Protein 4AKV (pdb70)

Foldseek 3Di:
DWAWDADPLGIATDAAPDAWAWDWDPVVWIWIDIPPEPDIDIHDVVLVVLVQVLCVFADQLAQQFDQDDPPVCPVVLNSLLVRVNRRLQRRDRPNVPDPLNVLSTHPPDDVVNVVSSVVSVPDPQGDLSVLVVYYYDPDDDDLVVLLVVLVVVVVVLVVVLVVLVVVLVVLVVQLVCLQPVQLVVLLVVLVVLLVVLVVQPPPPPPGDPLVSVLSNLSSVLSNVLSVLSNCLCVQASSNLNSLSSRVNSRSVSSPVSSVVLVVLSVLLCVQVVVVVVVNHPVVVSVVSVVSSRSSSSSNSNNSVVSVVVVVVSVVVSVVSNVVSVVVSVVVSVVSVVVSVCSPPD/DDDDAWEWEQDPLGIATDAAPDAKAWAWDAVFGFTWIDIPPEPDIDTHGVVLVVLLQVLVPLAELLFQQWDAPDPPVSCVLRNLLVNVNRRVQRRDRPSVPQQLVVLSTHDDDVVVNVVSSVVSVVPPVPYHHQDYDDDDDPQLPDVVSLLVVLVVVLVVLVVVLVVLVVVLVVLVVQLCCLLPVQLVVLLVVLVVLLVVLVVQPPPVVPHDPLVSVLSNLSSVLSNVLSVLSNVQCVQASSSLSSLSSRSNSRSVSSVSSSVVLVVLVVLLVVQVVCVVVVNHPDVVSVVSVVVSSSVSSVSVNNSVVVVVVVVVSVVVNVVSNVVSVVVSVVVSVVSVVVSVVSPVD

Structure (mmCIF, N/CA/C/O backbone):
data_4AKV
#
_entry.id   4AKV
#
_cell.length_a   68.650
_cell.length_b   216.210
_cell.length_c   58.200
_cell.angle_alpha   90.00
_cel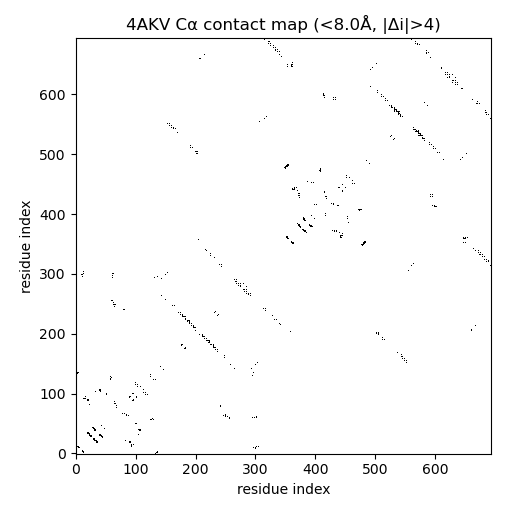l.angle_beta   90.00
_cell.angle_gamma   90.00
#
_symmetry.space_group_name_H-M   'P 21 21 2'
#
loop_
_entity.id
_entity.type
_entity.pdbx_description
1 polymer 'SORTING NEXIN-33'
2 non-polymer 'SULFATE ION'
3 water water
#
loop_
_atom_site.group_PDB
_atom_site.id
_atom_site.type_symbol
_atom_site.label_atom_id
_atom_site.label_alt_id
_atom_site.label_comp_id
_atom_site.label_asym_id
_atom_site.label_entity_id
_atom_site.label_seq_id
_atom_site.pdbx_PDB_ins_code
_atom_site.Cartn_x
_atom_site.Cartn_y
_atom_site.Cartn_z
_atom_site.occupancy
_atom_site.B_iso_or_equiv
_atom_site.auth_seq_id
_atom_site.auth_comp_id
_atom_site.auth_asym_id
_atom_site.auth_atom_id
_atom_site.pdbx_PDB_model_num
ATOM 1 N N . MET A 1 23 ? -20.083 -53.700 -29.736 1.00 120.47 211 MET A N 1
ATOM 2 C CA . MET A 1 23 ? -20.052 -52.506 -28.899 1.00 122.06 211 MET A CA 1
ATOM 3 C C . MET A 1 23 ? -19.399 -51.339 -29.636 1.00 117.94 211 MET A C 1
ATOM 4 O O . MET A 1 23 ? -19.732 -50.177 -29.401 1.00 117.00 211 MET A O 1
ATOM 9 N N . TYR A 1 24 ? -18.472 -51.659 -30.534 1.00 109.25 212 TYR A N 1
ATOM 10 C CA . TYR A 1 24 ? -17.797 -50.647 -31.339 1.00 98.34 212 TYR A CA 1
ATOM 11 C C . TYR A 1 24 ? -18.322 -50.670 -32.770 1.00 94.84 212 TYR A C 1
ATOM 12 O O . TYR A 1 24 ? -18.737 -51.715 -33.268 1.00 102.39 212 TYR A O 1
ATOM 21 N N . SER A 1 25 ? -18.324 -49.511 -33.420 1.00 87.00 213 SER A N 1
ATOM 22 C CA . SER A 1 25 ? -18.764 -49.428 -34.808 1.00 88.52 213 SER A CA 1
ATOM 23 C C . SER A 1 25 ? -18.093 -48.289 -35.571 1.00 84.25 213 SER A C 1
ATOM 24 O O . SER A 1 25 ? -17.750 -47.256 -34.995 1.00 79.08 213 SER A O 1
ATOM 27 N N . ILE A 1 26 ? -17.907 -48.492 -36.871 1.00 78.29 214 ILE A N 1
ATOM 28 C CA . ILE A 1 26 ? -17.364 -47.459 -37.742 1.00 69.67 214 ILE A CA 1
ATOM 29 C C . ILE A 1 26 ? -18.433 -47.002 -38.725 1.00 74.77 214 ILE A C 1
ATOM 30 O O . ILE A 1 26 ? -18.993 -47.808 -39.467 1.00 78.81 214 ILE A O 1
ATOM 35 N N . GLU A 1 27 ? -18.711 -45.703 -38.725 1.00 78.83 215 GLU A N 1
ATOM 36 C CA . GLU A 1 27 ? -19.740 -45.139 -39.586 1.00 72.92 215 GLU A CA 1
ATOM 37 C C . GLU A 1 27 ? -19.132 -44.143 -40.564 1.00 74.24 215 GLU A C 1
ATOM 38 O O . GLU A 1 27 ? -18.052 -43.605 -40.323 1.00 78.97 215 GLU A O 1
ATOM 44 N N . MET A 1 28 ? -19.822 -43.911 -41.676 1.00 70.23 216 MET A N 1
ATOM 45 C CA . MET A 1 28 ? -19.386 -42.914 -42.643 1.00 73.94 216 MET A CA 1
ATOM 46 C C . MET A 1 28 ? -19.749 -41.515 -42.155 1.00 86.49 216 MET A C 1
ATOM 47 O O . MET A 1 28 ? -20.717 -41.338 -41.415 1.00 91.18 216 MET A O 1
ATOM 52 N N . GLY A 1 29 ? -18.973 -40.523 -42.578 1.00 81.57 217 GLY A N 1
ATOM 53 C CA . GLY A 1 29 ? -19.187 -39.154 -42.147 1.00 72.53 217 GLY A CA 1
ATOM 54 C C . GLY A 1 29 ? -18.704 -38.160 -43.185 1.00 78.43 217 GLY A C 1
ATOM 55 O O . GLY A 1 29 ? -18.252 -38.558 -44.259 1.00 79.04 217 GLY A O 1
ATOM 56 N N . PRO A 1 30 ? -18.803 -36.859 -42.871 1.00 84.91 218 PRO A N 1
ATOM 57 C CA . PRO A 1 30 ? -18.403 -35.781 -43.783 1.00 85.20 218 PRO A CA 1
ATOM 58 C C . PRO A 1 30 ? -16.936 -35.885 -44.194 1.00 92.62 218 PRO A C 1
ATOM 59 O O . PRO A 1 30 ? -16.598 -35.613 -45.346 1.00 91.16 218 PRO A O 1
ATOM 63 N N . ARG A 1 31 ? -16.081 -36.277 -43.255 1.00 95.86 219 ARG A N 1
ATOM 64 C CA . ARG A 1 31 ? -14.665 -36.483 -43.540 1.00 94.32 219 ARG A CA 1
ATOM 65 C C . ARG A 1 31 ? -14.364 -37.939 -43.890 1.00 87.12 219 ARG A C 1
ATOM 66 O O . ARG A 1 31 ? -13.205 -38.323 -44.038 1.00 82.04 219 ARG A O 1
ATOM 74 N N . GLY A 1 32 ? -15.412 -38.747 -44.017 1.00 84.70 220 GLY A N 1
ATOM 75 C CA . GLY A 1 32 ? -15.248 -40.162 -44.295 1.00 79.88 220 GLY A CA 1
ATOM 76 C C . GLY A 1 32 ? -15.373 -41.022 -43.052 1.00 79.79 220 GLY A C 1
ATOM 77 O O . GLY A 1 32 ? -15.969 -40.594 -42.062 1.00 77.41 220 GLY A O 1
ATOM 78 N N . PRO A 1 33 ? -14.829 -42.250 -43.107 1.00 71.19 221 PRO A N 1
ATOM 79 C CA . PRO A 1 33 ? -14.901 -43.239 -42.025 1.00 56.85 221 PRO A CA 1
ATOM 80 C C . PRO A 1 33 ? -14.478 -42.672 -40.674 1.00 67.91 221 PRO A C 1
ATOM 81 O O . PRO A 1 33 ? -13.458 -41.991 -40.576 1.00 72.40 221 PRO A O 1
ATOM 85 N N . GLN A 1 34 ? -15.268 -42.957 -39.644 1.00 59.48 222 GLN A N 1
ATOM 86 C CA . GLN A 1 34 ? -15.006 -42.445 -38.307 1.00 56.80 222 GLN A CA 1
ATOM 87 C C . GLN A 1 34 ? -15.594 -43.369 -37.250 1.00 61.49 222 GLN A C 1
ATOM 88 O O . GLN A 1 34 ? -16.500 -44.152 -37.533 1.00 70.83 222 GLN A O 1
ATOM 94 N N . TRP A 1 35 ? -15.072 -43.279 -36.032 1.00 53.69 223 TRP A N 1
ATOM 95 C CA . TRP A 1 35 ? -15.607 -44.057 -34.925 1.00 58.23 223 TRP A CA 1
ATOM 96 C C . TRP A 1 35 ? -16.940 -43.484 -34.471 1.00 65.49 223 TRP A C 1
ATOM 97 O O . TRP A 1 35 ? -17.095 -42.268 -34.358 1.00 76.27 223 TRP A O 1
ATOM 108 N N . LYS A 1 36 ? -17.902 -44.363 -34.219 1.00 63.89 224 LYS A N 1
ATOM 109 C CA . LYS A 1 36 ? -19.169 -43.951 -33.640 1.00 63.33 224 LYS A CA 1
ATOM 110 C C . LYS A 1 36 ? -18.878 -43.418 -32.244 1.00 71.70 224 LYS A C 1
ATOM 111 O O .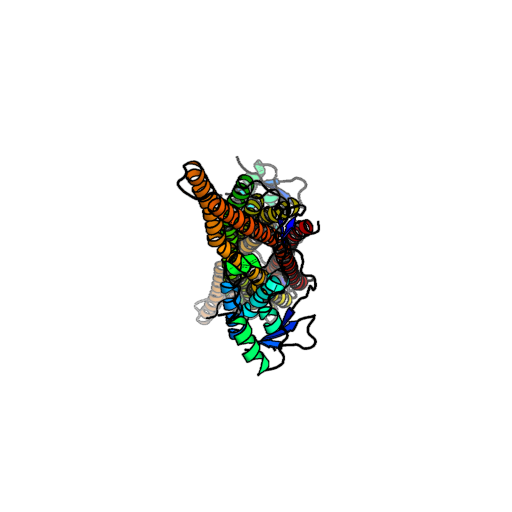 LYS A 1 36 ? -18.059 -43.980 -31.518 1.00 80.38 224 LYS A O 1
ATOM 117 N N . ALA A 1 37 ? -19.540 -42.327 -31.876 1.00 77.35 225 ALA A N 1
ATOM 118 C CA . ALA A 1 37 ? -19.276 -41.666 -30.604 1.00 78.01 225 ALA A CA 1
ATOM 119 C C . ALA A 1 37 ? -19.640 -42.543 -29.411 1.00 79.46 225 ALA A C 1
ATOM 120 O O . ALA A 1 37 ? -20.467 -43.447 -29.520 1.00 81.42 225 ALA A O 1
ATOM 122 N N . ASN A 1 38 ? -19.001 -42.274 -28.277 1.00 82.60 226 ASN A N 1
ATOM 123 C CA . ASN A 1 38 ? -19.332 -42.947 -27.030 1.00 80.26 226 ASN A CA 1
ATOM 124 C C . ASN A 1 38 ? -20.761 -42.600 -26.631 1.00 85.19 226 ASN A C 1
ATOM 125 O O . ASN A 1 38 ? -21.094 -41.426 -26.464 1.00 89.00 226 ASN A O 1
ATOM 130 N N . PRO A 1 39 ? -21.616 -43.624 -26.488 1.00 91.04 227 PRO A N 1
ATOM 131 C CA . PRO A 1 39 ? -23.006 -43.418 -26.070 1.00 99.43 227 PRO A CA 1
ATOM 132 C C . PRO A 1 39 ? -23.086 -42.824 -24.668 1.00 98.28 227 PRO A C 1
ATOM 133 O O . PRO A 1 39 ? -24.047 -42.127 -24.345 1.00 103.30 227 PRO A O 1
ATOM 137 N N . HIS A 1 40 ? -22.078 -43.102 -23.847 1.00 91.52 228 HIS A N 1
ATOM 138 C CA . HIS A 1 40 ? -22.028 -42.572 -22.492 1.00 91.65 228 HIS A CA 1
ATOM 139 C C . HIS A 1 40 ? -20.716 -41.836 -22.248 1.00 86.92 228 HIS A C 1
ATOM 140 O O . HIS A 1 40 ? -19.790 -42.387 -21.652 1.00 87.06 228 HIS A O 1
ATOM 147 N N . PRO A 1 41 ? -20.639 -40.578 -22.706 1.00 82.41 229 PRO A N 1
ATOM 148 C CA . PRO A 1 41 ? -19.431 -39.757 -22.597 1.00 73.27 229 PRO A CA 1
ATOM 149 C C . PRO A 1 41 ? -19.172 -39.357 -21.154 1.00 72.65 229 PRO A C 1
ATOM 150 O O . PRO A 1 41 ? -20.106 -39.312 -20.356 1.00 87.07 229 PRO A O 1
ATOM 154 N N . PHE A 1 42 ? -17.917 -39.072 -20.825 1.00 69.85 230 PHE A N 1
ATOM 155 C CA . PHE A 1 42 ? -17.562 -38.669 -19.472 1.00 79.28 230 PHE A CA 1
ATOM 156 C C . PHE A 1 42 ? -16.172 -38.051 -19.422 1.00 76.32 230 PHE A C 1
ATOM 157 O O . PHE A 1 42 ? -15.474 -37.972 -20.433 1.00 75.62 230 PHE A O 1
ATOM 165 N N . ALA A 1 43 ? -15.781 -37.623 -18.228 1.00 73.90 231 ALA A N 1
ATOM 166 C CA . ALA A 1 43 ? -14.457 -37.073 -17.987 1.00 78.84 231 ALA A CA 1
ATOM 167 C C . ALA A 1 43 ? -13.964 -37.572 -16.638 1.00 80.35 231 ALA A C 1
ATOM 168 O O . ALA A 1 43 ? -14.753 -38.030 -15.813 1.00 85.99 231 ALA A O 1
ATOM 170 N N . CYS A 1 44 ? -12.660 -37.488 -16.413 1.00 81.28 232 CYS A N 1
ATOM 171 C CA . CYS A 1 44 ? -12.083 -37.966 -15.164 1.00 85.31 232 CYS A CA 1
ATOM 172 C C . CYS A 1 44 ? -10.999 -37.022 -14.664 1.00 87.29 232 CYS A C 1
ATOM 173 O O . CYS A 1 44 ? -9.951 -36.877 -15.293 1.00 89.43 232 CYS A O 1
ATOM 176 N N . SER A 1 45 ? -11.260 -36.379 -13.532 1.00 83.51 233 SER A N 1
ATOM 177 C CA . SER A 1 45 ? -10.294 -35.465 -12.941 1.00 87.50 233 SER A CA 1
ATOM 178 C C . SER A 1 45 ? -9.207 -36.236 -12.204 1.00 92.39 233 SER A C 1
ATOM 179 O O . SER A 1 45 ? -9.475 -37.258 -11.572 1.00 96.58 233 SER A O 1
ATOM 182 N N . VAL A 1 46 ? -7.976 -35.745 -12.298 1.00 90.49 234 VAL A N 1
ATOM 183 C CA . VAL A 1 46 ? -6.853 -36.355 -11.599 1.00 92.27 234 VAL A CA 1
ATOM 184 C C . VAL A 1 46 ? -6.261 -35.370 -10.598 1.00 101.68 234 VAL A C 1
ATOM 185 O O . VAL A 1 46 ? -5.798 -34.293 -10.974 1.00 106.01 234 VAL A O 1
ATOM 189 N N . GLU A 1 47 ? -6.285 -35.741 -9.322 1.00 102.49 235 GLU A N 1
ATOM 190 C CA . GLU A 1 47 ? -5.771 -34.876 -8.267 1.00 107.31 235 GLU A CA 1
ATOM 191 C C . GLU A 1 47 ? -4.692 -35.572 -7.443 1.00 111.35 235 GLU A C 1
ATOM 192 O O . GLU A 1 47 ? -4.665 -36.798 -7.344 1.00 113.68 235 GLU A O 1
ATOM 198 N N . ASP A 1 48 ? -3.804 -34.778 -6.854 1.00 115.41 236 ASP A N 1
ATOM 199 C CA . ASP A 1 48 ? -2.740 -35.307 -6.010 1.00 119.18 236 ASP A CA 1
ATOM 200 C C . ASP A 1 48 ? -2.876 -34.753 -4.595 1.00 114.97 236 ASP A C 1
ATOM 201 O O . ASP A 1 48 ? -2.481 -33.617 -4.331 1.00 116.35 236 ASP A O 1
ATOM 206 N N . PRO A 1 49 ? -3.442 -35.558 -3.683 1.00 111.18 237 PRO A N 1
ATOM 207 C CA . PRO A 1 49 ? -3.659 -35.170 -2.284 1.00 114.06 237 PRO A CA 1
ATOM 208 C C . PRO A 1 49 ? -2.360 -34.780 -1.584 1.00 109.73 237 PRO A C 1
ATOM 209 O O . PRO A 1 49 ? -2.097 -33.586 -1.437 1.00 104.19 237 PRO A O 1
ATOM 213 N N . ILE A 1 62 ? 3.083 -42.641 -4.241 1.00 102.41 250 ILE A N 1
ATOM 214 C CA . ILE A 1 62 ? 2.080 -41.598 -4.424 1.00 101.73 250 ILE A CA 1
ATOM 215 C C . ILE A 1 62 ? 0.811 -42.156 -5.061 1.00 95.56 250 ILE A C 1
ATOM 216 O O . ILE A 1 62 ? 0.867 -42.837 -6.086 1.00 83.78 250 ILE A O 1
ATOM 221 N N . SER A 1 63 ? -0.330 -41.864 -4.444 1.00 106.42 251 SER A N 1
ATOM 222 C CA . SER A 1 63 ? -1.622 -42.297 -4.965 1.00 112.81 251 SER A CA 1
ATOM 223 C C . SER A 1 63 ? -2.395 -41.114 -5.538 1.00 114.24 251 SER A C 1
ATOM 224 O O . SER A 1 63 ? -2.585 -40.101 -4.864 1.00 119.55 251 SER A O 1
ATOM 227 N N . TYR A 1 64 ? -2.840 -41.246 -6.783 1.00 109.67 252 TYR A N 1
ATOM 228 C CA . TYR A 1 64 ? -3.567 -40.171 -7.450 1.00 104.74 252 TYR A CA 1
ATOM 229 C C . TYR A 1 64 ? -5.074 -40.298 -7.252 1.00 102.70 252 TYR A C 1
ATOM 230 O O . TYR A 1 64 ? -5.643 -41.378 -7.413 1.00 102.03 252 TYR A O 1
ATOM 239 N N . LYS A 1 65 ? -5.714 -39.187 -6.901 1.00 102.31 253 LYS A N 1
ATOM 240 C CA . LYS A 1 65 ? -7.160 -39.160 -6.707 1.00 102.11 253 LYS A CA 1
ATOM 241 C C . LYS A 1 65 ? -7.888 -38.986 -8.035 1.00 98.41 253 LYS A C 1
ATOM 242 O O . LYS A 1 65 ? -7.898 -37.899 -8.613 1.00 96.32 253 LYS A O 1
ATOM 248 N N . LEU A 1 66 ? -8.496 -40.067 -8.513 1.00 96.94 254 LEU A N 1
ATOM 249 C CA . LEU A 1 66 ? -9.223 -40.046 -9.777 1.00 86.43 254 LEU A CA 1
ATOM 250 C C . LEU A 1 66 ? -10.724 -39.959 -9.531 1.00 87.75 254 LEU A C 1
ATOM 251 O O . LEU A 1 66 ? -11.307 -40.835 -8.894 1.00 90.30 254 LEU A O 1
ATOM 256 N N . THR A 1 67 ? -11.345 -38.898 -10.036 1.00 86.60 255 THR A N 1
ATOM 257 C CA . THR A 1 67 ? -12.778 -38.702 -9.859 1.00 88.81 255 THR A CA 1
ATOM 258 C C . THR A 1 67 ? -13.512 -38.707 -11.195 1.00 89.79 255 THR A C 1
ATOM 259 O O . THR A 1 67 ? -13.658 -37.663 -11.833 1.00 92.84 255 THR A O 1
ATOM 263 N N . PRO A 1 68 ? -13.968 -39.891 -11.629 1.00 86.46 256 PRO A N 1
ATOM 264 C CA . PRO A 1 68 ? -14.798 -39.988 -12.833 1.00 79.98 256 PRO A CA 1
ATOM 265 C C . PRO A 1 68 ? -16.134 -39.305 -12.582 1.00 83.33 256 PRO A C 1
ATOM 266 O O . PRO A 1 68 ? -16.718 -39.479 -11.513 1.00 87.70 256 PRO A O 1
ATOM 270 N N . THR A 1 69 ? -16.607 -38.531 -13.551 1.00 78.41 257 THR A N 1
ATOM 271 C CA . THR A 1 69 ? -17.834 -37.768 -13.375 1.00 85.68 257 THR A CA 1
ATOM 272 C C . THR A 1 69 ? -19.074 -38.659 -13.350 1.00 88.02 257 THR A C 1
ATOM 273 O O . THR A 1 69 ? -20.092 -38.297 -12.760 1.00 96.18 257 THR A O 1
ATOM 277 N N . HIS A 1 70 ? -18.989 -39.820 -13.991 1.00 84.92 258 HIS A N 1
ATOM 278 C CA . HIS A 1 70 ? -20.119 -40.745 -14.034 1.00 89.05 258 HIS A CA 1
ATOM 279 C C . HIS A 1 70 ? -20.071 -41.789 -12.919 1.00 94.61 258 HIS A C 1
ATOM 280 O O . HIS A 1 70 ? -21.008 -42.567 -12.748 1.00 97.12 258 HIS A O 1
ATOM 287 N N . ALA A 1 71 ? -18.977 -41.801 -12.164 1.00 95.99 259 ALA A N 1
ATOM 288 C CA . ALA A 1 71 ? -18.834 -42.729 -11.047 1.00 96.43 259 ALA A CA 1
ATOM 289 C C . ALA A 1 71 ? -19.501 -42.186 -9.789 1.00 100.91 259 ALA A C 1
ATOM 290 O O . ALA A 1 71 ? -19.528 -40.976 -9.563 1.00 102.16 259 ALA A O 1
ATOM 292 N N . ALA A 1 72 ? -20.039 -43.086 -8.975 1.00 95.43 260 ALA A N 1
ATOM 293 C CA . ALA A 1 72 ? -20.692 -42.695 -7.733 1.00 103.44 260 ALA A CA 1
ATOM 294 C C . ALA A 1 72 ? -19.672 -42.266 -6.684 1.00 110.34 260 ALA A C 1
ATOM 295 O O . ALA A 1 72 ? -19.980 -41.471 -5.795 1.00 116.15 260 ALA A O 1
ATOM 297 N N . SER A 1 73 ? -18.458 -42.796 -6.791 1.00 110.33 261 SER A N 1
ATOM 298 C CA . SER A 1 73 ? -17.406 -42.495 -5.826 1.00 113.69 261 SER A CA 1
ATOM 299 C C . SER A 1 73 ? -16.038 -42.371 -6.492 1.00 106.58 261 SER A C 1
ATOM 300 O O . SER A 1 73 ? -15.745 -43.085 -7.451 1.00 99.55 261 SER A O 1
ATOM 303 N N . PRO A 1 74 ? -15.197 -41.457 -5.982 1.00 109.89 262 PRO A N 1
ATOM 304 C CA . PRO A 1 74 ? -13.819 -41.288 -6.457 1.00 102.76 262 PRO A CA 1
ATOM 305 C C . PRO A 1 74 ? -12.977 -42.544 -6.248 1.00 98.76 262 PRO A C 1
ATOM 306 O O . PRO A 1 74 ? -13.362 -43.429 -5.483 1.00 103.22 262 PRO A O 1
ATOM 310 N N . VAL A 1 75 ? -11.833 -42.609 -6.920 1.00 91.56 263 VAL A N 1
ATOM 311 C CA . VAL A 1 75 ? -10.974 -43.787 -6.874 1.00 93.67 263 VAL A CA 1
ATOM 312 C C . VAL A 1 75 ? -9.494 -43.398 -6.829 1.00 95.64 263 VAL A C 1
ATOM 313 O O . VAL A 1 75 ? -9.056 -42.508 -7.557 1.00 93.07 263 VAL A O 1
ATOM 317 N N . TYR A 1 76 ? -8.733 -44.062 -5.962 1.00 102.64 264 TYR A N 1
ATOM 318 C CA . TYR A 1 76 ? -7.313 -43.766 -5.802 1.00 103.89 264 TYR A CA 1
ATOM 319 C C . TYR A 1 76 ? -6.426 -44.791 -6.504 1.00 96.56 264 TYR A C 1
ATOM 320 O O . TYR A 1 76 ? -6.542 -45.993 -6.265 1.00 94.61 264 TYR A O 1
ATOM 329 N N . ARG A 1 77 ? -5.537 -44.306 -7.367 1.00 90.88 265 ARG A N 1
ATOM 330 C CA . ARG A 1 77 ? -4.658 -45.176 -8.142 1.00 89.95 265 ARG A CA 1
ATOM 331 C C . ARG A 1 77 ? -3.216 -44.674 -8.145 1.00 97.60 265 ARG A C 1
ATOM 332 O O . ARG A 1 77 ? -2.969 -43.468 -8.178 1.00 94.24 265 ARG A O 1
ATOM 340 N N . ARG A 1 78 ? -2.269 -45.607 -8.114 1.00 104.70 266 ARG A N 1
ATOM 341 C CA . ARG A 1 78 ? -0.854 -45.268 -8.213 1.00 107.19 266 ARG A CA 1
ATOM 342 C C . ARG A 1 78 ? -0.388 -45.399 -9.659 1.00 99.76 266 ARG A C 1
ATOM 343 O O . ARG A 1 78 ? -1.165 -45.784 -10.532 1.00 94.79 266 ARG A O 1
ATOM 351 N N . TYR A 1 79 ? 0.878 -45.081 -9.910 1.00 95.90 267 TYR A N 1
ATOM 352 C CA . TYR A 1 79 ? 1.417 -45.126 -11.265 1.00 89.06 267 TYR A CA 1
ATOM 353 C C . TYR A 1 79 ? 1.508 -46.549 -11.810 1.00 96.00 267 TYR A C 1
ATOM 354 O O . TYR A 1 79 ? 1.338 -46.772 -13.009 1.00 98.96 267 TYR A O 1
ATOM 363 N N . LYS A 1 80 ? 1.783 -47.506 -10.930 1.00 99.43 268 LYS A N 1
ATOM 364 C CA . LYS A 1 80 ? 1.893 -48.903 -11.333 1.00 100.03 268 LYS A CA 1
ATOM 365 C C . LYS A 1 80 ? 0.554 -49.417 -11.854 1.00 94.75 268 LYS A C 1
ATOM 366 O O . LYS A 1 80 ? 0.504 -50.309 -12.700 1.00 98.16 268 LYS A O 1
ATOM 372 N N . HIS A 1 81 ? -0.529 -48.839 -11.345 1.00 88.07 269 HIS A N 1
ATOM 373 C CA . HIS A 1 81 ? -1.869 -49.182 -11.803 1.00 86.88 269 HIS A CA 1
ATOM 374 C C . HIS A 1 81 ? -2.100 -48.654 -13.216 1.00 81.50 269 HIS A C 1
ATOM 375 O O . HIS A 1 81 ? -2.735 -49.315 -14.038 1.00 82.96 269 HIS A O 1
ATOM 382 N N . PHE A 1 82 ? -1.582 -47.460 -13.490 1.00 76.09 270 PHE A N 1
ATOM 383 C CA . PHE A 1 82 ? -1.645 -46.887 -14.830 1.00 75.80 270 PHE A CA 1
ATOM 384 C C . PHE A 1 82 ? -0.833 -47.731 -15.803 1.00 80.19 270 PHE A C 1
ATOM 385 O O . PHE A 1 82 ? -1.274 -48.006 -16.919 1.00 68.48 270 PHE A O 1
ATOM 393 N N . ASP A 1 83 ? 0.356 -48.135 -15.366 1.00 91.04 271 ASP A N 1
ATOM 394 C CA . ASP A 1 83 ? 1.261 -48.925 -16.193 1.00 89.94 271 ASP A CA 1
ATOM 395 C C . ASP A 1 83 ? 0.655 -50.280 -16.536 1.00 95.54 271 ASP A C 1
ATOM 396 O O . ASP A 1 83 ? 0.814 -50.774 -17.653 1.00 107.46 271 ASP A O 1
ATOM 401 N N . TRP A 1 84 ? -0.035 -50.877 -15.570 1.00 86.76 272 TRP A N 1
ATOM 402 C CA . TRP A 1 84 ? -0.737 -52.133 -15.800 1.00 83.27 272 TRP A CA 1
ATOM 403 C C . TRP A 1 84 ? -1.810 -51.942 -16.862 1.00 93.90 272 TRP A C 1
ATOM 404 O O . TRP A 1 84 ? -1.912 -52.727 -17.804 1.00 104.35 272 TRP A O 1
ATOM 415 N N . LEU A 1 85 ? -2.605 -50.888 -16.702 1.00 87.23 273 LEU A N 1
ATOM 416 C CA . LEU A 1 85 ? -3.665 -50.573 -17.650 1.00 82.12 273 LEU A CA 1
ATOM 417 C C . LEU A 1 85 ? -3.092 -50.247 -19.022 1.00 82.79 273 LEU A C 1
ATOM 418 O O . LEU A 1 85 ? -3.648 -50.642 -20.046 1.00 88.01 273 LEU A O 1
ATOM 423 N N . TYR A 1 86 ? -1.976 -49.526 -19.033 1.00 79.81 274 TYR A N 1
ATOM 424 C CA . TYR A 1 86 ? -1.334 -49.135 -20.280 1.00 75.46 274 TYR A CA 1
ATOM 425 C C . TYR A 1 86 ? -0.888 -50.355 -21.080 1.00 71.17 274 TYR A C 1
ATOM 426 O O . TYR A 1 86 ? -1.096 -50.421 -22.289 1.00 71.36 274 TYR A O 1
ATOM 435 N N . ASN A 1 87 ? -0.283 -51.323 -20.400 1.00 72.36 275 ASN A N 1
ATOM 436 C CA . ASN A 1 87 ? 0.168 -52.542 -21.063 1.00 83.95 275 ASN A CA 1
ATOM 437 C C . ASN A 1 87 ? -0.985 -53.423 -21.537 1.00 80.91 275 ASN A C 1
ATOM 438 O O . ASN A 1 87 ? -0.817 -54.245 -22.437 1.00 86.58 275 ASN A O 1
ATOM 443 N N . ARG A 1 88 ? -2.154 -53.249 -20.929 1.00 75.39 276 ARG A N 1
ATOM 444 C CA . ARG A 1 88 ? -3.343 -53.976 -21.357 1.00 79.80 276 ARG A CA 1
ATOM 445 C C . ARG A 1 88 ? -3.885 -53.397 -22.659 1.00 81.07 276 ARG A C 1
ATOM 446 O O . ARG A 1 88 ? -4.393 -54.127 -23.511 1.00 76.82 276 ARG A O 1
ATOM 454 N N . LEU A 1 89 ? -3.767 -52.081 -22.807 1.00 78.14 277 LEU A N 1
ATOM 455 C CA . LEU A 1 89 ? -4.241 -51.392 -24.002 1.00 72.34 277 LEU A CA 1
ATOM 456 C C . LEU A 1 89 ? -3.385 -51.726 -25.218 1.00 79.13 277 LEU A C 1
ATOM 457 O O . LEU A 1 89 ? -3.888 -51.803 -26.339 1.00 90.50 277 LEU A O 1
ATOM 462 N N . LEU A 1 90 ? -2.089 -51.918 -24.990 1.00 83.29 278 LEU A N 1
ATOM 463 C CA . LEU A 1 90 ? -1.155 -52.229 -26.066 1.00 85.03 278 LEU A CA 1
ATOM 464 C C . LEU A 1 90 ? -1.442 -53.600 -26.666 1.00 85.55 278 LEU A C 1
ATOM 465 O O . LEU A 1 90 ? -1.412 -53.776 -27.884 1.00 86.60 278 LEU A O 1
ATOM 470 N N . HIS A 1 91 ? -1.721 -54.567 -25.799 1.00 85.95 279 HIS A N 1
ATOM 471 C CA . HIS A 1 91 ? -2.020 -55.926 -26.229 1.00 91.44 279 HIS A CA 1
ATOM 472 C C . HIS A 1 91 ? -3.396 -55.992 -26.886 1.00 91.17 279 HIS A C 1
ATOM 473 O O . HIS A 1 91 ? -3.611 -56.753 -27.829 1.00 89.40 279 HIS A O 1
ATOM 480 N N . LYS A 1 92 ? -4.321 -55.179 -26.385 1.00 87.41 280 LYS A N 1
ATOM 481 C CA . LYS A 1 92 ? -5.701 -55.191 -26.859 1.00 76.28 280 LYS A CA 1
ATOM 482 C C . LYS A 1 92 ? -5.879 -54.466 -28.191 1.00 80.15 280 LYS A C 1
ATOM 483 O O . LYS A 1 92 ? -6.291 -55.066 -29.184 1.00 82.59 280 LYS A O 1
ATOM 489 N N . PHE A 1 93 ? -5.568 -53.173 -28.205 1.00 81.19 281 PHE A N 1
ATOM 490 C CA . PHE A 1 93 ? -5.808 -52.337 -29.378 1.00 74.41 281 PHE A CA 1
ATOM 491 C C . PHE A 1 93 ? -4.547 -52.123 -30.209 1.00 92.51 281 PHE A C 1
ATOM 492 O O . PHE A 1 93 ? -3.730 -51.257 -29.900 1.00 102.08 281 PHE A O 1
ATOM 500 N N . THR A 1 94 ? -4.397 -52.913 -31.267 1.00 96.42 282 THR A N 1
ATOM 501 C CA . THR A 1 94 ? -3.244 -52.792 -32.154 1.00 92.94 282 THR A CA 1
ATOM 502 C C . THR A 1 94 ? -3.392 -51.656 -33.168 1.00 84.55 282 THR A C 1
ATOM 503 O O . THR A 1 94 ? -2.436 -50.928 -33.436 1.00 87.46 282 THR A O 1
ATOM 507 N N . VAL A 1 95 ? -4.589 -51.509 -33.729 1.00 66.36 283 VAL A N 1
ATOM 508 C CA . VAL A 1 95 ? -4.832 -50.514 -34.771 1.00 69.64 283 VAL A CA 1
ATOM 509 C C . VAL A 1 95 ? -5.174 -49.135 -34.211 1.00 77.97 283 VAL A C 1
ATOM 510 O O . VAL A 1 95 ? -5.293 -48.165 -34.959 1.00 78.59 283 VAL A O 1
ATOM 514 N N . ILE A 1 96 ? -5.335 -49.055 -32.895 1.00 79.16 284 ILE A N 1
ATOM 515 C CA . ILE A 1 96 ? -5.644 -47.792 -32.238 1.00 73.09 284 ILE A CA 1
ATOM 516 C C . ILE A 1 96 ? -4.358 -47.131 -31.762 1.00 77.27 284 ILE A C 1
ATOM 517 O O . ILE A 1 96 ? -3.430 -47.811 -31.325 1.00 88.99 284 ILE A O 1
ATOM 522 N N . SER A 1 97 ? -4.301 -45.807 -31.844 1.00 78.10 285 SER A N 1
ATOM 523 C CA . SER A 1 97 ? -3.138 -45.083 -31.361 1.00 70.44 285 SER A CA 1
ATOM 524 C C . SER A 1 97 ? -3.366 -44.730 -29.902 1.00 75.08 285 SER A C 1
ATOM 525 O O . SER A 1 97 ? -4.193 -43.879 -29.574 1.00 76.87 285 SER A O 1
ATOM 528 N N . VAL A 1 98 ? -2.609 -45.386 -29.030 1.00 81.85 286 VAL A N 1
ATOM 529 C CA . VAL A 1 98 ? -2.775 -45.236 -27.593 1.00 79.92 286 VAL A CA 1
ATOM 530 C C . VAL A 1 98 ? -1.828 -44.169 -27.068 1.00 82.84 286 VAL A C 1
ATOM 531 O O . VAL A 1 98 ? -0.629 -44.211 -27.349 1.00 82.70 286 VAL A O 1
ATOM 535 N N . PRO A 1 99 ? -2.365 -43.200 -26.312 1.00 76.60 287 PRO A N 1
ATOM 536 C CA . PRO A 1 99 ? -1.526 -42.159 -25.713 1.00 74.58 287 PRO A CA 1
ATOM 537 C C . PRO A 1 99 ? -0.484 -42.778 -24.791 1.00 75.06 287 PRO A C 1
ATOM 538 O O . PRO A 1 99 ? -0.819 -43.624 -23.962 1.00 73.12 287 PRO A O 1
ATOM 542 N N . HIS A 1 100 ? 0.770 -42.371 -24.947 1.00 73.52 288 HIS A N 1
ATOM 543 C CA . HIS A 1 100 ? 1.846 -42.925 -24.141 1.00 65.91 288 HIS A CA 1
ATOM 544 C C . HIS A 1 100 ? 1.791 -42.410 -22.710 1.00 73.03 288 HIS A C 1
ATOM 545 O O . HIS A 1 100 ? 1.385 -41.274 -22.458 1.00 71.57 288 HIS A O 1
ATOM 552 N N . LEU A 1 101 ? 2.196 -43.263 -21.777 1.00 75.55 289 LEU A N 1
ATOM 553 C CA . LEU A 1 101 ? 2.277 -42.893 -20.375 1.00 70.69 289 LEU A CA 1
ATOM 554 C C . LEU A 1 101 ? 3.594 -42.163 -20.157 1.00 79.04 289 LEU A C 1
ATOM 555 O O . LEU A 1 101 ? 4.592 -42.482 -20.804 1.00 91.97 289 LEU A O 1
ATOM 560 N N . PRO A 1 102 ? 3.603 -41.168 -19.256 1.00 74.49 290 PRO A N 1
ATOM 561 C CA . PRO A 1 102 ? 4.845 -40.461 -18.923 1.00 80.80 290 PRO A CA 1
ATOM 562 C C . PRO A 1 102 ? 5.892 -41.405 -18.331 1.00 88.20 290 PRO A C 1
ATOM 563 O O . PRO A 1 102 ? 5.540 -42.483 -17.851 1.00 89.57 290 PRO A O 1
ATOM 567 N N . GLU A 1 103 ? 7.158 -40.998 -18.373 1.00 95.38 291 GLU A N 1
ATOM 568 C CA . GLU A 1 103 ? 8.272 -41.861 -17.980 1.00 104.64 291 GLU A CA 1
ATOM 569 C C . GLU A 1 103 ? 8.165 -42.382 -16.549 1.00 106.65 291 GLU A C 1
ATOM 570 O O . GLU A 1 103 ? 7.675 -41.688 -15.657 1.00 104.54 291 GLU A O 1
ATOM 576 N N . LYS A 1 104 ? 8.628 -43.612 -16.344 1.00 109.44 292 LYS A N 1
ATOM 577 C CA . LYS A 1 104 ? 8.581 -44.254 -15.035 1.00 109.80 292 LYS A CA 1
ATOM 578 C C . LYS A 1 104 ? 9.700 -43.771 -14.115 1.00 111.25 292 LYS A C 1
ATOM 579 O O . LYS A 1 104 ? 9.526 -43.697 -12.899 1.00 112.60 292 LYS A O 1
ATOM 581 N N . GLN A 1 105 ? 10.849 -43.448 -14.701 1.00 111.79 293 GLN A N 1
ATOM 582 C CA . GLN A 1 105 ? 11.996 -42.986 -13.927 1.00 118.08 293 GLN A CA 1
ATOM 583 C C . GLN A 1 105 ? 12.336 -41.533 -14.243 1.00 115.82 293 GLN A C 1
ATOM 584 O O . GLN A 1 105 ? 12.975 -40.847 -13.444 1.00 113.68 293 GLN A O 1
ATOM 586 N N . GLU A 1 112 ? 14.078 -29.651 -10.870 1.00 113.54 300 GLU A N 1
ATOM 587 C CA . GLU A 1 112 ? 13.726 -31.032 -11.173 1.00 115.57 300 GLU A CA 1
ATOM 588 C C . GLU A 1 112 ? 12.379 -31.110 -11.882 1.00 120.63 300 GLU A C 1
ATOM 589 O O . GLU A 1 112 ? 12.301 -31.530 -13.037 1.00 127.04 300 GLU A O 1
ATOM 595 N N . ASP A 1 113 ? 11.323 -30.724 -11.167 1.00 119.67 301 ASP A N 1
ATOM 596 C CA . ASP A 1 113 ? 9.959 -30.675 -11.705 1.00 123.60 301 ASP A CA 1
ATOM 597 C C . ASP A 1 113 ? 9.365 -32.044 -12.052 1.00 119.01 301 ASP A C 1
ATOM 598 O O . ASP A 1 113 ? 8.188 -32.142 -12.400 1.00 117.51 301 ASP A O 1
ATOM 600 N N . PHE A 1 114 ? 10.177 -33.092 -11.958 1.00 116.38 302 PHE A N 1
ATOM 601 C CA . PHE A 1 114 ? 9.695 -34.454 -12.148 1.00 110.66 302 PHE A CA 1
ATOM 602 C C . PHE A 1 114 ? 8.734 -34.777 -11.012 1.00 115.25 302 PHE A C 1
ATOM 603 O O . PHE A 1 114 ? 8.828 -34.182 -9.938 1.00 130.74 302 PHE A O 1
ATOM 611 N N . ILE A 1 115 ? 7.803 -35.695 -11.271 1.00 105.11 303 ILE A N 1
ATOM 612 C CA . ILE A 1 115 ? 6.744 -36.082 -10.327 1.00 108.72 303 ILE A CA 1
ATOM 613 C C . ILE A 1 115 ? 5.639 -35.014 -10.256 1.00 105.19 303 ILE A C 1
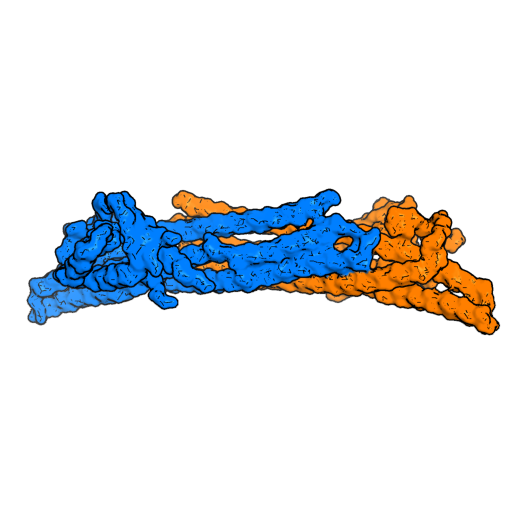ATOM 614 O O . ILE A 1 115 ? 4.505 -35.292 -9.855 1.00 107.57 303 ILE A O 1
ATOM 619 N N . GLU A 1 116 ? 5.956 -33.812 -10.729 1.00 100.55 304 GLU A N 1
ATOM 620 C CA . GLU A 1 116 ? 4.956 -32.768 -10.904 1.00 99.00 304 GLU A CA 1
ATOM 621 C C . GLU A 1 116 ? 4.536 -32.719 -12.367 1.00 94.28 304 GLU A C 1
ATOM 622 O O . GLU A 1 116 ? 3.364 -32.509 -12.681 1.00 90.03 304 GLU A O 1
ATOM 628 N N . LYS A 1 117 ? 5.501 -32.918 -13.259 1.00 91.71 305 LYS A N 1
ATOM 629 C CA . LYS A 1 117 ? 5.214 -32.967 -14.686 1.00 93.42 305 LYS A CA 1
ATOM 630 C C . LYS A 1 117 ? 4.496 -34.265 -15.036 1.00 97.29 305 LYS A C 1
ATOM 631 O O . LYS A 1 117 ? 3.735 -34.322 -16.003 1.00 101.15 305 LYS A O 1
ATOM 637 N N . ARG A 1 118 ? 4.745 -35.306 -14.246 1.00 92.48 306 ARG A N 1
ATOM 638 C CA . ARG A 1 118 ? 4.058 -36.577 -14.428 1.00 85.58 306 ARG A CA 1
ATOM 639 C C . ARG A 1 118 ? 2.565 -36.389 -14.201 1.00 79.79 306 ARG A C 1
ATOM 640 O O . ARG A 1 118 ? 1.741 -36.954 -14.918 1.00 79.73 306 ARG A O 1
ATOM 648 N N . LYS A 1 119 ? 2.225 -35.575 -13.208 1.00 78.35 307 LYS A N 1
ATOM 649 C CA . LYS A 1 119 ? 0.830 -35.317 -12.878 1.00 82.38 307 LYS A CA 1
ATOM 650 C C . LYS A 1 119 ? 0.134 -34.564 -14.008 1.00 85.93 307 LYS A C 1
ATOM 651 O O . LYS A 1 119 ? -1.039 -34.803 -14.291 1.00 91.17 307 LYS A O 1
ATOM 657 N N . ARG A 1 120 ? 0.864 -33.664 -14.660 1.00 79.59 308 ARG A N 1
ATOM 658 C CA . ARG A 1 120 ? 0.308 -32.890 -15.764 1.00 68.62 308 ARG A CA 1
ATOM 659 C C . ARG A 1 120 ? 0.111 -33.751 -17.007 1.00 69.61 308 ARG A C 1
ATOM 660 O O . ARG A 1 120 ? -0.893 -33.625 -17.707 1.00 74.27 308 ARG A O 1
ATOM 668 N N . ARG A 1 121 ? 1.073 -34.628 -17.273 1.00 75.07 309 ARG A N 1
ATOM 669 C CA . ARG A 1 121 ? 1.034 -35.463 -18.469 1.00 68.95 309 ARG A CA 1
ATOM 670 C C . ARG A 1 121 ? 0.129 -36.682 -18.303 1.00 72.79 309 ARG A C 1
ATOM 671 O O . ARG A 1 121 ? -0.280 -37.297 -19.288 1.00 65.49 309 ARG A O 1
ATOM 679 N N . LEU A 1 122 ? -0.181 -37.029 -17.058 1.00 80.45 310 LEU A N 1
ATOM 680 C CA . LEU A 1 122 ? -1.164 -38.071 -16.787 1.00 79.56 310 LEU A CA 1
ATOM 681 C C . LEU A 1 122 ? -2.564 -37.516 -17.012 1.00 81.29 310 LEU A C 1
ATOM 682 O O . LEU A 1 122 ? -3.474 -38.241 -17.415 1.00 78.24 310 LEU A O 1
ATOM 687 N N . ILE A 1 123 ? -2.726 -36.222 -16.751 1.00 83.48 311 ILE A N 1
ATOM 688 C CA . ILE A 1 123 ? -3.985 -35.534 -17.010 1.00 72.52 311 ILE A CA 1
ATOM 689 C C . ILE A 1 123 ? -4.267 -35.489 -18.508 1.00 68.59 311 ILE A C 1
ATOM 690 O O . ILE A 1 123 ? -5.375 -35.798 -18.949 1.00 64.57 311 ILE A O 1
ATOM 695 N N . LEU A 1 124 ? -3.256 -35.110 -19.285 1.00 62.17 312 LEU A N 1
ATOM 696 C CA . LEU A 1 124 ? -3.380 -35.078 -20.737 1.00 60.07 312 LEU A CA 1
ATOM 697 C C . LEU A 1 124 ? -3.607 -36.479 -21.287 1.00 62.83 312 LEU A C 1
ATOM 698 O O . LEU A 1 124 ? -4.343 -36.665 -22.256 1.00 70.68 312 LEU A O 1
ATOM 703 N N . TRP A 1 125 ? -2.966 -37.460 -20.661 1.00 62.18 313 TRP A N 1
ATOM 704 C CA . TRP A 1 125 ? -3.144 -38.856 -21.033 1.00 55.82 313 TRP A CA 1
ATOM 705 C C . TRP A 1 125 ? -4.577 -39.287 -20.749 1.00 60.05 313 TRP A C 1
ATOM 706 O O . TRP A 1 125 ? -5.230 -39.900 -21.592 1.00 64.80 313 TRP A O 1
ATOM 717 N N . MET A 1 126 ? -5.059 -38.952 -19.556 1.00 59.85 314 MET A N 1
ATOM 718 C CA . MET A 1 126 ? -6.418 -39.286 -19.147 1.00 62.22 314 MET A CA 1
ATOM 719 C C . MET A 1 126 ? -7.457 -38.640 -20.060 1.00 64.74 314 MET A C 1
ATOM 720 O O . MET A 1 126 ? -8.406 -39.295 -20.491 1.00 68.99 314 MET A O 1
ATOM 725 N N . ASP A 1 127 ? -7.267 -37.357 -20.353 1.00 68.41 315 ASP A N 1
ATOM 726 C CA . ASP A 1 127 ? -8.195 -36.607 -21.197 1.00 64.34 315 ASP A CA 1
ATOM 727 C C . ASP A 1 127 ? -8.314 -37.208 -22.592 1.00 66.57 315 ASP A C 1
ATOM 728 O O . ASP A 1 127 ? -9.396 -37.231 -23.175 1.00 67.34 315 ASP A O 1
ATOM 733 N N . HIS A 1 128 ? -7.195 -37.692 -23.121 1.00 63.89 316 HIS A N 1
ATOM 734 C CA . HIS A 1 128 ? -7.175 -38.297 -24.446 1.00 61.49 316 HIS A CA 1
ATOM 735 C C . HIS A 1 128 ? -7.864 -39.657 -24.415 1.00 74.13 316 HIS A C 1
ATOM 736 O O . HIS A 1 128 ? -8.461 -40.087 -25.402 1.00 85.48 316 HIS A O 1
ATOM 743 N N . MET A 1 129 ? -7.777 -40.326 -23.270 1.00 67.52 317 MET A N 1
ATOM 744 C CA . MET A 1 129 ? -8.417 -41.622 -23.085 1.00 65.23 317 MET A CA 1
ATOM 745 C C . MET A 1 129 ? -9.936 -41.492 -23.039 1.00 63.68 317 MET A C 1
ATOM 746 O O . MET A 1 129 ? -10.649 -42.207 -23.743 1.00 60.91 317 MET A O 1
ATOM 751 N N . THR A 1 130 ? -10.425 -40.574 -22.212 1.00 56.41 318 THR A N 1
ATOM 752 C CA . THR A 1 130 ? -11.862 -40.397 -22.027 1.00 67.06 318 THR A CA 1
ATOM 753 C C . THR A 1 130 ? -12.535 -39.763 -23.242 1.00 73.88 318 THR A C 1
ATOM 754 O O . THR A 1 130 ? -13.755 -39.835 -23.390 1.00 80.54 318 THR A O 1
ATOM 758 N N . SER A 1 131 ? -11.740 -39.144 -24.110 1.00 68.98 319 SER A N 1
ATOM 759 C CA . SER A 1 131 ? -12.280 -38.492 -25.299 1.00 64.54 319 SER A CA 1
ATOM 760 C C . SER A 1 131 ? -12.126 -39.358 -26.546 1.00 53.77 319 SER A C 1
ATOM 761 O O . SER A 1 131 ? -12.481 -38.942 -27.647 1.00 53.48 319 SER A O 1
ATOM 764 N N . HIS A 1 132 ? -11.594 -40.563 -26.368 1.00 63.16 320 HIS A N 1
ATOM 765 C CA . HIS A 1 132 ? -11.478 -41.507 -27.473 1.00 63.18 320 HIS A CA 1
ATOM 766 C C . HIS A 1 132 ? -12.673 -42.454 -27.473 1.00 67.39 320 HIS A C 1
ATOM 767 O O . HIS A 1 132 ? -12.967 -43.082 -26.459 1.00 76.32 320 HIS A O 1
ATOM 774 N N . PRO A 1 133 ? -13.365 -42.557 -28.617 1.00 62.90 321 PRO A N 1
ATOM 775 C CA . PRO A 1 133 ? -14.604 -43.333 -28.754 1.00 64.46 321 PRO A CA 1
ATOM 776 C C . PRO A 1 133 ? -14.412 -44.807 -28.421 1.00 72.46 321 PRO A C 1
ATOM 777 O O . PRO A 1 133 ? -15.329 -45.446 -27.905 1.00 76.57 321 PRO A O 1
ATOM 781 N N . VAL A 1 134 ? -13.229 -45.336 -28.716 1.00 67.05 322 VAL A N 1
ATOM 782 C CA . VAL A 1 134 ? -12.941 -46.744 -28.481 1.00 66.43 322 VAL A CA 1
ATOM 783 C C . VAL A 1 134 ? -12.315 -46.983 -27.110 1.00 73.14 322 VAL A C 1
ATOM 784 O O . VAL A 1 134 ? -12.796 -47.811 -26.336 1.00 78.92 322 VAL A O 1
ATOM 788 N N . LEU A 1 135 ? -11.244 -46.252 -26.816 1.00 68.26 323 LEU A N 1
ATOM 789 C CA . LEU A 1 135 ? -10.475 -46.466 -25.592 1.00 60.63 323 LEU A CA 1
ATOM 790 C C . LEU A 1 135 ? -11.269 -46.183 -24.318 1.00 60.79 323 LEU A C 1
ATOM 791 O O . LEU A 1 135 ? -11.038 -46.813 -23.288 1.00 68.31 323 LEU A O 1
ATOM 796 N N . SER A 1 136 ? -12.203 -45.241 -24.390 1.00 57.60 324 SER A N 1
ATOM 797 C CA . SER A 1 136 ? -12.986 -44.862 -23.216 1.00 54.97 324 SER A CA 1
ATOM 798 C C . SER A 1 136 ? -14.033 -45.911 -22.846 1.00 64.77 324 SER A C 1
ATOM 799 O O . SER A 1 136 ? -14.462 -45.988 -21.696 1.00 76.26 324 SER A O 1
ATOM 802 N N . GLN A 1 137 ? -14.438 -46.717 -23.821 1.00 67.96 325 GLN A N 1
ATOM 803 C CA . GLN A 1 137 ? -15.449 -47.743 -23.586 1.00 77.39 325 GLN A CA 1
ATOM 804 C C . GLN A 1 137 ? -14.827 -49.076 -23.182 1.00 81.83 325 GLN A C 1
ATOM 805 O O . GLN A 1 137 ? -15.540 -50.049 -22.936 1.00 83.58 325 GLN A O 1
ATOM 811 N N . TYR A 1 138 ? -13.499 -49.116 -23.118 1.00 83.02 326 TYR A N 1
ATOM 812 C CA . TYR A 1 138 ? -12.788 -50.343 -22.772 1.00 82.90 326 TYR A CA 1
ATOM 813 C C . TYR A 1 138 ? -13.139 -50.809 -21.363 1.00 78.59 326 TYR A C 1
ATOM 814 O O . TYR A 1 138 ? -13.138 -50.020 -20.419 1.00 68.15 326 TYR A O 1
ATOM 823 N N . GLU A 1 139 ? -13.442 -52.098 -21.238 1.00 83.72 327 GLU A N 1
ATOM 824 C CA . GLU A 1 139 ? -13.916 -52.671 -19.982 1.00 92.15 327 GLU A CA 1
ATOM 825 C C . GLU A 1 139 ? -12.885 -52.551 -18.863 1.00 86.31 327 GLU A C 1
ATOM 826 O O . GLU A 1 139 ? -13.229 -52.235 -17.724 1.00 84.50 327 GLU A O 1
ATOM 832 N N . GLY A 1 140 ? -11.622 -52.805 -19.192 1.00 78.33 328 GLY A N 1
ATOM 833 C CA . GLY A 1 140 ? -10.547 -52.714 -18.221 1.00 74.01 328 GLY A CA 1
ATOM 834 C C . GLY A 1 140 ? -10.328 -51.290 -17.750 1.00 77.13 328 GLY A C 1
ATOM 835 O O . GLY A 1 140 ? -9.899 -51.055 -16.620 1.00 82.34 328 GLY A O 1
ATOM 836 N N . PHE A 1 141 ? -10.626 -50.337 -18.626 1.00 74.21 329 PHE A N 1
ATOM 837 C CA . PHE A 1 141 ? -10.536 -48.922 -18.292 1.00 71.63 329 PHE A CA 1
ATOM 838 C C . PHE A 1 141 ? -11.660 -48.548 -17.331 1.00 79.52 329 PHE A C 1
ATOM 839 O O . PHE A 1 141 ? -11.447 -47.807 -16.372 1.00 92.73 329 PHE A O 1
ATOM 847 N N . GLN A 1 142 ? -12.854 -49.074 -17.592 1.00 68.74 330 GLN A N 1
ATOM 848 C CA . GLN A 1 142 ? -14.004 -48.842 -16.724 1.00 70.37 330 GLN A CA 1
ATOM 849 C C . GLN A 1 142 ? -13.796 -49.486 -15.359 1.00 80.02 330 GLN A C 1
ATOM 850 O O . GLN A 1 142 ? -14.247 -48.966 -14.339 1.00 90.87 330 GLN A O 1
ATOM 856 N N . HIS A 1 143 ? -13.114 -50.626 -15.351 1.00 87.04 331 HIS A N 1
ATOM 857 C CA . HIS A 1 143 ? -12.767 -51.305 -14.110 1.00 95.63 331 HIS A CA 1
ATOM 858 C C . HIS A 1 143 ? -11.702 -50.509 -13.364 1.00 94.48 331 HIS A C 1
ATOM 859 O O . HIS A 1 143 ? -11.646 -50.518 -12.136 1.00 94.72 331 HIS A O 1
ATOM 866 N N . PHE A 1 144 ? -10.863 -49.814 -14.124 1.00 98.84 332 PHE A N 1
ATOM 867 C CA . PHE A 1 144 ? -9.788 -49.009 -13.560 1.00 100.74 332 PHE A CA 1
ATOM 868 C C . PHE A 1 144 ? -10.333 -47.757 -12.880 1.00 100.91 332 PHE A C 1
ATOM 869 O O . PHE A 1 144 ? -9.683 -47.180 -12.009 1.00 105.78 332 PHE A O 1
ATOM 877 N N . LEU A 1 145 ? -11.535 -47.347 -13.274 1.00 94.33 333 LEU A N 1
ATOM 878 C CA . LEU A 1 145 ? -12.118 -46.105 -12.780 1.00 91.87 333 LEU A CA 1
ATOM 879 C C . LEU A 1 145 ? -13.219 -46.324 -11.744 1.00 98.56 333 LEU A C 1
ATOM 880 O O . LEU A 1 145 ? -13.373 -45.528 -10.819 1.00 102.14 333 LEU A O 1
ATOM 885 N N . SER A 1 146 ? -13.981 -47.401 -11.899 1.00 104.54 334 SER A N 1
ATOM 886 C CA . SER A 1 146 ? -15.172 -47.605 -11.078 1.00 112.65 334 SER A CA 1
ATOM 887 C C . SER A 1 146 ? -15.054 -48.752 -10.077 1.00 112.84 334 SER A C 1
ATOM 888 O O . SER A 1 146 ? -16.063 -49.329 -9.673 1.00 117.86 334 SER A O 1
ATOM 891 N N . CYS A 1 147 ? -13.831 -49.079 -9.670 1.00 107.39 335 CYS A N 1
ATOM 892 C CA . CYS A 1 147 ? -13.634 -50.138 -8.685 1.00 115.17 335 CYS A CA 1
ATOM 893 C C . CYS A 1 147 ? -13.189 -49.584 -7.335 1.00 123.55 335 CYS A C 1
ATOM 894 O O . CYS A 1 147 ? -12.010 -49.299 -7.126 1.00 124.58 335 CYS A O 1
ATOM 897 N N . LEU A 1 148 ? -14.144 -49.438 -6.423 1.00 126.98 336 LEU A N 1
ATOM 898 C CA . LEU A 1 148 ? -13.860 -48.930 -5.087 1.00 131.56 336 LEU A CA 1
ATOM 899 C C . LEU A 1 148 ? -13.535 -50.053 -4.103 1.00 144.00 336 LEU A C 1
ATOM 900 O O . LEU A 1 148 ? -13.143 -49.799 -2.964 1.00 148.46 336 LEU A O 1
ATOM 905 N N . ASP A 1 149 ? -13.699 -51.295 -4.550 1.00 147.52 337 ASP A N 1
ATOM 906 C CA . ASP A 1 149 ? -13.367 -52.453 -3.726 1.00 153.84 337 ASP A CA 1
ATOM 907 C C . ASP A 1 149 ? -11.897 -52.831 -3.884 1.00 149.71 337 ASP A C 1
ATOM 908 O O . ASP A 1 149 ? -11.125 -52.108 -4.514 1.00 145.14 337 ASP A O 1
ATOM 913 N N . ASP A 1 150 ? -11.517 -53.966 -3.308 1.00 148.90 338 ASP A N 1
ATOM 914 C CA . ASP A 1 150 ? -10.137 -54.430 -3.375 1.00 146.40 338 ASP A CA 1
ATOM 915 C C . ASP A 1 150 ? -10.080 -55.878 -3.851 1.00 138.76 338 ASP A C 1
ATOM 916 O O . ASP A 1 150 ? -9.255 -56.233 -4.692 1.00 129.70 338 ASP A O 1
ATOM 921 N N . LYS A 1 151 ? -10.960 -56.710 -3.304 1.00 139.92 339 LYS A N 1
ATOM 922 C CA . LYS A 1 151 ? -11.049 -58.107 -3.711 1.00 135.36 339 LYS A CA 1
ATOM 923 C C . LYS A 1 151 ? -11.552 -58.195 -5.146 1.00 129.75 339 LYS A C 1
ATOM 924 O O . LYS A 1 151 ? -11.130 -59.058 -5.915 1.00 126.50 339 LYS A O 1
ATOM 930 N N . GLN A 1 152 ? -12.459 -57.288 -5.497 1.00 128.68 340 GLN A N 1
ATOM 931 C CA . GLN A 1 152 ? -13.011 -57.230 -6.844 1.00 127.09 340 GLN A CA 1
ATOM 932 C C . GLN A 1 152 ? -11.991 -56.629 -7.806 1.00 129.52 340 GLN A C 1
ATOM 933 O O . GLN A 1 152 ? -12.038 -56.872 -9.012 1.00 128.59 340 GLN A O 1
ATOM 939 N N . TRP A 1 153 ? -11.067 -55.844 -7.260 1.00 131.29 341 TRP A N 1
ATOM 940 C CA . TRP A 1 153 ? -10.005 -55.231 -8.051 1.00 124.06 341 TRP A CA 1
ATOM 941 C C . TRP A 1 153 ? -9.061 -56.281 -8.623 1.00 117.35 341 TRP A C 1
ATOM 942 O O . TRP A 1 153 ? -8.700 -56.230 -9.798 1.00 108.66 341 TRP A O 1
ATOM 953 N N . LYS A 1 154 ? -8.666 -57.233 -7.784 1.00 123.84 342 LYS A N 1
ATOM 954 C CA . LYS A 1 154 ? -7.784 -58.311 -8.213 1.00 129.40 342 LYS A CA 1
ATOM 955 C C . LYS A 1 154 ? -8.513 -59.243 -9.174 1.00 124.41 342 LYS A C 1
ATOM 956 O O . LYS A 1 154 ? -7.903 -59.836 -10.064 1.00 120.60 342 LYS A O 1
ATOM 962 N N . MET A 1 155 ? -9.824 -59.363 -8.989 1.00 126.04 343 MET A N 1
ATOM 963 C CA . MET A 1 155 ? -10.649 -60.206 -9.845 1.00 129.04 343 MET A CA 1
ATOM 964 C C . MET A 1 155 ? -10.788 -59.601 -11.236 1.00 119.56 343 MET A C 1
ATOM 965 O O . MET A 1 155 ? -10.590 -60.283 -12.243 1.00 120.51 343 MET A O 1
ATOM 970 N N . GLY A 1 156 ? -11.133 -58.318 -11.285 1.00 115.45 344 GLY A N 1
ATOM 971 C CA . GLY A 1 156 ? -11.276 -57.612 -12.545 1.00 109.81 344 GLY A CA 1
ATOM 972 C C . GLY A 1 156 ? -9.954 -57.511 -13.279 1.00 106.06 344 GLY A C 1
ATOM 973 O O . GLY A 1 156 ? -9.918 -57.439 -14.508 1.00 96.41 344 GLY A O 1
ATOM 974 N N . LYS A 1 157 ? -8.867 -57.501 -12.514 1.00 113.10 345 LYS A N 1
ATOM 975 C CA . LYS A 1 157 ? -7.525 -57.522 -13.079 1.00 110.59 345 LYS A CA 1
ATOM 976 C C . LYS A 1 157 ? -7.359 -58.770 -13.937 1.00 106.88 345 LYS A C 1
ATOM 977 O O . LYS A 1 157 ? -6.983 -58.682 -15.105 1.00 98.69 345 LYS A O 1
ATOM 983 N N . ARG A 1 158 ? -7.664 -59.926 -13.353 1.00 112.31 346 ARG A N 1
ATOM 984 C CA . ARG A 1 158 ? -7.587 -61.205 -14.054 1.00 115.59 346 ARG A CA 1
ATOM 985 C C . ARG A 1 158 ? -8.552 -61.275 -15.236 1.00 114.58 346 ARG A C 1
ATOM 986 O O . ARG A 1 158 ? -8.257 -61.910 -16.249 1.00 110.32 346 ARG A O 1
ATOM 994 N N . ARG A 1 159 ? -9.704 -60.627 -15.095 1.00 117.20 347 ARG A N 1
ATOM 995 C CA . ARG A 1 159 ? -10.718 -60.609 -16.146 1.00 113.79 347 ARG A CA 1
ATOM 996 C C . ARG A 1 159 ? -10.172 -59.984 -17.427 1.00 102.17 347 ARG A C 1
ATOM 997 O O . ARG A 1 159 ? -10.506 -60.413 -18.532 1.00 96.06 347 ARG A O 1
ATOM 1005 N N . ALA A 1 160 ? -9.322 -58.974 -17.268 1.00 99.01 348 ALA A N 1
ATOM 1006 C CA . ALA A 1 160 ? -8.727 -58.286 -18.408 1.00 97.54 348 ALA A CA 1
ATOM 1007 C C . ALA A 1 160 ? -7.518 -59.039 -18.958 1.00 98.53 348 ALA A C 1
ATOM 1008 O O . ALA A 1 160 ? -7.196 -58.924 -20.141 1.00 95.47 348 ALA A O 1
ATOM 1010 N N . GLU A 1 161 ? -6.852 -59.806 -18.097 1.00 101.99 349 GLU A N 1
ATOM 1011 C CA . GLU A 1 161 ? -5.695 -60.593 -18.512 1.00 103.38 349 GLU A CA 1
ATOM 1012 C C . GLU A 1 161 ? -6.098 -61.643 -19.539 1.00 102.21 349 GLU A C 1
ATOM 1013 O O . GLU A 1 161 ? -5.580 -61.665 -20.655 1.00 101.61 349 GLU A O 1
ATOM 1019 N N . LYS A 1 162 ? -7.029 -62.511 -19.154 1.00 107.23 350 LYS A N 1
ATOM 1020 C CA . LYS A 1 162 ? -7.473 -63.593 -20.026 1.00 112.35 350 LYS A CA 1
ATOM 1021 C C . LYS A 1 162 ? -8.599 -63.161 -20.964 1.00 106.77 350 LYS A C 1
ATOM 1022 O O . LYS A 1 162 ? -9.658 -63.787 -21.015 1.00 111.39 350 LYS A O 1
ATOM 1028 N N . ASP A 1 163 ? -8.357 -62.089 -21.710 1.00 103.14 351 ASP A N 1
ATOM 1029 C CA . ASP A 1 163 ? -9.315 -61.611 -22.699 1.00 105.88 351 ASP A CA 1
ATOM 1030 C C . ASP A 1 163 ? -9.080 -62.322 -24.027 1.00 106.64 351 ASP A C 1
ATOM 1031 O O . ASP A 1 163 ? -7.982 -62.271 -24.580 1.00 102.42 351 ASP A O 1
ATOM 1036 N N . GLU A 1 164 ? -10.115 -62.986 -24.532 1.00 116.94 352 GLU A N 1
ATOM 1037 C CA . GLU A 1 164 ? -9.998 -63.756 -25.766 1.00 125.79 352 GLU A CA 1
ATOM 1038 C C . GLU A 1 164 ? -9.817 -62.862 -26.989 1.00 120.44 352 GLU A C 1
ATOM 1039 O O . GLU A 1 164 ? -9.063 -63.197 -27.904 1.00 127.39 352 GLU A O 1
ATOM 1045 N N . MET A 1 165 ? -10.495 -61.718 -27.001 1.00 105.58 353 MET A N 1
ATOM 1046 C CA . MET A 1 165 ? -10.417 -60.824 -28.147 1.00 103.50 353 MET A CA 1
ATOM 1047 C C . MET A 1 165 ? -9.323 -59.787 -27.934 1.00 106.18 353 MET A C 1
ATOM 1048 O O . MET A 1 165 ? -9.476 -58.868 -27.132 1.00 108.43 353 MET A O 1
ATOM 1053 N N . VAL A 1 166 ? -8.233 -59.931 -28.682 1.00 101.25 354 VAL A N 1
ATOM 1054 C CA . VAL A 1 166 ? -7.097 -59.018 -28.617 1.00 93.61 354 VAL A CA 1
ATOM 1055 C C . VAL A 1 166 ? -6.389 -59.017 -29.963 1.00 104.22 354 VAL A C 1
ATOM 1056 O O . VAL A 1 166 ? -6.436 -60.009 -30.691 1.00 114.34 354 VAL A O 1
ATOM 1060 N N . GLY A 1 167 ? -5.725 -57.913 -30.290 1.00 104.83 355 GLY A N 1
ATOM 1061 C CA . GLY A 1 167 ? -4.987 -57.818 -31.536 1.00 104.91 355 GLY A CA 1
ATOM 1062 C C . GLY A 1 167 ? -5.865 -58.021 -32.756 1.00 106.66 355 GLY A C 1
ATOM 1063 O O . GLY A 1 167 ? -6.847 -57.306 -32.956 1.00 102.17 355 GLY A O 1
ATOM 1064 N N . ALA A 1 168 ? -5.503 -59.003 -33.577 1.00 112.19 356 ALA A N 1
ATOM 1065 C CA . ALA A 1 168 ? -6.267 -59.331 -34.776 1.00 110.18 356 ALA A CA 1
ATOM 1066 C C . ALA A 1 168 ? -7.667 -59.843 -34.441 1.00 104.25 356 ALA A C 1
ATOM 1067 O O . ALA A 1 168 ? -8.572 -59.787 -35.273 1.00 101.87 356 ALA A O 1
ATOM 1069 N N . SER A 1 169 ? -7.838 -60.343 -33.221 1.00 101.14 357 SER A N 1
ATOM 1070 C CA . SER A 1 169 ? -9.134 -60.842 -32.773 1.00 98.69 357 SER A CA 1
ATOM 1071 C C . SER A 1 169 ? -10.071 -59.692 -32.410 1.00 97.32 357 SER A C 1
ATOM 1072 O O . SER A 1 169 ? -11.292 -59.830 -32.476 1.00 101.26 357 SER A O 1
ATOM 1075 N N . PHE A 1 170 ? -9.490 -58.559 -32.027 1.00 90.48 358 PHE A N 1
ATOM 1076 C CA . PHE A 1 170 ? -10.264 -57.365 -31.703 1.00 86.26 358 PHE A CA 1
ATOM 1077 C C . PHE A 1 170 ? -10.953 -56.804 -32.942 1.00 83.54 358 PHE A C 1
ATOM 1078 O O . PHE A 1 170 ? -11.974 -56.125 -32.847 1.00 80.35 358 PHE A O 1
ATOM 1086 N N . LEU A 1 171 ? -10.394 -57.106 -34.109 1.00 91.83 359 LEU A N 1
ATOM 1087 C CA . LEU A 1 171 ? -10.928 -56.612 -35.373 1.00 94.52 359 LEU A CA 1
ATOM 1088 C C . LEU A 1 171 ? -12.309 -57.188 -35.681 1.00 103.33 359 LEU A C 1
ATOM 1089 O O . LEU A 1 171 ? -13.028 -56.673 -36.537 1.00 105.92 359 LEU A O 1
ATOM 1094 N N . LEU A 1 172 ? -12.675 -58.256 -34.978 1.00 104.50 360 LEU A N 1
ATOM 1095 C CA . LEU A 1 172 ? -13.978 -58.883 -35.163 1.00 104.87 360 LEU A CA 1
ATOM 1096 C C . LEU A 1 172 ? -15.017 -58.305 -34.206 1.00 105.76 360 LEU A C 1
ATOM 1097 O O . LEU A 1 172 ? -16.154 -58.774 -34.156 1.00 109.60 360 LEU A O 1
ATOM 1102 N N . THR A 1 173 ? -14.623 -57.286 -33.448 1.00 106.28 361 THR A N 1
ATOM 1103 C CA . THR A 1 173 ? -15.525 -56.655 -32.491 1.00 110.98 361 THR A CA 1
ATOM 1104 C C . THR A 1 173 ? -16.369 -55.569 -33.149 1.00 110.89 361 THR A C 1
ATOM 1105 O O . THR A 1 173 ? -17.598 -55.593 -33.073 1.00 115.80 361 THR A O 1
ATOM 1109 N N . PHE A 1 174 ? -15.704 -54.618 -33.796 1.00 101.52 362 PHE A N 1
ATOM 1110 C CA . PHE A 1 174 ? -16.395 -53.497 -34.422 1.00 94.33 362 PHE A CA 1
ATOM 1111 C C . PHE A 1 174 ? -16.972 -53.850 -35.789 1.00 94.50 362 PHE A C 1
ATOM 1112 O O . PHE A 1 174 ? -16.395 -54.643 -36.533 1.00 94.46 362 PHE A O 1
ATOM 1120 N N . GLN A 1 175 ? -18.118 -53.257 -36.107 1.00 95.21 363 GLN A N 1
ATOM 1121 C CA . GLN A 1 175 ? -18.749 -53.449 -37.406 1.00 99.04 363 GLN A CA 1
ATOM 1122 C C . GLN A 1 175 ? -18.371 -52.309 -38.343 1.00 89.35 363 GLN A C 1
ATOM 1123 O O . GLN A 1 175 ? -18.229 -51.162 -37.918 1.00 89.75 363 GLN A O 1
ATOM 1129 N N . ILE A 1 176 ? -18.195 -52.631 -39.620 1.00 84.93 364 ILE A N 1
ATOM 1130 C CA . ILE A 1 176 ? -17.773 -51.642 -40.601 1.00 83.45 364 ILE A CA 1
ATOM 1131 C C . ILE A 1 176 ? -18.987 -51.079 -41.344 1.00 88.43 364 ILE A C 1
ATOM 1132 O O . ILE A 1 176 ? -20.106 -51.550 -41.143 1.00 93.46 364 ILE A O 1
ATOM 1137 N N . PRO A 1 177 ? -18.775 -50.068 -42.206 1.00 86.38 365 PRO A N 1
ATOM 1138 C CA . PRO A 1 177 ? -19.900 -49.604 -43.026 1.00 80.98 365 PRO A CA 1
ATOM 1139 C C . PRO A 1 177 ? -20.257 -50.595 -44.129 1.00 83.06 365 PRO A C 1
ATOM 1140 O O . PRO A 1 177 ? -19.451 -51.462 -44.462 1.00 86.10 365 PRO A O 1
ATOM 1144 N N . THR A 1 178 ? -21.459 -50.465 -44.682 1.00 88.64 366 THR A N 1
ATOM 1145 C CA . THR A 1 178 ? -21.897 -51.324 -45.775 1.00 92.33 366 THR A CA 1
ATOM 1146 C C . THR A 1 178 ? -21.412 -50.763 -47.110 1.00 91.84 366 THR A C 1
ATOM 1147 O O . THR A 1 178 ? -21.411 -51.456 -48.129 1.00 86.27 366 THR A O 1
ATOM 1151 N N . GLU A 1 179 ? -20.986 -49.504 -47.093 1.00 98.15 367 GLU A N 1
ATOM 1152 C CA . GLU A 1 179 ? -20.486 -48.843 -48.293 1.00 105.28 367 GLU A CA 1
ATOM 1153 C C . GLU A 1 179 ? -19.156 -49.439 -48.740 1.00 104.02 367 GLU A C 1
ATOM 1154 O O . GLU A 1 179 ? -18.335 -49.836 -47.914 1.00 104.18 367 GLU A O 1
ATOM 1160 N N . HIS A 1 180 ? -18.949 -49.499 -50.051 1.00 108.64 368 HIS A N 1
ATOM 1161 C CA . HIS A 1 180 ? -17.694 -49.998 -50.601 1.00 116.42 368 HIS A CA 1
ATOM 1162 C C . HIS A 1 180 ? -16.841 -48.867 -51.161 1.00 112.50 368 HIS A C 1
ATOM 1163 O O . HIS A 1 180 ? -17.266 -48.140 -52.058 1.00 112.72 368 HIS A O 1
ATOM 1170 N N . GLN A 1 181 ? -15.636 -48.726 -50.621 1.00 107.18 369 GLN A N 1
ATOM 1171 C CA . GLN A 1 181 ? -14.699 -47.717 -51.093 1.00 108.82 369 GLN A CA 1
ATOM 1172 C C . GLN A 1 181 ? -13.554 -48.372 -51.855 1.00 107.46 369 GLN A C 1
ATOM 1173 O O . GLN A 1 181 ? -13.141 -49.487 -51.533 1.00 107.20 369 GLN A O 1
ATOM 1179 N N . ASP A 1 182 ? -13.051 -47.677 -52.870 1.00 105.60 370 ASP A N 1
ATOM 1180 C CA . ASP A 1 182 ? -11.969 -48.198 -53.697 1.00 109.30 370 ASP A CA 1
ATOM 1181 C C . ASP A 1 182 ? -10.703 -48.396 -52.870 1.00 107.37 370 ASP A C 1
ATOM 1182 O O . ASP A 1 182 ? -10.243 -47.476 -52.194 1.00 103.15 370 ASP A O 1
ATOM 1187 N N . LEU A 1 183 ? -10.151 -49.604 -52.926 1.00 110.72 371 LEU A N 1
ATOM 1188 C CA . LEU A 1 183 ? -8.974 -49.962 -52.139 1.00 114.47 371 LEU A CA 1
ATOM 1189 C C . LEU A 1 183 ? -7.766 -49.091 -52.469 1.00 110.68 371 LEU A C 1
ATOM 1190 O O . LEU A 1 183 ? -6.944 -48.802 -51.599 1.00 103.58 371 LEU A O 1
ATOM 1195 N N . GLN A 1 184 ? -7.663 -48.675 -53.727 1.00 85.74 372 GLN A N 1
ATOM 1196 C CA . GLN A 1 184 ? -6.564 -47.820 -54.154 1.00 97.15 372 GLN A CA 1
ATOM 1197 C C . GLN A 1 184 ? -6.716 -46.417 -53.573 1.00 98.42 372 GLN A C 1
ATOM 1198 O O . GLN A 1 184 ? -5.729 -45.770 -53.222 1.00 95.96 372 GLN A O 1
ATOM 1204 N N . ASP A 1 185 ? -7.959 -45.956 -53.472 1.00 95.57 373 ASP A N 1
ATOM 1205 C CA . ASP A 1 185 ? -8.249 -44.649 -52.894 1.00 95.83 373 ASP A CA 1
ATOM 1206 C C . ASP A 1 185 ? -7.866 -44.619 -51.419 1.00 86.65 373 ASP A C 1
ATOM 1207 O O . ASP A 1 185 ? -7.395 -43.602 -50.909 1.00 83.51 373 ASP A O 1
ATOM 1212 N N . VAL A 1 186 ? -8.070 -45.743 -50.742 1.00 74.12 374 VAL A N 1
ATOM 1213 C CA . VAL A 1 186 ? -7.724 -45.862 -49.333 1.00 66.62 374 VAL A CA 1
ATOM 1214 C C . VAL A 1 186 ? -6.212 -45.826 -49.146 1.00 74.81 374 VAL A C 1
ATOM 1215 O O . VAL A 1 186 ? -5.706 -45.157 -48.246 1.00 81.90 374 VAL A O 1
ATOM 1219 N N . GLU A 1 187 ? -5.494 -46.545 -50.004 1.00 80.08 375 GLU A N 1
ATOM 1220 C CA . GLU A 1 187 ? -4.038 -46.586 -49.938 1.00 80.30 375 GLU A CA 1
ATOM 1221 C C . GLU A 1 187 ? -3.437 -45.205 -50.180 1.00 81.23 375 GLU A C 1
ATOM 1222 O O . GLU A 1 187 ? -2.448 -44.830 -49.550 1.00 76.15 375 GLU A O 1
ATOM 1228 N N . ASP A 1 188 ? -4.044 -44.450 -51.092 1.00 82.51 376 ASP A N 1
ATOM 1229 C CA . ASP A 1 188 ? -3.604 -43.089 -51.374 1.00 86.45 376 ASP A CA 1
ATOM 1230 C C . ASP A 1 188 ? -3.835 -42.192 -50.164 1.00 85.39 376 ASP A C 1
ATOM 1231 O O . ASP A 1 188 ? -3.036 -41.301 -49.877 1.00 90.87 376 ASP A O 1
ATOM 1236 N N . ARG A 1 189 ? -4.935 -42.436 -49.459 1.00 77.83 377 ARG A N 1
ATOM 1237 C CA . ARG A 1 189 ? -5.248 -41.705 -48.237 1.00 69.95 377 ARG A CA 1
ATOM 1238 C C . ARG A 1 189 ? -4.222 -42.007 -47.149 1.00 68.15 377 ARG A C 1
ATOM 1239 O O . ARG A 1 189 ? -3.734 -41.101 -46.473 1.00 72.78 377 ARG A O 1
ATOM 1247 N N . VAL A 1 190 ? -3.900 -43.286 -46.989 1.00 60.51 378 VAL A N 1
ATOM 1248 C CA . VAL A 1 190 ? -2.922 -43.717 -45.998 1.00 60.24 378 VAL A CA 1
ATOM 1249 C C . VAL A 1 190 ? -1.538 -43.157 -46.316 1.00 70.41 378 VAL A C 1
ATOM 1250 O O . VAL A 1 190 ? -0.839 -42.662 -45.429 1.00 67.27 378 VAL A O 1
ATOM 1254 N N . ASP A 1 191 ? -1.153 -43.229 -47.587 1.00 69.31 379 ASP A N 1
ATOM 1255 C CA . ASP A 1 191 ? 0.136 -42.711 -48.032 1.00 76.82 379 ASP A CA 1
ATOM 1256 C C . ASP A 1 191 ? 0.241 -41.204 -47.817 1.00 81.59 379 ASP A C 1
ATOM 1257 O O . ASP A 1 191 ? 1.321 -40.682 -47.544 1.00 88.22 379 ASP A O 1
ATOM 1262 N N . THR A 1 192 ? -0.887 -40.511 -47.943 1.00 79.97 380 THR A N 1
ATOM 1263 C CA . THR A 1 192 ? -0.935 -39.076 -47.690 1.00 75.25 380 THR A CA 1
ATOM 1264 C C . THR A 1 192 ? -0.728 -38.808 -46.204 1.00 75.34 380 THR A C 1
ATOM 1265 O O . THR A 1 192 ? -0.021 -37.875 -45.820 1.00 80.76 380 THR A O 1
ATOM 1269 N N . PHE A 1 193 ? -1.343 -39.641 -45.373 1.00 62.96 381 PHE A N 1
ATOM 1270 C CA . PHE A 1 193 ? -1.228 -39.505 -43.928 1.00 59.96 381 PHE A CA 1
ATOM 1271 C C . PHE A 1 193 ? 0.175 -39.875 -43.466 1.00 68.45 381 PHE A C 1
ATOM 1272 O O . PHE A 1 193 ? 0.675 -39.338 -42.478 1.00 73.87 381 PHE A O 1
ATOM 1280 N N . LYS A 1 194 ? 0.802 -40.803 -44.181 1.00 78.11 382 LYS A N 1
ATOM 1281 C CA . LYS A 1 194 ? 2.162 -41.221 -43.870 1.00 82.22 382 LYS A CA 1
ATOM 1282 C C . LYS A 1 194 ? 3.123 -40.050 -44.037 1.00 77.33 382 LYS A C 1
ATOM 1283 O O . LYS A 1 194 ? 3.952 -39.786 -43.167 1.00 81.10 382 LYS A O 1
ATOM 1289 N N . ALA A 1 195 ? 2.996 -39.347 -45.158 1.00 68.19 383 ALA A N 1
ATOM 1290 C CA . ALA A 1 195 ? 3.834 -38.188 -45.442 1.00 71.67 383 ALA A CA 1
ATOM 1291 C C . ALA A 1 195 ? 3.567 -37.064 -44.447 1.00 70.65 383 ALA A C 1
ATOM 1292 O O . ALA A 1 195 ? 4.488 -36.375 -44.011 1.00 83.92 383 ALA A O 1
ATOM 1294 N N . PHE A 1 196 ? 2.298 -36.887 -44.095 1.00 65.01 384 PHE A N 1
ATOM 1295 C CA . PHE A 1 196 ? 1.897 -35.865 -43.136 1.00 63.45 384 PHE A CA 1
ATOM 1296 C C . PHE A 1 196 ? 2.470 -36.135 -41.750 1.00 67.69 384 PHE A C 1
ATOM 1297 O O . PHE A 1 196 ? 3.040 -35.243 -41.119 1.00 75.10 384 PHE A O 1
ATOM 1305 N N . SER A 1 197 ? 2.309 -37.369 -41.285 1.00 62.55 385 SER A N 1
ATOM 1306 C CA . SER A 1 197 ? 2.746 -37.762 -39.949 1.00 65.16 385 SER A CA 1
ATOM 1307 C C . SER A 1 197 ? 4.253 -37.609 -39.765 1.00 64.40 385 SER A C 1
ATOM 1308 O O . SER A 1 197 ? 4.721 -37.291 -38.673 1.00 61.03 385 SER A O 1
ATOM 1311 N N . LYS A 1 198 ? 5.008 -37.836 -40.835 1.00 66.63 386 LYS A N 1
ATOM 1312 C CA . LYS A 1 198 ? 6.458 -37.698 -40.779 1.00 65.69 386 LYS A CA 1
ATOM 1313 C C . LYS A 1 198 ? 6.871 -36.236 -40.636 1.00 71.92 386 LYS A C 1
ATOM 1314 O O . LYS A 1 198 ? 7.727 -35.903 -39.816 1.00 74.05 386 LYS A O 1
ATOM 1320 N N . LYS A 1 199 ? 6.257 -35.367 -41.432 1.00 71.12 387 LYS A N 1
ATOM 1321 C CA . LYS A 1 199 ? 6.566 -33.941 -41.384 1.00 69.95 387 LYS A CA 1
ATOM 1322 C C . LYS A 1 199 ? 6.108 -33.298 -40.080 1.00 66.83 387 LYS A C 1
ATOM 1323 O O . LYS A 1 199 ? 6.779 -32.413 -39.551 1.00 70.14 387 LYS A O 1
ATOM 1329 N N . MET A 1 200 ? 4.965 -33.740 -39.564 1.00 63.62 388 MET A N 1
ATOM 1330 C CA . MET A 1 200 ? 4.465 -33.228 -38.294 1.00 60.38 388 MET A CA 1
ATOM 1331 C C . MET A 1 200 ? 5.377 -33.653 -37.148 1.00 63.96 388 MET A C 1
ATOM 1332 O O . MET A 1 200 ? 5.628 -32.881 -36.224 1.00 66.65 388 MET A O 1
ATOM 1337 N N . ASP A 1 201 ? 5.877 -34.883 -37.223 1.00 66.61 389 ASP A N 1
ATOM 1338 C CA . ASP A 1 201 ? 6.786 -35.411 -36.214 1.00 68.55 389 ASP A CA 1
ATOM 1339 C C . ASP A 1 201 ? 8.042 -34.548 -36.134 1.00 66.89 389 ASP A C 1
ATOM 1340 O O . ASP A 1 201 ? 8.604 -34.347 -35.057 1.00 66.18 389 ASP A O 1
ATOM 1345 N N . ASP A 1 202 ? 8.470 -34.032 -37.282 1.00 64.69 390 ASP A N 1
ATOM 1346 C CA . ASP A 1 202 ? 9.627 -33.149 -37.347 1.00 70.21 390 ASP A CA 1
ATOM 1347 C C . ASP A 1 202 ? 9.307 -31.766 -36.788 1.00 72.88 390 ASP A C 1
ATOM 1348 O O . ASP A 1 202 ? 10.051 -31.234 -35.963 1.00 76.16 390 ASP A O 1
ATOM 1353 N N . SER A 1 203 ? 8.198 -31.190 -37.243 1.00 65.50 391 SER A N 1
ATOM 1354 C CA . SER A 1 203 ? 7.802 -29.847 -36.829 1.00 56.94 391 SER A CA 1
ATOM 1355 C C . SER A 1 203 ? 7.503 -29.784 -35.335 1.00 59.38 391 SER A C 1
ATOM 1356 O O . SER A 1 203 ? 7.738 -28.762 -34.688 1.00 57.02 391 SER A O 1
ATOM 1359 N N . VAL A 1 204 ? 6.982 -30.879 -34.791 1.00 59.68 392 VAL A N 1
ATOM 1360 C CA . VAL A 1 204 ? 6.736 -30.973 -33.358 1.00 63.54 392 VAL A CA 1
ATOM 1361 C C . VAL A 1 204 ? 8.064 -31.035 -32.616 1.00 64.18 392 VAL A C 1
ATOM 1362 O O . VAL A 1 204 ? 8.264 -30.337 -31.622 1.00 71.40 392 VAL A O 1
ATOM 1366 N N . LEU A 1 205 ? 8.973 -31.867 -33.117 1.00 63.70 393 LEU A N 1
ATOM 1367 C CA . LEU A 1 205 ? 10.307 -31.986 -32.543 1.00 64.78 393 LEU A CA 1
ATOM 1368 C C . LEU A 1 205 ? 11.039 -30.649 -32.592 1.00 64.36 393 LEU A C 1
ATOM 1369 O O . LEU A 1 205 ? 11.766 -30.295 -31.664 1.00 69.16 393 LEU A O 1
ATOM 1374 N N . GLN A 1 206 ? 10.836 -29.906 -33.676 1.00 57.80 394 GLN A N 1
ATOM 1375 C CA . GLN A 1 206 ? 11.443 -28.589 -33.820 1.00 64.20 394 GLN A CA 1
ATOM 1376 C C . GLN A 1 206 ? 10.942 -27.626 -32.747 1.00 66.46 394 GLN A C 1
ATOM 1377 O O . GLN A 1 206 ? 11.735 -26.975 -32.071 1.00 77.19 394 GLN A O 1
ATOM 1383 N N . LEU A 1 207 ? 9.623 -27.546 -32.594 1.00 58.96 395 LEU A N 1
ATOM 1384 C CA . LEU A 1 207 ? 9.020 -26.670 -31.595 1.00 64.45 395 LEU A CA 1
ATOM 1385 C C . LEU A 1 207 ? 9.348 -27.137 -30.181 1.00 63.84 395 LEU A C 1
ATOM 1386 O O . LEU A 1 207 ? 9.558 -26.323 -29.282 1.00 64.82 395 LEU A O 1
ATOM 1391 N N . SER A 1 208 ? 9.392 -28.452 -29.991 1.00 64.60 396 SER A N 1
ATOM 1392 C CA . SER A 1 208 ? 9.730 -29.024 -28.694 1.00 70.59 396 SER A CA 1
ATOM 1393 C C . SER A 1 208 ? 11.166 -28.680 -28.314 1.00 76.65 396 SER A C 1
ATOM 1394 O O . SER A 1 208 ? 11.465 -28.419 -27.149 1.00 85.55 396 SER A O 1
ATOM 1397 N N . THR A 1 209 ? 12.050 -28.677 -29.307 1.00 71.21 397 THR A N 1
ATOM 1398 C CA . THR A 1 209 ? 13.448 -28.326 -29.087 1.00 78.75 397 THR A CA 1
ATOM 1399 C C . THR A 1 209 ? 13.590 -26.842 -28.758 1.00 76.09 397 THR A C 1
ATOM 1400 O O . THR A 1 209 ? 14.290 -26.471 -27.815 1.00 68.92 397 THR A O 1
ATOM 1404 N N . VAL A 1 210 ? 12.918 -26.002 -29.541 1.00 69.43 398 VAL A N 1
ATOM 1405 C CA . VAL A 1 210 ? 12.936 -24.557 -29.328 1.00 65.95 398 VAL A CA 1
ATOM 1406 C C . VAL A 1 210 ? 12.421 -24.193 -27.939 1.00 65.93 398 VAL A C 1
ATOM 1407 O O . VAL A 1 210 ? 13.019 -23.376 -27.237 1.00 68.72 398 VAL A O 1
ATOM 1411 N N . ALA A 1 211 ? 11.315 -24.814 -27.544 1.00 62.43 399 ALA A N 1
ATOM 1412 C CA . ALA A 1 211 ? 10.704 -24.544 -26.248 1.00 62.34 399 ALA A CA 1
ATOM 1413 C C . ALA A 1 211 ? 11.629 -24.924 -25.096 1.00 58.69 399 ALA A C 1
ATOM 1414 O O . ALA A 1 211 ? 11.746 -24.189 -24.117 1.00 56.64 399 ALA A O 1
ATOM 1416 N N . SER A 1 212 ? 12.285 -26.074 -25.219 1.00 64.19 400 SER A N 1
ATOM 1417 C CA . SER A 1 212 ? 13.200 -26.548 -24.186 1.00 70.34 400 SER A CA 1
ATOM 1418 C C . SER A 1 212 ? 14.380 -25.595 -24.019 1.00 68.69 400 SER A C 1
ATOM 1419 O O . SER A 1 212 ? 14.834 -25.345 -22.903 1.00 69.46 400 SER A O 1
ATOM 1422 N N . GLU A 1 213 ? 14.866 -25.065 -25.137 1.00 66.09 401 GLU A N 1
ATOM 1423 C CA . GLU A 1 213 ? 15.941 -24.081 -25.114 1.00 63.97 401 GLU A CA 1
ATOM 1424 C C . GLU A 1 213 ? 15.465 -22.775 -24.486 1.00 65.13 401 GLU A C 1
ATOM 1425 O O . GLU A 1 213 ? 16.209 -22.121 -23.755 1.00 68.88 401 GLU A O 1
ATOM 1431 N N . LEU A 1 214 ? 14.219 -22.406 -24.773 1.00 66.48 402 LEU A N 1
ATOM 1432 C CA . LEU A 1 214 ? 13.621 -21.199 -24.210 1.00 65.05 402 LEU A CA 1
ATOM 1433 C C . LEU A 1 214 ? 13.516 -21.277 -22.692 1.00 70.60 402 LEU A C 1
ATOM 1434 O O . LEU A 1 214 ? 13.638 -20.265 -22.001 1.00 83.67 402 LEU A O 1
ATOM 1439 N N . VAL A 1 215 ? 13.282 -22.480 -22.178 1.00 57.37 403 VAL A N 1
ATOM 1440 C CA . VAL A 1 215 ? 13.216 -22.692 -20.738 1.00 58.30 403 VAL A CA 1
ATOM 1441 C C . VAL A 1 215 ? 14.561 -22.365 -20.098 1.00 67.66 403 VAL A C 1
ATOM 1442 O O . VAL A 1 215 ? 14.622 -21.713 -19.055 1.00 64.72 403 VAL A O 1
ATOM 1446 N N . ARG A 1 216 ? 15.639 -22.808 -20.737 1.00 72.91 404 ARG A N 1
ATOM 1447 C CA . ARG A 1 216 ? 16.984 -22.543 -20.239 1.00 82.25 404 ARG A CA 1
ATOM 1448 C C . ARG A 1 216 ? 17.364 -21.069 -20.368 1.00 77.40 404 ARG A C 1
ATOM 1449 O O . ARG A 1 216 ? 18.025 -20.516 -19.490 1.00 83.39 404 ARG A O 1
ATOM 1457 N N . LYS A 1 217 ? 16.944 -20.441 -21.462 1.00 70.97 405 LYS A N 1
ATOM 1458 C CA . LYS A 1 217 ? 17.187 -19.016 -21.672 1.00 72.21 405 LYS A CA 1
ATOM 1459 C C . LYS A 1 217 ? 16.510 -18.176 -20.595 1.00 68.94 405 LYS A C 1
ATOM 1460 O O . LYS A 1 217 ? 17.063 -17.178 -20.134 1.00 66.38 405 LYS A O 1
ATOM 1466 N N . HIS A 1 218 ? 15.307 -18.584 -20.203 1.00 66.87 406 HIS A N 1
ATOM 1467 C CA . HIS A 1 218 ? 14.565 -17.893 -19.156 1.00 67.48 406 HIS A CA 1
ATOM 1468 C C . HIS A 1 218 ? 15.266 -18.024 -17.808 1.00 68.19 406 HIS A C 1
ATOM 1469 O O . HIS A 1 218 ? 15.370 -17.056 -17.052 1.00 67.75 406 HIS A O 1
ATOM 1476 N N . VAL A 1 219 ? 15.743 -19.228 -17.515 1.00 64.26 407 VAL A N 1
ATOM 1477 C CA . VAL A 1 219 ? 16.445 -19.499 -16.266 1.00 63.49 407 VAL A CA 1
ATOM 1478 C C . VAL A 1 219 ? 17.838 -18.872 -16.290 1.00 65.58 407 VAL A C 1
ATOM 1479 O O . VAL A 1 219 ? 18.357 -18.440 -15.260 1.00 62.98 407 VAL A O 1
ATOM 1483 N N . GLY A 1 220 ? 18.430 -18.804 -17.478 1.00 68.88 408 GLY A N 1
ATOM 1484 C CA . GLY A 1 220 ? 19.770 -18.268 -17.629 1.00 68.29 408 GLY A CA 1
ATOM 1485 C C . GLY A 1 220 ? 19.827 -16.899 -18.279 1.00 67.36 408 GLY A C 1
ATOM 1486 O O . GLY A 1 220 ? 19.770 -15.877 -17.594 1.00 75.62 408 GLY A O 1
ATOM 1487 N N . GLY A 1 221 ? 19.937 -16.887 -19.605 1.00 60.19 409 GLY A N 1
ATOM 1488 C CA . GLY A 1 221 ? 20.152 -15.672 -20.374 1.00 50.64 409 GLY A CA 1
ATOM 1489 C C . GLY A 1 221 ? 19.227 -14.504 -20.083 1.00 63.70 409 GLY A C 1
ATOM 1490 O O . GLY A 1 221 ? 19.690 -13.414 -19.744 1.00 59.99 409 GLY A O 1
ATOM 1491 N N . PHE A 1 222 ? 17.922 -14.724 -20.220 1.00 52.19 410 PHE A N 1
ATOM 1492 C CA . PHE A 1 222 ? 16.947 -13.658 -20.011 1.00 49.18 410 PHE A CA 1
ATOM 1493 C C . PHE A 1 222 ? 17.003 -13.091 -18.598 1.00 60.44 410 PHE A C 1
ATOM 1494 O O . PHE A 1 222 ? 16.901 -11.880 -18.407 1.00 60.69 410 PHE A O 1
ATOM 1502 N N . ARG A 1 223 ? 17.171 -13.965 -17.611 1.00 62.46 411 ARG A N 1
ATOM 1503 C CA . ARG A 1 223 ? 17.294 -13.523 -16.228 1.00 58.13 411 ARG A CA 1
ATOM 1504 C C . ARG A 1 223 ? 18.569 -12.711 -16.041 1.00 63.95 411 ARG A C 1
ATOM 1505 O O . ARG A 1 223 ? 18.535 -11.604 -15.506 1.00 65.85 411 ARG A O 1
ATOM 1513 N N . LYS A 1 224 ? 19.685 -13.270 -16.502 1.00 66.23 412 LYS A N 1
ATOM 1514 C CA . LYS A 1 224 ? 21.005 -12.666 -16.332 1.00 63.85 412 LYS A CA 1
ATOM 1515 C C . LYS A 1 224 ? 21.079 -11.217 -16.806 1.00 67.25 412 LYS A C 1
ATOM 1516 O O . LYS A 1 224 ? 21.641 -10.362 -16.120 1.00 63.00 412 LYS A O 1
ATOM 1522 N N . GLU A 1 225 ? 20.512 -10.945 -17.978 1.00 60.15 413 GLU A N 1
ATOM 1523 C CA . GLU A 1 225 ? 20.570 -9.605 -18.552 1.00 63.24 413 GLU A CA 1
ATOM 1524 C C . GLU A 1 225 ? 19.838 -8.590 -17.680 1.00 68.33 413 GLU A C 1
ATOM 1525 O O . GLU A 1 225 ? 20.345 -7.496 -17.433 1.00 60.12 413 GLU A O 1
ATOM 1531 N N . PHE A 1 226 ? 18.650 -8.960 -17.212 1.00 64.08 414 PHE A N 1
ATOM 1532 C CA . PHE A 1 226 ? 17.895 -8.106 -16.303 1.00 60.60 414 PHE A CA 1
ATOM 1533 C C . PHE A 1 226 ? 18.621 -7.951 -14.970 1.00 59.15 414 PHE A C 1
ATOM 1534 O O . PHE A 1 226 ? 18.649 -6.863 -14.396 1.00 56.44 414 PHE A O 1
ATOM 1542 N N . GLN A 1 227 ? 19.210 -9.042 -14.487 1.00 64.61 415 GLN A N 1
ATOM 1543 C CA . GLN A 1 227 ? 19.974 -9.012 -13.243 1.00 69.62 415 GLN A CA 1
ATOM 1544 C C . GLN A 1 227 ? 21.187 -8.095 -13.362 1.00 57.27 415 GLN A C 1
ATOM 1545 O O . GLN A 1 227 ? 21.563 -7.427 -12.401 1.00 55.68 415 GLN A O 1
ATOM 1551 N N . LYS A 1 228 ? 21.794 -8.067 -14.546 1.00 54.53 416 LYS A N 1
ATOM 1552 C CA . LYS A 1 228 ? 22.951 -7.212 -14.799 1.00 58.39 416 LYS A CA 1
ATOM 1553 C C . LYS A 1 228 ? 22.559 -5.741 -14.817 1.00 63.11 416 LYS A C 1
ATOM 1554 O O . LYS A 1 228 ? 23.257 -4.893 -14.262 1.00 73.48 416 LYS A O 1
ATOM 1560 N N . LEU A 1 229 ? 21.437 -5.447 -15.463 1.00 64.26 417 LEU A N 1
ATOM 1561 C CA . LEU A 1 229 ? 20.965 -4.077 -15.602 1.00 60.25 417 LEU A CA 1
ATOM 1562 C C . LEU A 1 229 ? 20.610 -3.480 -14.246 1.00 62.64 417 LEU A C 1
ATOM 1563 O O . LEU A 1 229 ? 21.030 -2.371 -13.917 1.00 66.32 417 LEU A O 1
ATOM 1568 N N . GLY A 1 230 ? 19.841 -4.226 -13.459 1.00 59.11 418 GLY A N 1
ATOM 1569 C CA . GLY A 1 230 ? 19.449 -3.783 -12.135 1.00 56.13 418 GLY A CA 1
ATOM 1570 C C . GLY A 1 230 ? 20.636 -3.644 -11.203 1.00 60.60 418 GLY A C 1
ATOM 1571 O O . GLY A 1 230 ? 20.670 -2.750 -10.357 1.00 66.19 418 GLY A O 1
ATOM 1572 N N . SER A 1 231 ? 21.611 -4.533 -11.359 1.00 60.66 419 SER A N 1
ATOM 1573 C CA . SER A 1 231 ? 22.824 -4.491 -10.551 1.00 53.62 419 SER A CA 1
ATOM 1574 C C . SER A 1 231 ? 23.608 -3.215 -10.834 1.00 53.51 419 SER A C 1
ATOM 1575 O O . SER A 1 231 ? 24.186 -2.615 -9.928 1.00 51.03 419 SER A O 1
ATOM 1578 N N . ALA A 1 232 ? 23.619 -2.805 -12.099 1.00 53.35 420 ALA A N 1
ATOM 1579 C CA . ALA A 1 232 ? 24.282 -1.571 -12.499 1.00 54.11 420 ALA A CA 1
ATOM 1580 C C . ALA A 1 232 ? 23.555 -0.363 -11.920 1.00 62.63 420 ALA A C 1
ATOM 1581 O O . ALA A 1 232 ? 24.187 0.576 -11.437 1.00 70.89 420 ALA A O 1
ATOM 1583 N N . PHE A 1 233 ? 22.226 -0.394 -11.977 1.00 51.43 421 PHE A N 1
ATOM 1584 C CA . PHE A 1 233 ? 21.403 0.638 -11.357 1.00 54.68 421 PHE A CA 1
ATOM 1585 C C . PHE A 1 233 ? 21.698 0.718 -9.865 1.00 59.44 421 PHE A C 1
ATOM 1586 O O . PHE A 1 233 ? 21.782 1.804 -9.294 1.00 69.38 421 PHE A O 1
ATOM 1594 N N . GLN A 1 234 ? 21.860 -0.445 -9.242 1.00 54.99 422 GLN A N 1
ATOM 1595 C CA . GLN A 1 234 ? 22.170 -0.526 -7.821 1.00 69.94 422 GLN A CA 1
ATOM 1596 C C . GLN A 1 234 ? 23.495 0.166 -7.513 1.00 73.32 422 GLN A C 1
ATOM 1597 O O . GLN A 1 234 ? 23.603 0.912 -6.539 1.00 79.63 422 GLN A O 1
ATOM 1603 N N . ALA A 1 235 ? 24.497 -0.084 -8.351 1.00 53.85 423 ALA A N 1
ATOM 1604 C CA . ALA A 1 235 ? 25.825 0.492 -8.164 1.00 56.85 423 ALA A CA 1
ATOM 1605 C C . ALA A 1 235 ? 25.807 2.013 -8.285 1.00 52.06 423 ALA A C 1
ATOM 1606 O O . ALA A 1 235 ? 26.453 2.711 -7.503 1.00 56.94 423 ALA A O 1
ATOM 1608 N N . ILE A 1 236 ? 25.069 2.515 -9.271 1.00 56.82 424 ILE A N 1
ATOM 1609 C CA . ILE A 1 236 ? 24.918 3.952 -9.478 1.00 59.41 424 ILE A CA 1
ATOM 1610 C C . ILE A 1 236 ? 24.371 4.627 -8.227 1.00 63.75 424 ILE A C 1
ATOM 1611 O O . ILE A 1 236 ? 24.917 5.626 -7.758 1.00 62.12 424 ILE A O 1
ATOM 1616 N N . SER A 1 237 ? 23.291 4.066 -7.691 1.00 65.96 425 SER A N 1
ATOM 1617 C CA . SER A 1 237 ? 22.671 4.581 -6.477 1.00 62.14 425 SER A CA 1
ATOM 1618 C C . SER A 1 237 ? 23.646 4.552 -5.308 1.00 61.25 425 SER A C 1
ATOM 1619 O O . SER A 1 237 ? 23.763 5.524 -4.562 1.00 62.34 425 SER A O 1
ATOM 1622 N N . HIS A 1 238 ? 24.341 3.428 -5.160 1.00 60.17 426 HIS A N 1
ATOM 1623 C CA . HIS A 1 238 ? 25.314 3.252 -4.089 1.00 61.60 426 HIS A CA 1
ATOM 1624 C C . HIS A 1 238 ? 26.396 4.325 -4.155 1.00 59.34 426 HIS A C 1
ATOM 1625 O O . HIS A 1 238 ? 26.732 4.942 -3.145 1.00 63.48 426 HIS A O 1
ATOM 1632 N N . SER A 1 239 ? 26.928 4.550 -5.353 1.00 52.78 427 SER A N 1
ATOM 1633 C CA . SER A 1 239 ? 27.969 5.551 -5.552 1.00 52.15 427 SER A CA 1
ATOM 1634 C C . SER A 1 239 ? 27.440 6.963 -5.316 1.00 62.44 427 SER A C 1
ATOM 1635 O O . SER A 1 239 ? 28.207 7.881 -5.036 1.00 64.95 427 SER A O 1
ATOM 1638 N N . PHE A 1 240 ? 26.126 7.130 -5.425 1.00 67.53 428 PHE A N 1
ATOM 1639 C CA . PHE A 1 240 ? 25.497 8.422 -5.178 1.00 58.89 428 PHE A CA 1
ATOM 1640 C C . PHE A 1 240 ? 25.344 8.698 -3.687 1.00 60.40 428 PHE A C 1
ATOM 1641 O O . PHE A 1 240 ? 24.963 9.796 -3.290 1.00 64.16 428 PHE A O 1
ATOM 1649 N N . GLN A 1 241 ? 25.634 7.699 -2.862 1.00 59.38 429 GLN A N 1
ATOM 1650 C CA . GLN A 1 241 ? 25.477 7.842 -1.419 1.00 62.20 429 GLN A CA 1
ATOM 1651 C C . GLN A 1 241 ? 26.813 8.119 -0.738 1.00 75.23 429 GLN A C 1
ATOM 1652 O O . GLN A 1 241 ? 26.900 8.147 0.490 1.00 83.34 429 GLN A O 1
ATOM 1658 N N . MET A 1 242 ? 27.851 8.330 -1.542 1.00 72.07 430 MET A N 1
ATOM 1659 C CA . MET A 1 242 ? 29.200 8.520 -1.018 1.00 73.09 430 MET A CA 1
ATOM 1660 C C . MET A 1 242 ? 29.465 9.956 -0.573 1.00 77.51 430 MET A C 1
ATOM 1661 O O . MET A 1 242 ? 30.457 10.232 0.098 1.00 92.95 430 MET A O 1
ATOM 1666 N N . ASP A 1 243 ? 28.574 10.865 -0.951 1.00 75.69 431 ASP A N 1
ATOM 1667 C CA . ASP A 1 243 ? 28.681 12.258 -0.538 1.00 81.24 431 ASP A CA 1
ATOM 1668 C C . ASP A 1 243 ? 27.363 12.677 0.106 1.00 92.01 431 ASP A C 1
ATOM 1669 O O . ASP A 1 243 ? 26.567 13.386 -0.509 1.00 99.56 431 ASP A O 1
ATOM 1674 N N . PRO A 1 244 ? 27.135 12.233 1.353 1.00 94.70 432 PRO A N 1
ATOM 1675 C CA . PRO A 1 244 ? 25.834 12.309 2.039 1.00 103.18 432 PRO A CA 1
ATOM 1676 C C . PRO A 1 244 ? 25.090 13.661 2.052 1.00 104.52 432 PRO A C 1
ATOM 1677 O O . PRO A 1 244 ? 23.906 13.666 1.714 1.00 108.69 432 PRO A O 1
ATOM 1681 N N . PRO A 1 245 ? 25.748 14.776 2.425 1.00 87.00 433 PRO A N 1
ATOM 1682 C CA . PRO A 1 245 ? 24.927 15.980 2.592 1.00 84.87 433 PRO A CA 1
ATOM 1683 C C . PRO A 1 245 ? 24.519 16.627 1.270 1.00 85.71 433 PRO A C 1
ATOM 1684 O O . PRO A 1 245 ? 23.623 17.471 1.257 1.00 89.69 433 PRO A O 1
ATOM 1688 N N . PHE A 1 246 ? 25.163 16.234 0.177 1.00 79.55 434 PHE A N 1
ATOM 1689 C CA . PHE A 1 246 ? 24.961 16.904 -1.103 1.00 76.07 434 PHE A CA 1
ATOM 1690 C C . PHE A 1 246 ? 24.128 16.083 -2.077 1.00 76.58 434 PHE A C 1
ATOM 1691 O O . PHE A 1 246 ? 23.800 16.547 -3.169 1.00 84.54 434 PHE A O 1
ATOM 1699 N N . CYS A 1 247 ? 23.783 14.864 -1.680 1.00 73.67 435 CYS A N 1
ATOM 1700 C CA . CYS A 1 247 ? 23.038 13.970 -2.557 1.00 73.19 435 CYS A CA 1
ATOM 1701 C C . CYS A 1 247 ? 21.628 13.702 -2.041 1.00 79.90 435 CYS A C 1
ATOM 1702 O O . CYS A 1 247 ? 21.398 13.636 -0.834 1.00 85.58 435 CYS A O 1
ATOM 1705 N N . SER A 1 248 ? 20.688 13.550 -2.969 1.00 76.44 436 SER A N 1
ATOM 1706 C CA . SER A 1 248 ? 19.287 13.342 -2.624 1.00 70.91 436 SER A CA 1
ATOM 1707 C C . SER A 1 248 ? 18.974 11.873 -2.355 1.00 69.25 436 SER A C 1
ATOM 1708 O O . SER A 1 248 ? 19.124 11.025 -3.235 1.00 61.71 436 SER A O 1
ATOM 1711 N N . GLU A 1 249 ? 18.534 11.583 -1.136 1.00 72.70 437 GLU A N 1
ATOM 1712 C CA . GLU A 1 249 ? 18.166 10.224 -0.757 1.00 83.48 437 GLU A CA 1
ATOM 1713 C C . GLU A 1 249 ? 16.915 9.774 -1.506 1.00 84.76 437 GLU A C 1
ATOM 1714 O O . GLU A 1 249 ? 16.734 8.587 -1.779 1.00 87.47 437 GLU A O 1
ATOM 1720 N N . ALA A 1 250 ? 16.059 10.734 -1.841 1.00 78.69 438 ALA A N 1
ATOM 1721 C CA . ALA A 1 250 ? 14.848 10.449 -2.599 1.00 72.68 438 ALA A CA 1
ATOM 1722 C C . ALA A 1 250 ? 15.195 9.854 -3.960 1.00 71.23 438 ALA A C 1
ATOM 1723 O O . ALA A 1 250 ? 14.603 8.861 -4.384 1.00 68.08 438 ALA A O 1
ATOM 1725 N N . LEU A 1 251 ? 16.166 10.462 -4.634 1.00 65.34 439 LEU A N 1
ATOM 1726 C CA . LEU A 1 251 ? 16.590 9.997 -5.948 1.00 60.19 439 LEU A CA 1
ATOM 1727 C C . LEU A 1 251 ? 17.318 8.660 -5.861 1.00 65.80 439 LEU A C 1
ATOM 1728 O O . LEU A 1 251 ? 17.086 7.766 -6.675 1.00 64.96 439 LEU A O 1
ATOM 1733 N N . ASN A 1 252 ? 18.199 8.530 -4.874 1.00 62.38 440 ASN A N 1
ATOM 1734 C CA . ASN A 1 252 ? 18.952 7.297 -4.679 1.00 60.56 440 ASN A CA 1
ATOM 1735 C C . ASN A 1 252 ? 18.036 6.121 -4.370 1.00 66.35 440 ASN A C 1
ATOM 1736 O O . ASN A 1 252 ? 18.290 4.994 -4.793 1.00 72.94 440 ASN A O 1
ATOM 1741 N N . SER A 1 253 ? 16.965 6.396 -3.633 1.00 71.41 441 SER A N 1
ATOM 1742 C CA . SER A 1 253 ? 15.997 5.367 -3.278 1.00 62.83 441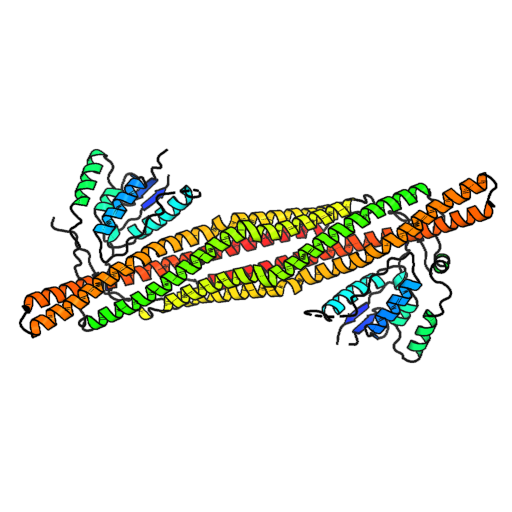 SER A CA 1
ATOM 1743 C C . SER A 1 253 ? 15.214 4.907 -4.501 1.00 67.09 441 SER A C 1
ATOM 1744 O O . SER A 1 253 ? 14.863 3.736 -4.618 1.00 82.67 441 SER A O 1
ATOM 1747 N N . ALA A 1 254 ? 14.947 5.836 -5.412 1.00 55.62 442 ALA A N 1
ATOM 1748 C CA . ALA A 1 254 ? 14.235 5.518 -6.642 1.00 55.74 442 ALA A CA 1
ATOM 1749 C C . ALA A 1 254 ? 15.116 4.710 -7.590 1.00 67.43 442 ALA A C 1
ATOM 1750 O O . ALA A 1 254 ? 14.648 3.774 -8.239 1.00 78.26 442 ALA A O 1
ATOM 1752 N N . ILE A 1 255 ? 16.392 5.078 -7.664 1.00 65.02 443 ILE A N 1
ATOM 1753 C CA . ILE A 1 255 ? 17.348 4.378 -8.516 1.00 53.09 443 ILE A CA 1
ATOM 1754 C C . ILE A 1 255 ? 17.577 2.951 -8.028 1.00 57.50 443 ILE A C 1
ATOM 1755 O O . ILE A 1 255 ? 17.590 2.008 -8.819 1.00 63.74 443 ILE A O 1
ATOM 1760 N N . SER A 1 256 ? 17.748 2.796 -6.719 1.00 51.56 444 SER A N 1
ATOM 1761 C CA . SER A 1 256 ? 17.943 1.475 -6.133 1.00 62.60 444 SER A CA 1
ATOM 1762 C C . SER A 1 256 ? 16.648 0.666 -6.137 1.00 68.70 444 SER A C 1
ATOM 1763 O O . SER A 1 256 ? 16.674 -0.562 -6.036 1.00 67.68 444 SER A O 1
ATOM 1766 N N . HIS A 1 257 ? 15.517 1.356 -6.253 1.00 63.82 445 HIS A N 1
ATOM 1767 C CA . HIS A 1 257 ? 14.231 0.681 -6.378 1.00 60.53 445 HIS A CA 1
ATOM 1768 C C . HIS A 1 257 ? 14.115 0.077 -7.768 1.00 52.69 445 HIS A C 1
ATOM 1769 O O . HIS A 1 257 ? 13.612 -1.034 -7.934 1.00 51.91 445 HIS A O 1
ATOM 1776 N N . THR A 1 258 ? 14.586 0.818 -8.765 1.00 44.48 446 THR A N 1
ATOM 1777 C CA . THR A 1 258 ? 14.593 0.339 -10.139 1.00 45.60 446 THR A CA 1
ATOM 1778 C C . THR A 1 258 ? 15.545 -0.844 -10.269 1.00 63.56 446 THR A C 1
ATOM 1779 O O . THR A 1 258 ? 15.298 -1.773 -11.039 1.00 67.87 446 THR A O 1
ATOM 1783 N N . GLY A 1 259 ? 16.629 -0.805 -9.501 1.00 66.09 447 GLY A N 1
ATOM 1784 C CA . GLY A 1 259 ? 17.585 -1.895 -9.468 1.00 60.12 447 GLY A CA 1
ATOM 1785 C C . GLY A 1 259 ? 16.964 -3.168 -8.929 1.00 65.44 447 GLY A C 1
ATOM 1786 O O . GLY A 1 259 ? 17.092 -4.233 -9.532 1.00 68.61 447 GLY A O 1
ATOM 1787 N N . ARG A 1 260 ? 16.284 -3.059 -7.792 1.00 65.05 448 ARG A N 1
ATOM 1788 C CA . ARG A 1 260 ? 15.606 -4.206 -7.196 1.00 69.26 448 ARG A CA 1
ATOM 1789 C C . ARG A 1 260 ? 14.436 -4.663 -8.062 1.00 67.49 448 ARG A C 1
ATOM 1790 O O . ARG A 1 260 ? 14.013 -5.817 -7.991 1.00 64.06 448 ARG A O 1
ATOM 1798 N N . THR A 1 261 ? 13.919 -3.750 -8.878 1.00 60.89 449 THR A N 1
ATOM 1799 C CA . THR A 1 261 ? 12.822 -4.060 -9.785 1.00 57.43 449 THR A CA 1
ATOM 1800 C C . THR A 1 261 ? 13.298 -4.932 -10.942 1.00 59.45 449 THR A C 1
ATOM 1801 O O . THR A 1 261 ? 12.702 -5.967 -11.234 1.00 67.21 449 THR A O 1
ATOM 1805 N N . TYR A 1 262 ? 14.376 -4.511 -11.596 1.00 63.52 450 TYR A N 1
ATOM 1806 C CA . TYR A 1 262 ? 14.935 -5.270 -12.710 1.00 59.02 450 TYR A CA 1
ATOM 1807 C C . TYR A 1 262 ? 15.467 -6.630 -12.271 1.00 60.99 450 TYR A C 1
ATOM 1808 O O . TYR A 1 262 ? 15.479 -7.583 -13.050 1.00 72.18 450 TYR A O 1
ATOM 1817 N N . GLU A 1 263 ? 15.900 -6.719 -11.019 1.00 49.67 451 GLU A N 1
ATOM 1818 C CA . GLU A 1 263 ? 16.309 -7.996 -10.458 1.00 61.26 451 GLU A CA 1
ATOM 1819 C C . GLU A 1 263 ? 15.079 -8.866 -10.212 1.00 68.45 451 GLU A C 1
ATOM 1820 O O . GLU A 1 263 ? 15.118 -10.081 -10.408 1.00 72.16 451 GLU A O 1
ATOM 1826 N N . ALA A 1 264 ? 13.986 -8.233 -9.796 1.00 69.17 452 ALA A N 1
ATOM 1827 C CA . ALA A 1 264 ? 12.723 -8.937 -9.598 1.00 61.79 452 ALA A CA 1
ATOM 1828 C C . ALA A 1 264 ? 12.181 -9.441 -10.931 1.00 57.78 452 ALA A C 1
ATOM 1829 O O . ALA A 1 264 ? 11.685 -10.564 -11.023 1.00 53.37 452 ALA A O 1
ATOM 1831 N N . ILE A 1 265 ? 12.284 -8.605 -11.960 1.00 52.36 453 ILE A N 1
ATOM 1832 C CA . ILE A 1 265 ? 11.846 -8.978 -13.302 1.00 54.72 453 ILE A CA 1
ATOM 1833 C C . ILE A 1 265 ? 12.659 -10.161 -13.823 1.00 59.77 453 ILE A C 1
ATOM 1834 O O . ILE A 1 265 ? 12.140 -11.016 -14.543 1.00 60.43 453 ILE A O 1
ATOM 1839 N N . GLY A 1 266 ? 13.930 -10.213 -13.439 1.00 53.23 454 GLY A N 1
ATOM 1840 C CA . GLY A 1 266 ? 14.788 -11.323 -13.806 1.00 51.97 454 GLY A CA 1
ATOM 1841 C C . GLY A 1 266 ? 14.267 -12.640 -13.262 1.00 55.22 454 GLY A C 1
ATOM 1842 O O . GLY A 1 266 ? 14.241 -13.648 -13.967 1.00 54.54 454 GLY A O 1
ATOM 1843 N N . GLU A 1 267 ? 13.843 -12.627 -12.002 1.00 55.77 455 GLU A N 1
ATOM 1844 C CA . GLU A 1 267 ? 13.308 -13.825 -11.364 1.00 67.95 455 GLU A CA 1
ATOM 1845 C C . GLU A 1 267 ? 11.940 -14.199 -11.926 1.00 73.21 455 GLU A C 1
ATOM 1846 O O . GLU A 1 267 ? 11.555 -15.369 -11.914 1.00 77.96 455 GLU A O 1
ATOM 1852 N N . MET A 1 268 ? 11.208 -13.202 -12.414 1.00 71.30 456 MET A N 1
ATOM 1853 C CA . MET A 1 268 ? 9.919 -13.443 -13.051 1.00 71.14 456 MET A CA 1
ATOM 1854 C C . MET A 1 268 ? 10.115 -14.224 -14.345 1.00 72.80 456 MET A C 1
ATOM 1855 O O . MET A 1 268 ? 9.330 -15.115 -14.670 1.00 84.20 456 MET A O 1
ATOM 1860 N N . PHE A 1 269 ? 11.170 -13.882 -15.077 1.00 58.65 457 PHE A N 1
ATOM 1861 C CA . PHE A 1 269 ? 11.527 -14.600 -16.292 1.00 48.76 457 PHE A CA 1
ATOM 1862 C C . PHE A 1 269 ? 11.920 -16.035 -15.971 1.00 57.33 457 PHE A C 1
ATOM 1863 O O . PHE A 1 269 ? 11.603 -16.958 -16.718 1.00 69.21 457 PHE A O 1
ATOM 1871 N N . ALA A 1 270 ? 12.612 -16.215 -14.851 1.00 54.19 458 ALA A N 1
ATOM 1872 C CA . ALA A 1 270 ? 13.093 -17.530 -14.446 1.00 62.14 458 ALA A CA 1
ATOM 1873 C C . ALA A 1 270 ? 11.949 -18.453 -14.033 1.00 68.13 458 ALA A C 1
ATOM 1874 O O . ALA A 1 270 ? 12.043 -19.673 -14.171 1.00 70.34 458 ALA A O 1
ATOM 1876 N N . GLU A 1 271 ? 10.870 -17.864 -13.529 1.00 62.91 459 GLU A N 1
ATOM 1877 C CA . GLU A 1 271 ? 9.729 -18.636 -13.054 1.00 61.38 459 GLU A CA 1
ATOM 1878 C C . GLU A 1 271 ? 8.660 -18.792 -14.129 1.00 63.18 459 GLU A C 1
ATOM 1879 O O . GLU A 1 271 ? 7.777 -19.641 -14.020 1.00 70.41 459 GLU A O 1
ATOM 1885 N N . GLN A 1 272 ? 8.752 -17.971 -15.169 1.00 57.57 460 GLN A N 1
ATOM 1886 C CA . GLN A 1 272 ? 7.736 -17.937 -16.223 1.00 64.58 460 GLN A CA 1
ATOM 1887 C C . GLN A 1 272 ? 7.441 -19.248 -16.982 1.00 67.63 460 GLN A C 1
ATOM 1888 O O . GLN A 1 272 ? 6.272 -19.550 -17.226 1.00 58.05 460 GLN A O 1
ATOM 1894 N N . PRO A 1 273 ? 8.481 -20.023 -17.363 1.00 62.68 461 PRO A N 1
ATOM 1895 C CA . PRO A 1 273 ? 8.221 -21.259 -18.120 1.00 57.68 461 PRO A CA 1
ATOM 1896 C C . PRO A 1 273 ? 7.233 -22.219 -17.457 1.00 57.08 461 PRO A C 1
ATOM 1897 O O . PRO A 1 273 ? 6.630 -23.040 -18.148 1.00 59.34 461 PRO A O 1
ATOM 1901 N N . LYS A 1 274 ? 7.071 -22.113 -16.143 1.00 54.87 462 LYS A N 1
ATOM 1902 C CA . LYS A 1 274 ? 6.128 -22.953 -15.418 1.00 63.00 462 LYS A CA 1
ATOM 1903 C C . LYS A 1 274 ? 4.686 -22.607 -15.781 1.00 70.61 462 LYS A C 1
ATOM 1904 O O . LYS A 1 274 ? 3.780 -23.423 -15.615 1.00 70.56 462 LYS A O 1
ATOM 1910 N N . ASN A 1 275 ? 4.483 -21.394 -16.284 1.00 64.97 463 ASN A N 1
ATOM 1911 C CA . ASN A 1 275 ? 3.143 -20.904 -16.581 1.00 62.82 463 ASN A CA 1
ATOM 1912 C C . ASN A 1 275 ? 2.696 -21.149 -18.020 1.00 64.04 463 ASN A C 1
ATOM 1913 O O . ASN A 1 275 ? 1.498 -21.192 -18.299 1.00 65.66 463 ASN A O 1
ATOM 1918 N N . ASP A 1 276 ? 3.651 -21.311 -18.932 1.00 60.98 464 ASP A N 1
ATOM 1919 C CA . ASP A 1 276 ? 3.317 -21.466 -20.347 1.00 55.60 464 ASP A CA 1
ATOM 1920 C C . ASP A 1 276 ? 4.126 -22.537 -21.084 1.00 62.03 464 ASP A C 1
ATOM 1921 O O . ASP A 1 276 ? 3.557 -23.400 -21.751 1.00 62.77 464 ASP A O 1
ATOM 1926 N N . LEU A 1 277 ? 5.449 -22.474 -20.966 1.00 65.13 465 LEU A N 1
ATOM 1927 C CA . LEU A 1 277 ? 6.328 -23.384 -21.695 1.00 54.25 465 LEU A CA 1
ATOM 1928 C C . LEU A 1 277 ? 6.159 -24.840 -21.273 1.00 60.36 465 LEU A C 1
ATOM 1929 O O . LEU A 1 277 ? 6.146 -25.739 -22.115 1.00 63.63 465 LEU A O 1
ATOM 1934 N N . PHE A 1 278 ? 6.034 -25.067 -19.969 1.00 52.31 466 PHE A N 1
ATOM 1935 C CA . PHE A 1 278 ? 5.879 -26.418 -19.439 1.00 55.44 466 PHE A CA 1
ATOM 1936 C C . PHE A 1 278 ? 4.619 -27.086 -19.977 1.00 70.19 466 PHE A C 1
ATOM 1937 O O . PHE A 1 278 ? 4.625 -28.273 -20.301 1.00 76.29 466 PHE A O 1
ATOM 1945 N N . GLN A 1 279 ? 3.541 -26.314 -20.072 1.00 63.81 467 GLN A N 1
ATOM 1946 C CA . GLN A 1 279 ? 2.273 -26.831 -20.573 1.00 60.01 467 GLN A CA 1
ATOM 1947 C C . GLN A 1 279 ? 2.364 -27.171 -22.057 1.00 59.69 467 GLN A C 1
ATOM 1948 O O . GLN A 1 279 ? 1.847 -28.199 -22.498 1.00 63.96 467 GLN A O 1
ATOM 1954 N N . MET A 1 280 ? 3.025 -26.308 -22.822 1.00 46.86 468 MET A N 1
ATOM 1955 C CA . MET A 1 280 ? 3.195 -26.533 -24.253 1.00 51.52 468 MET A CA 1
ATOM 1956 C C . MET A 1 280 ? 3.988 -27.807 -24.523 1.00 64.41 468 MET A C 1
ATOM 1957 O O . MET A 1 280 ? 3.644 -28.585 -25.412 1.00 73.34 468 MET A O 1
ATOM 1962 N N . LEU A 1 281 ? 5.045 -28.017 -23.745 1.00 60.86 469 LEU A N 1
ATOM 1963 C CA . LEU A 1 281 ? 5.877 -29.206 -23.887 1.00 56.13 469 LEU A CA 1
ATOM 1964 C C . LEU A 1 281 ? 5.098 -30.475 -23.557 1.00 63.07 469 LEU A C 1
ATOM 1965 O O . LEU A 1 281 ? 5.376 -31.542 -24.104 1.00 58.99 469 LEU A O 1
ATOM 1970 N N . ASP A 1 282 ? 4.124 -30.352 -22.662 1.00 69.43 470 ASP A N 1
ATOM 1971 C CA . ASP A 1 282 ? 3.281 -31.483 -22.291 1.00 66.56 470 ASP A CA 1
ATOM 1972 C C . ASP A 1 282 ? 2.395 -31.908 -23.459 1.00 63.05 470 ASP A C 1
ATOM 1973 O O . ASP A 1 282 ? 2.168 -33.098 -23.678 1.00 68.65 470 ASP A O 1
ATOM 1978 N N . THR A 1 283 ? 1.899 -30.927 -24.206 1.00 59.35 471 THR A N 1
ATOM 1979 C CA . THR A 1 283 ? 1.055 -31.194 -25.364 1.00 59.43 471 THR A CA 1
ATOM 1980 C C . THR A 1 283 ? 1.858 -31.835 -26.493 1.00 59.55 471 THR A C 1
ATOM 1981 O O . THR A 1 283 ? 1.413 -32.798 -27.117 1.00 66.03 471 THR A O 1
ATOM 1985 N N . LEU A 1 284 ? 3.048 -31.300 -26.744 1.00 59.56 472 LEU A N 1
ATOM 1986 C CA . LEU A 1 284 ? 3.920 -31.825 -27.789 1.00 56.06 472 LEU A CA 1
ATOM 1987 C C . LEU A 1 284 ? 4.396 -33.236 -27.450 1.00 60.95 472 LEU A C 1
ATOM 1988 O O . LEU A 1 284 ? 4.595 -34.065 -28.338 1.00 57.37 472 LEU A O 1
ATOM 1993 N N . SER A 1 285 ? 4.576 -33.499 -26.160 1.00 60.11 473 SER A N 1
ATOM 1994 C CA . SER A 1 285 ? 4.968 -34.822 -25.692 1.00 59.33 473 SER A CA 1
ATOM 1995 C C . SER A 1 285 ? 3.856 -35.830 -25.943 1.00 66.90 473 SER A C 1
ATOM 1996 O O . SER A 1 285 ? 4.115 -36.993 -26.252 1.00 68.75 473 SER A O 1
ATOM 1999 N N . LEU A 1 286 ? 2.617 -35.372 -25.801 1.00 68.53 474 LEU A N 1
ATOM 2000 C CA . LEU A 1 286 ? 1.451 -36.214 -26.026 1.00 60.03 474 LEU A CA 1
ATOM 2001 C C . LEU A 1 286 ? 1.386 -36.684 -27.472 1.00 65.84 474 LEU A C 1
ATOM 2002 O O . LEU A 1 286 ? 1.133 -37.859 -27.741 1.00 82.50 474 LEU A O 1
ATOM 2007 N N . TYR A 1 287 ? 1.624 -35.763 -28.399 1.00 58.85 475 TYR A N 1
ATOM 2008 C CA . TYR A 1 287 ? 1.505 -36.069 -29.821 1.00 60.52 475 TYR A CA 1
ATOM 2009 C C . TYR A 1 287 ? 2.737 -36.747 -30.412 1.00 65.63 475 TYR A C 1
ATOM 2010 O O . TYR A 1 287 ? 2.649 -37.394 -31.452 1.00 67.92 475 TYR A O 1
ATOM 2019 N N . GLN A 1 288 ? 3.879 -36.608 -29.748 1.00 68.56 476 GLN A N 1
ATOM 2020 C CA . GLN A 1 288 ? 5.064 -37.360 -30.142 1.00 72.06 476 GLN A CA 1
ATOM 2021 C C . GLN A 1 288 ? 4.837 -38.842 -29.871 1.00 73.65 476 GLN A C 1
ATOM 2022 O O . GLN A 1 288 ? 5.303 -39.702 -30.620 1.00 74.22 476 GLN A O 1
ATOM 2028 N N . GLY A 1 289 ? 4.110 -39.131 -28.796 1.00 66.52 477 GLY A N 1
ATOM 2029 C CA . GLY A 1 289 ? 3.752 -40.494 -28.458 1.00 65.42 477 GLY A CA 1
ATOM 2030 C C . GLY A 1 289 ? 2.710 -41.051 -29.409 1.00 75.16 477 GLY A C 1
ATOM 2031 O O . GLY A 1 289 ? 2.743 -42.231 -29.757 1.00 83.47 477 GLY A O 1
ATOM 2032 N N . LEU A 1 290 ? 1.785 -40.197 -29.835 1.00 64.19 478 LEU A N 1
ATOM 2033 C CA . LEU A 1 290 ? 0.734 -40.606 -30.761 1.00 69.56 478 LEU A CA 1
ATOM 2034 C C . LEU A 1 290 ? 1.280 -40.836 -32.166 1.00 70.98 478 LEU A C 1
ATOM 2035 O O . LEU A 1 290 ? 0.918 -41.806 -32.830 1.00 78.37 478 LEU A O 1
ATOM 2040 N N . LEU A 1 291 ? 2.152 -39.938 -32.614 1.00 73.44 479 LEU A N 1
ATOM 2041 C CA . LEU A 1 291 ? 2.731 -40.026 -33.951 1.00 69.30 479 LEU A CA 1
ATOM 2042 C C . LEU A 1 291 ? 3.666 -41.222 -34.102 1.00 71.73 479 LEU A C 1
ATOM 2043 O O . LEU A 1 291 ? 3.920 -41.680 -35.215 1.00 74.85 479 LEU A O 1
ATOM 2048 N N . SER A 1 292 ? 4.176 -41.723 -32.981 1.00 69.03 480 SER A N 1
ATOM 2049 C CA . SER A 1 292 ? 5.071 -42.875 -33.000 1.00 66.01 480 SER A CA 1
ATOM 2050 C C . SER A 1 292 ? 4.290 -44.180 -33.126 1.00 69.20 480 SER A C 1
ATOM 2051 O O . SER A 1 292 ? 4.838 -45.205 -33.531 1.00 70.51 480 SER A O 1
ATOM 2054 N N . ASN A 1 293 ? 3.007 -44.134 -32.777 1.00 69.65 481 ASN A N 1
ATOM 2055 C CA . ASN A 1 293 ? 2.138 -45.301 -32.882 1.00 69.77 481 ASN A CA 1
ATOM 2056 C C . ASN A 1 293 ? 1.819 -45.647 -34.330 1.00 69.11 481 ASN A C 1
ATOM 2057 O O . ASN A 1 293 ? 1.555 -46.802 -34.662 1.00 73.49 481 ASN A O 1
ATOM 2062 N N . PHE A 1 294 ? 1.852 -44.634 -35.188 1.00 69.17 482 PHE A N 1
ATOM 2063 C CA . PHE A 1 294 ? 1.417 -44.767 -36.580 1.00 72.57 482 PHE A CA 1
ATOM 2064 C C . PHE A 1 294 ? 2.293 -45.587 -37.546 1.00 77.80 482 PHE A C 1
ATOM 2065 O O . PHE A 1 294 ? 1.753 -46.412 -38.284 1.00 81.05 482 PHE A O 1
ATOM 2073 N N . PRO A 1 295 ? 3.626 -45.359 -37.563 1.00 79.30 483 PRO A N 1
ATOM 2074 C CA . PRO A 1 295 ? 4.481 -46.058 -38.534 1.00 74.12 483 PRO A CA 1
ATOM 2075 C C . PRO A 1 295 ? 4.255 -47.566 -38.611 1.00 68.10 483 PRO A C 1
ATOM 2076 O O . PRO A 1 295 ? 4.174 -48.111 -39.712 1.00 66.05 483 PRO A O 1
ATOM 2080 N N . ASP A 1 296 ? 4.144 -48.225 -37.462 1.00 70.56 484 ASP A N 1
ATOM 2081 C CA . ASP A 1 296 ? 3.896 -49.662 -37.438 1.00 80.68 484 ASP A CA 1
ATOM 2082 C C . ASP A 1 296 ? 2.503 -50.002 -37.957 1.00 84.68 484 ASP A C 1
ATOM 2083 O O . ASP A 1 296 ? 2.330 -50.967 -38.700 1.00 90.74 484 ASP A O 1
ATOM 2088 N N . ILE A 1 297 ? 1.515 -49.203 -37.565 1.00 75.44 485 ILE A N 1
ATOM 2089 C CA . ILE A 1 297 ? 0.141 -49.412 -38.008 1.00 73.83 485 ILE A CA 1
ATOM 2090 C C . ILE A 1 297 ? 0.020 -49.209 -39.515 1.00 82.61 485 ILE A C 1
ATOM 2091 O O . ILE A 1 297 ? -0.598 -50.015 -40.213 1.00 89.29 485 ILE A O 1
ATOM 2096 N N . ILE A 1 298 ? 0.620 -48.130 -40.007 1.00 80.74 486 ILE A N 1
ATOM 2097 C CA . ILE A 1 298 ? 0.619 -47.825 -41.433 1.00 71.30 486 ILE A CA 1
ATOM 2098 C C . ILE A 1 298 ? 1.316 -48.925 -42.231 1.00 78.87 486 ILE A C 1
ATOM 2099 O O . ILE A 1 298 ? 0.855 -49.314 -43.305 1.00 76.68 486 ILE A O 1
ATOM 2104 N N . HIS A 1 299 ? 2.420 -49.433 -41.691 1.00 82.77 487 HIS A N 1
ATOM 2105 C CA . HIS A 1 299 ? 3.175 -50.497 -42.345 1.00 87.57 487 HIS A CA 1
ATOM 2106 C C . HIS A 1 299 ? 2.360 -51.781 -42.455 1.00 91.78 487 HIS A C 1
ATOM 2107 O O . HIS A 1 299 ? 2.456 -52.503 -43.447 1.00 94.81 487 HIS A O 1
ATOM 2114 N N . LEU A 1 300 ? 1.565 -52.063 -41.429 1.00 93.01 488 LEU A N 1
ATOM 2115 C CA . LEU A 1 300 ? 0.681 -53.221 -41.446 1.00 93.04 488 LEU A CA 1
ATOM 2116 C C . LEU A 1 300 ? -0.374 -53.061 -42.532 1.00 85.74 488 LEU A C 1
ATOM 2117 O O . LEU A 1 300 ? -0.741 -54.026 -43.205 1.00 82.34 488 LEU A O 1
ATOM 2122 N N . GLN A 1 301 ? -0.853 -51.833 -42.701 1.00 74.83 489 GLN A N 1
ATOM 2123 C CA . GLN A 1 301 ? -1.867 -51.536 -43.704 1.00 75.99 489 GLN A CA 1
ATOM 2124 C C . GLN A 1 301 ? -1.298 -51.643 -45.114 1.00 76.94 489 GLN A C 1
ATOM 2125 O O . GLN A 1 301 ? -1.942 -52.183 -46.013 1.00 79.98 489 GLN A O 1
ATOM 2131 N N . LYS A 1 302 ? -0.089 -51.122 -45.301 1.00 80.14 490 LYS A N 1
ATOM 2132 C CA . LYS A 1 302 ? 0.593 -51.198 -46.588 1.00 83.40 490 LYS A CA 1
ATOM 2133 C C . LYS A 1 302 ? 0.842 -52.652 -46.974 1.00 79.58 490 LYS A C 1
ATOM 2134 O O . LYS A 1 302 ? 0.829 -53.005 -48.154 1.00 74.75 490 LYS A O 1
ATOM 2140 N N . GLY A 1 303 ? 1.066 -53.492 -45.969 1.00 79.58 491 GLY A N 1
ATOM 2141 C CA . GLY A 1 303 ? 1.237 -54.915 -46.187 1.00 79.51 491 GLY A CA 1
ATOM 2142 C C . GLY A 1 303 ? -0.082 -55.580 -46.528 1.00 83.67 491 GLY A C 1
ATOM 2143 O O . GLY A 1 303 ? -0.120 -56.559 -47.271 1.00 83.92 491 GLY A O 1
ATOM 2144 N N . ALA A 1 304 ? -1.168 -55.041 -45.983 1.00 81.98 492 ALA A N 1
ATOM 2145 C CA . ALA A 1 304 ? -2.502 -55.564 -46.253 1.00 74.67 492 ALA A CA 1
ATOM 2146 C C . ALA A 1 304 ? -2.914 -55.288 -47.696 1.00 81.35 492 ALA A C 1
ATOM 2147 O O . ALA A 1 304 ? -3.510 -56.141 -48.353 1.00 88.17 492 ALA A O 1
ATOM 2149 N N . PHE A 1 305 ? -2.593 -54.093 -48.181 1.00 82.96 493 PHE A N 1
ATOM 2150 C CA . PHE A 1 305 ? -2.852 -53.730 -49.570 1.00 82.07 493 PHE A CA 1
ATOM 2151 C C . PHE A 1 305 ? -2.011 -54.586 -50.507 1.00 85.39 493 PHE A C 1
ATOM 2152 O O . PHE A 1 305 ? -2.436 -54.918 -51.614 1.00 87.30 493 PHE A O 1
ATOM 2160 N N . ALA A 1 306 ? -0.810 -54.933 -50.054 1.00 83.55 494 ALA A N 1
ATOM 2161 C CA . ALA A 1 306 ? 0.122 -55.715 -50.855 1.00 83.40 494 ALA A CA 1
ATOM 2162 C C . ALA A 1 306 ? -0.361 -57.148 -51.048 1.00 83.67 494 ALA A C 1
ATOM 2163 O O . ALA A 1 306 ? -0.262 -57.700 -52.143 1.00 87.84 494 ALA A O 1
ATOM 2165 N N . LYS A 1 307 ? -0.886 -57.744 -49.982 1.00 78.83 495 LYS A N 1
ATOM 2166 C CA . LYS A 1 307 ? -1.336 -59.131 -50.033 1.00 90.42 495 LYS A CA 1
ATOM 2167 C C . LYS A 1 307 ? -2.651 -59.291 -50.796 1.00 93.56 495 LYS A C 1
ATOM 2168 O O . LYS A 1 307 ? -2.964 -60.378 -51.279 1.00 92.12 495 LYS A O 1
ATOM 2174 N N . VAL A 1 308 ? -3.418 -58.210 -50.902 1.00 87.25 496 VAL A N 1
ATOM 2175 C CA . VAL A 1 308 ? -4.639 -58.230 -51.700 1.00 87.70 496 VAL A CA 1
ATOM 2176 C C . VAL A 1 308 ? -4.288 -58.342 -53.178 1.00 88.74 496 VAL A C 1
ATOM 2177 O O . VAL A 1 308 ? -4.808 -59.203 -53.888 1.00 89.81 496 VAL A O 1
ATOM 2181 N N . LYS A 1 309 ? -3.393 -57.470 -53.631 1.00 90.20 497 LYS A N 1
ATOM 2182 C CA . LYS A 1 309 ? -2.920 -57.503 -55.009 1.00 93.22 497 LYS A CA 1
ATOM 2183 C C . LYS A 1 309 ? -2.152 -58.793 -55.273 1.00 93.69 497 LYS A C 1
ATOM 2184 O O . LYS A 1 309 ? -2.204 -59.342 -56.373 1.00 95.87 497 LYS A O 1
ATOM 2190 N N . GLU A 1 310 ? -1.445 -59.272 -54.254 1.00 90.86 498 GLU A N 1
ATOM 2191 C CA . GLU A 1 310 ? -0.691 -60.518 -54.351 1.00 92.72 498 GLU A CA 1
ATOM 2192 C C . GLU A 1 310 ? -1.611 -61.714 -54.560 1.00 84.24 498 GLU A C 1
ATOM 2193 O O . GLU A 1 310 ? -1.490 -62.434 -55.550 1.00 80.22 498 GLU A O 1
ATOM 2199 N N . SER A 1 311 ? -2.529 -61.916 -53.618 1.00 80.14 499 SER A N 1
ATOM 2200 C CA . SER A 1 311 ? -3.417 -63.072 -53.631 1.00 74.12 499 SER A CA 1
ATOM 2201 C C . SER A 1 311 ? -4.296 -63.104 -54.873 1.00 83.93 499 SER A C 1
ATOM 2202 O O . SER A 1 311 ? -4.525 -64.166 -55.450 1.00 96.07 499 SER A O 1
ATOM 2205 N N . GLN A 1 312 ? -4.785 -61.938 -55.282 1.00 79.61 500 GLN A N 1
ATOM 2206 C CA . GLN A 1 312 ? -5.659 -61.849 -56.445 1.00 77.82 500 GLN A CA 1
ATOM 2207 C C . GLN A 1 312 ? -4.912 -62.194 -57.727 1.00 79.56 500 GLN A C 1
ATOM 2208 O O . GLN A 1 312 ? -5.437 -62.896 -58.590 1.00 80.75 500 GLN A O 1
ATOM 2214 N N . ARG A 1 313 ? -3.682 -61.700 -57.840 1.00 85.60 501 ARG A N 1
ATOM 2215 C CA . ARG A 1 313 ? -2.864 -61.928 -59.026 1.00 92.46 501 ARG A CA 1
ATOM 2216 C C . ARG A 1 313 ? -2.617 -63.416 -59.251 1.00 93.43 501 ARG A C 1
ATOM 2217 O O . ARG A 1 313 ? -2.647 -63.892 -60.385 1.00 100.81 501 ARG A O 1
ATOM 2225 N N . MET A 1 314 ? -2.381 -64.149 -58.168 1.00 90.00 502 MET A N 1
ATOM 2226 C CA . MET A 1 314 ? -2.116 -65.579 -58.270 1.00 96.83 502 MET A CA 1
ATOM 2227 C C . MET A 1 314 ? -3.393 -66.415 -58.242 1.00 91.85 502 MET A C 1
ATOM 2228 O O . MET A 1 314 ? -3.400 -67.560 -58.694 1.00 96.59 502 MET A O 1
ATOM 2233 N N . SER A 1 315 ? -4.471 -65.843 -57.716 1.00 66.64 503 SER A N 1
ATOM 2234 C CA . SER A 1 315 ? -5.772 -66.498 -57.778 1.00 75.26 503 SER A CA 1
ATOM 2235 C C . SER A 1 315 ? -6.239 -66.546 -59.228 1.00 88.69 503 SER A C 1
ATOM 2236 O O . SER A 1 315 ? -6.883 -67.505 -59.656 1.00 90.19 503 SER A O 1
ATOM 2239 N N . ASP A 1 316 ? -5.905 -65.501 -59.980 1.00 87.83 504 ASP A N 1
ATOM 2240 C CA . ASP A 1 316 ? -6.203 -65.447 -61.405 1.00 89.42 504 ASP A CA 1
ATOM 2241 C C . ASP A 1 316 ? -5.383 -66.490 -62.150 1.00 83.26 504 ASP A C 1
ATOM 2242 O O . ASP A 1 316 ? -5.850 -67.087 -63.120 1.00 89.96 504 ASP A O 1
ATOM 2247 N N . GLU A 1 317 ? -4.157 -66.705 -61.685 1.00 73.25 505 GLU A N 1
ATOM 2248 C CA . GLU A 1 317 ? -3.248 -67.652 -62.320 1.00 85.75 505 GLU A CA 1
ATOM 2249 C C . GLU A 1 317 ? -3.504 -69.082 -61.849 1.00 88.66 505 GLU A C 1
ATOM 2250 O O . GLU A 1 317 ? -2.801 -70.011 -62.249 1.00 93.09 505 GLU A O 1
ATOM 2256 N N . GLY A 1 318 ? -4.515 -69.250 -61.002 1.00 83.68 506 GLY A N 1
ATOM 2257 C CA . GLY A 1 318 ? -4.894 -70.562 -60.509 1.00 84.77 506 GLY A CA 1
ATOM 2258 C C . GLY A 1 318 ? -3.935 -71.106 -59.467 1.00 89.26 506 GLY A C 1
ATOM 2259 O O . GLY A 1 318 ? -3.889 -72.312 -59.223 1.00 85.88 506 GLY A O 1
ATOM 2260 N N . ARG A 1 319 ? -3.168 -70.213 -58.851 1.00 71.89 507 ARG A N 1
ATOM 2261 C CA . ARG A 1 319 ? -2.185 -70.606 -57.849 1.00 83.66 507 ARG A CA 1
ATOM 2262 C C . ARG A 1 319 ? -2.743 -70.507 -56.431 1.00 80.38 507 ARG A C 1
ATOM 2263 O O . ARG A 1 319 ? -2.066 -70.856 -55.463 1.00 72.30 507 ARG A O 1
ATOM 2271 N N . MET A 1 320 ? -3.977 -70.027 -56.315 1.00 75.96 508 MET A N 1
ATOM 2272 C CA . MET A 1 320 ? -4.628 -69.879 -55.017 1.00 68.20 508 MET A CA 1
ATOM 2273 C C . MET A 1 320 ? -6.150 -69.936 -55.169 1.00 75.50 508 MET A C 1
ATOM 2274 O O . MET A 1 320 ? -6.688 -69.595 -56.222 1.00 66.92 508 MET A O 1
ATOM 2279 N N . VAL A 1 321 ? -6.839 -70.367 -54.116 1.00 68.93 509 VAL A N 1
ATOM 2280 C CA . VAL A 1 321 ? -8.297 -70.415 -54.115 1.00 72.86 509 VAL A CA 1
ATOM 2281 C C . VAL A 1 321 ? -8.880 -69.014 -53.940 1.00 76.89 509 VAL A C 1
ATOM 2282 O O . VAL A 1 321 ? -8.476 -68.274 -53.043 1.00 77.39 509 VAL A O 1
ATOM 2286 N N . GLN A 1 322 ? -9.828 -68.657 -54.804 1.00 81.64 510 GLN A N 1
ATOM 2287 C CA . GLN A 1 322 ? -10.422 -67.321 -54.803 1.00 76.83 510 GLN A CA 1
ATOM 2288 C C . GLN A 1 322 ? -11.110 -66.977 -53.483 1.00 76.34 510 GLN A C 1
ATOM 2289 O O . GLN A 1 322 ? -11.023 -65.845 -53.009 1.00 68.77 510 GLN A O 1
ATOM 2295 N N . ASP A 1 323 ? -11.787 -67.958 -52.894 1.00 86.94 511 ASP A N 1
ATOM 2296 C CA . ASP A 1 323 ? -12.485 -67.757 -51.627 1.00 95.12 511 ASP A CA 1
ATOM 2297 C C . ASP A 1 323 ? -11.529 -67.323 -50.520 1.00 92.56 511 ASP A C 1
ATOM 2298 O O . ASP A 1 323 ? -11.914 -66.598 -49.603 1.00 93.20 511 ASP A O 1
ATOM 2303 N N . GLU A 1 324 ? -10.280 -67.768 -50.615 1.00 88.91 512 GLU A N 1
ATOM 2304 C CA . GLU A 1 324 ? -9.260 -67.396 -49.644 1.00 84.14 512 GLU A CA 1
ATOM 2305 C C . GLU A 1 324 ? -8.659 -66.036 -49.979 1.00 81.38 512 GLU A C 1
ATOM 2306 O O . GLU A 1 324 ? -8.193 -65.319 -49.095 1.00 84.41 512 GLU A O 1
ATOM 2312 N N . ALA A 1 325 ? -8.674 -65.684 -51.260 1.00 78.56 513 ALA A N 1
ATOM 2313 C CA . ALA A 1 325 ? -8.224 -64.368 -51.692 1.00 72.24 513 ALA A CA 1
ATOM 2314 C C . ALA A 1 325 ? -9.265 -63.324 -51.313 1.00 72.94 513 ALA A C 1
ATOM 2315 O O . ALA A 1 325 ? -8.941 -62.154 -51.104 1.00 75.78 513 ALA A O 1
ATOM 2317 N N . ASP A 1 326 ? -10.519 -63.758 -51.227 1.00 74.70 514 ASP A N 1
ATOM 2318 C CA . ASP A 1 326 ? -11.608 -62.883 -50.812 1.00 79.14 514 ASP A CA 1
ATOM 2319 C C . ASP A 1 326 ? -11.506 -62.568 -49.324 1.00 78.93 514 ASP A C 1
ATOM 2320 O O . ASP A 1 326 ? -11.752 -61.439 -48.901 1.00 79.07 514 ASP A O 1
ATOM 2325 N N . GLY A 1 327 ? -11.138 -63.574 -48.537 1.00 71.76 515 GLY A N 1
ATOM 2326 C CA . GLY A 1 327 ? -10.992 -63.410 -47.102 1.00 73.29 515 GLY A CA 1
ATOM 2327 C C . GLY A 1 327 ? -9.863 -62.465 -46.741 1.00 78.19 515 GLY A C 1
ATOM 2328 O O . GLY A 1 327 ? -9.859 -61.870 -45.664 1.00 77.39 515 GLY A O 1
ATOM 2329 N N . ILE A 1 328 ? -8.901 -62.332 -47.648 1.00 80.60 516 ILE A N 1
ATOM 2330 C CA . ILE A 1 328 ? -7.783 -61.417 -47.452 1.00 76.00 516 ILE A CA 1
ATOM 2331 C C . ILE A 1 328 ? -8.197 -59.991 -47.800 1.00 76.65 516 ILE A C 1
ATOM 2332 O O . ILE A 1 328 ? -7.852 -59.045 -47.091 1.00 84.78 516 ILE A O 1
ATOM 2337 N N . ARG A 1 329 ? -8.946 -59.843 -48.888 1.00 70.90 517 ARG A N 1
ATOM 2338 C CA . ARG A 1 329 ? -9.474 -58.542 -49.280 1.00 72.49 517 ARG A CA 1
ATOM 2339 C C . ARG A 1 329 ? -10.461 -58.032 -48.235 1.00 77.97 517 ARG A C 1
ATOM 2340 O O . ARG A 1 329 ? -10.495 -56.841 -47.927 1.00 84.54 517 ARG A O 1
ATOM 2348 N N . ARG A 1 330 ? -11.258 -58.946 -47.692 1.00 80.70 518 ARG A N 1
ATOM 2349 C CA . ARG A 1 330 ? -12.237 -58.604 -46.668 1.00 86.98 518 ARG A CA 1
ATOM 2350 C C . ARG A 1 330 ? -11.535 -58.141 -45.396 1.00 90.22 518 ARG A C 1
ATOM 2351 O O . ARG A 1 330 ? -11.966 -57.186 -44.750 1.00 94.21 518 ARG A O 1
ATOM 2359 N N . ARG A 1 331 ? -10.448 -58.822 -45.046 1.00 89.64 519 ARG A N 1
ATOM 2360 C CA . ARG A 1 331 ? -9.672 -58.485 -43.858 1.00 81.79 519 ARG A CA 1
ATOM 2361 C C . ARG A 1 331 ? -8.973 -57.139 -44.015 1.00 73.99 519 ARG A C 1
ATOM 2362 O O . ARG A 1 331 ? -8.810 -56.397 -43.048 1.00 75.37 519 ARG A O 1
ATOM 2365 N N . CYS A 1 332 ? -8.558 -56.834 -45.239 1.00 70.70 520 CYS A N 1
ATOM 2366 C CA . CYS A 1 332 ? -7.885 -55.574 -45.530 1.00 68.26 520 CYS A CA 1
ATOM 2367 C C . CYS A 1 332 ? -8.877 -54.420 -45.494 1.00 72.63 520 CYS A C 1
ATOM 2368 O O . CYS A 1 332 ? -8.539 -53.307 -45.092 1.00 74.20 520 CYS A O 1
ATOM 2371 N N . ARG A 1 333 ? -10.105 -54.696 -45.918 1.00 81.12 521 ARG A N 1
ATOM 2372 C CA . ARG A 1 333 ? -11.164 -53.698 -45.921 1.00 81.17 521 ARG A CA 1
ATOM 2373 C C . ARG A 1 333 ? -11.496 -53.269 -44.496 1.00 86.50 521 ARG A C 1
ATOM 2374 O O . ARG A 1 333 ? -11.688 -52.085 -44.222 1.00 88.42 521 ARG A O 1
ATOM 2382 N N . VAL A 1 334 ? -11.554 -54.243 -43.594 1.00 85.77 522 VAL A N 1
ATOM 2383 C CA . VAL A 1 334 ? -11.880 -53.986 -42.197 1.00 80.90 522 VAL A CA 1
ATOM 2384 C C . VAL A 1 334 ? -10.811 -53.143 -41.509 1.00 75.97 522 VAL A C 1
ATOM 2385 O O . VAL A 1 334 ? -11.116 -52.110 -40.911 1.00 76.55 522 VAL A O 1
ATOM 2389 N N . VAL A 1 335 ? -9.559 -53.582 -41.600 1.00 67.60 523 VAL A N 1
ATOM 2390 C CA . VAL A 1 335 ? -8.453 -52.871 -40.966 1.00 66.91 523 VAL A CA 1
ATOM 2391 C C . VAL A 1 335 ? -8.228 -51.505 -41.607 1.00 66.90 523 VAL A C 1
ATOM 2392 O O . VAL A 1 335 ? -7.709 -50.590 -40.970 1.00 73.57 523 VAL A O 1
ATOM 2396 N N . GLY A 1 336 ? -8.625 -51.374 -42.869 1.00 61.52 524 GLY A N 1
ATOM 2397 C CA . GLY A 1 336 ? -8.525 -50.111 -43.573 1.00 64.28 524 GLY A CA 1
ATOM 2398 C C . GLY A 1 336 ? -9.547 -49.123 -43.051 1.00 72.14 524 GLY A C 1
ATOM 2399 O O . GLY A 1 336 ? -9.308 -47.917 -43.030 1.00 71.38 524 GLY A O 1
ATOM 2400 N N . PHE A 1 337 ? -10.694 -49.644 -42.629 1.00 74.81 525 PHE A N 1
ATOM 2401 C CA . PHE A 1 337 ? -11.734 -48.820 -42.028 1.00 74.29 525 PHE A CA 1
ATOM 2402 C C . PHE A 1 337 ? -11.303 -48.346 -40.647 1.00 77.99 525 PHE A C 1
ATOM 2403 O O . PHE A 1 337 ? -11.514 -47.188 -40.283 1.00 83.83 525 PHE A O 1
ATOM 2411 N N . ALA A 1 338 ? -10.694 -49.249 -39.884 1.00 71.33 526 ALA A N 1
ATOM 2412 C CA . ALA A 1 338 ? -10.228 -48.935 -38.538 1.00 64.12 526 ALA A CA 1
ATOM 2413 C C . ALA A 1 338 ? -9.152 -47.855 -38.556 1.00 58.19 526 ALA A C 1
ATOM 2414 O O . ALA A 1 338 ? -9.136 -46.970 -37.701 1.00 63.40 526 ALA A O 1
ATOM 2416 N N . LEU A 1 339 ? -8.258 -47.928 -39.536 1.00 53.81 527 LEU A N 1
ATOM 2417 C CA . LEU A 1 339 ? -7.171 -46.965 -39.645 1.00 56.99 527 LEU A CA 1
ATOM 2418 C C . LEU A 1 339 ? -7.685 -45.582 -40.033 1.00 62.97 527 LEU A C 1
ATOM 2419 O O . LEU A 1 339 ? -7.253 -44.577 -39.472 1.00 62.17 527 LEU A O 1
ATOM 2424 N N . GLN A 1 340 ? -8.608 -45.536 -40.989 1.00 69.79 528 GLN A N 1
ATOM 2425 C CA . GLN A 1 340 ? -9.204 -44.274 -41.413 1.00 64.47 528 GLN A CA 1
ATOM 2426 C C . GLN A 1 340 ? -9.912 -43.582 -40.255 1.00 70.30 528 GLN A C 1
ATOM 2427 O O . GLN A 1 340 ? -9.886 -42.357 -40.142 1.00 78.11 528 GLN A O 1
ATOM 2433 N N . ALA A 1 341 ? -10.542 -44.378 -39.396 1.00 68.87 529 ALA A N 1
ATOM 2434 C CA . ALA A 1 341 ? -11.235 -43.849 -38.228 1.00 72.89 529 ALA A CA 1
ATOM 2435 C C . ALA A 1 341 ? -10.241 -43.258 -37.234 1.00 71.06 529 ALA A C 1
ATOM 2436 O O . ALA A 1 341 ? -10.482 -42.198 -36.657 1.00 79.10 529 ALA A O 1
ATOM 2438 N N . GLU A 1 342 ? -9.124 -43.952 -37.041 1.00 62.47 530 GLU A N 1
ATOM 2439 C CA . GLU A 1 342 ? -8.070 -43.480 -36.150 1.00 68.93 530 GLU A CA 1
ATOM 2440 C C . GLU A 1 342 ? -7.409 -42.217 -36.684 1.00 63.16 530 GLU A C 1
ATOM 2441 O O . GLU A 1 342 ? -7.147 -41.279 -35.930 1.00 64.21 530 GLU A O 1
ATOM 2447 N N . MET A 1 343 ? -7.139 -42.200 -37.985 1.00 50.35 531 MET A N 1
ATOM 2448 C CA . MET A 1 343 ? -6.526 -41.042 -38.620 1.00 53.46 531 MET A CA 1
ATOM 2449 C C . MET A 1 343 ? -7.462 -39.842 -38.563 1.00 60.38 531 MET A C 1
ATOM 2450 O O . MET A 1 343 ? -7.020 -38.708 -38.386 1.00 61.44 531 MET A O 1
ATOM 2455 N N . ASN A 1 344 ? -8.758 -40.099 -38.705 1.00 66.98 532 ASN A N 1
ATOM 2456 C CA . ASN A 1 344 ? -9.752 -39.041 -38.603 1.00 61.56 532 ASN A CA 1
ATOM 2457 C C . ASN A 1 344 ? -9.829 -38.501 -37.181 1.00 59.10 532 ASN A C 1
ATOM 2458 O O . ASN A 1 344 ? -9.883 -37.290 -36.968 1.00 54.39 532 ASN A O 1
ATOM 2463 N N . HIS A 1 345 ? -9.827 -39.407 -36.209 1.00 54.03 533 HIS A N 1
ATOM 2464 C CA . HIS A 1 345 ? -9.908 -39.015 -34.808 1.00 50.57 533 HIS A CA 1
ATOM 2465 C C . HIS A 1 345 ? -8.658 -38.263 -34.372 1.00 57.94 533 HIS A C 1
ATOM 2466 O O . HIS A 1 345 ? -8.737 -37.324 -33.579 1.00 66.22 533 HIS A O 1
ATOM 2473 N N . PHE A 1 346 ? -7.507 -38.682 -34.890 1.00 57.72 534 PHE A N 1
ATOM 2474 C CA . PHE A 1 346 ? -6.242 -38.032 -34.569 1.00 56.90 534 PHE A CA 1
ATOM 2475 C C . PHE A 1 346 ? -6.251 -36.574 -35.015 1.00 62.85 534 PHE A C 1
ATOM 2476 O O . PHE A 1 346 ? -5.764 -35.698 -34.304 1.00 67.48 534 PHE A O 1
ATOM 2484 N N . HIS A 1 347 ? -6.807 -36.322 -36.195 1.00 64.44 535 HIS A N 1
ATOM 2485 C CA . HIS A 1 347 ? -6.920 -34.964 -36.713 1.00 70.53 535 HIS A CA 1
ATOM 2486 C C . HIS A 1 347 ? -7.914 -34.145 -35.899 1.00 74.22 535 HIS A C 1
ATOM 2487 O O . HIS A 1 347 ? -7.713 -32.951 -35.677 1.00 80.44 535 HIS A O 1
ATOM 2494 N N . GLN A 1 348 ? -8.987 -34.798 -35.461 1.00 74.28 536 GLN A N 1
ATOM 2495 C CA . GLN A 1 348 ? -10.033 -34.143 -34.684 1.00 69.42 536 GLN A CA 1
ATOM 2496 C C . GLN A 1 348 ? -9.492 -33.592 -33.369 1.00 63.58 536 GLN A C 1
ATOM 2497 O O . GLN A 1 348 ? -9.833 -32.482 -32.963 1.00 70.44 536 GLN A O 1
ATOM 2503 N N . ARG A 1 349 ? -8.644 -34.374 -32.709 1.00 61.78 537 ARG A N 1
ATOM 2504 C CA . ARG A 1 349 ? -8.041 -33.958 -31.449 1.00 60.09 537 ARG A CA 1
ATOM 2505 C C . ARG A 1 349 ? -6.904 -32.972 -31.679 1.00 60.17 537 ARG A C 1
ATOM 2506 O O . ARG A 1 349 ? -6.711 -32.041 -30.898 1.00 62.05 537 ARG A O 1
ATOM 2514 N N . ARG A 1 350 ? -6.153 -33.191 -32.754 1.00 60.99 538 ARG A N 1
ATOM 2515 C CA . ARG A 1 350 ? -4.999 -32.362 -33.087 1.00 55.93 538 ARG A CA 1
ATOM 2516 C C . ARG A 1 350 ? -5.375 -30.893 -33.238 1.00 58.01 538 ARG A C 1
ATOM 2517 O O . ARG A 1 350 ? -4.671 -30.013 -32.749 1.00 62.60 538 ARG A O 1
ATOM 2525 N N . GLU A 1 351 ? -6.489 -30.633 -33.911 1.00 59.69 539 GLU A N 1
ATOM 2526 C CA . GLU A 1 351 ? -6.935 -29.262 -34.132 1.00 63.70 539 GLU A CA 1
ATOM 2527 C C . GLU A 1 351 ? -7.496 -28.625 -32.864 1.00 66.48 539 GLU A C 1
ATOM 2528 O O . GLU A 1 351 ? -7.453 -27.408 -32.704 1.00 73.88 539 GLU A O 1
ATOM 2534 N N . LEU A 1 352 ? -8.019 -29.451 -31.965 1.00 60.91 540 LEU A N 1
ATOM 2535 C CA . LEU A 1 352 ? -8.526 -28.959 -30.690 1.00 64.37 540 LEU A CA 1
ATOM 2536 C C . LEU A 1 352 ? -7.381 -28.633 -29.739 1.00 66.67 540 LEU A C 1
ATOM 2537 O O . LEU A 1 352 ? -7.276 -27.513 -29.239 1.00 69.68 540 LEU A O 1
ATOM 2542 N N . ASP A 1 353 ? -6.526 -29.622 -29.500 1.00 64.56 541 ASP A N 1
ATOM 2543 C CA . ASP A 1 353 ? -5.423 -29.483 -28.555 1.00 58.44 541 ASP A CA 1
ATOM 2544 C C . ASP A 1 353 ? -4.445 -28.378 -28.946 1.00 60.54 541 ASP A C 1
ATOM 2545 O O . ASP A 1 353 ? -3.983 -27.625 -28.091 1.00 75.33 541 ASP A O 1
ATOM 2550 N N . PHE A 1 354 ? -4.137 -28.282 -30.235 1.00 53.83 542 PHE A N 1
ATOM 2551 C CA . PHE A 1 354 ? -3.188 -27.280 -30.711 1.00 55.74 542 PHE A CA 1
ATOM 2552 C C . PHE A 1 354 ? -3.778 -25.872 -30.722 1.00 60.66 542 PHE A C 1
ATOM 2553 O O . PHE A 1 354 ? -3.056 -24.891 -30.557 1.00 61.76 542 PHE A O 1
ATOM 2561 N N . LYS A 1 355 ? -5.089 -25.774 -30.918 1.00 55.04 543 LYS A N 1
ATOM 2562 C CA . LYS A 1 355 ? -5.770 -24.493 -30.801 1.00 49.21 543 LYS A CA 1
ATOM 2563 C C . LYS A 1 355 ? -5.712 -24.036 -29.352 1.00 58.91 543 LYS A C 1
ATOM 2564 O O . LYS A 1 355 ? -5.417 -22.877 -29.064 1.00 69.88 543 LYS A O 1
ATOM 2570 N N . HIS A 1 356 ? -5.989 -24.963 -28.443 1.00 59.99 544 HIS A N 1
ATOM 2571 C CA . HIS A 1 356 ? -5.958 -24.673 -27.017 1.00 58.83 544 HIS A CA 1
ATOM 2572 C C . HIS A 1 356 ? -4.532 -24.444 -26.532 1.00 62.69 544 HIS A C 1
ATOM 2573 O O . HIS A 1 356 ? -4.300 -23.627 -25.643 1.00 64.78 544 HIS A O 1
ATOM 2580 N N . MET A 1 357 ? -3.581 -25.163 -27.122 1.00 56.47 545 MET A N 1
ATOM 2581 C CA . MET A 1 357 ? -2.174 -24.994 -26.778 1.00 53.15 545 MET A CA 1
ATOM 2582 C C . MET A 1 357 ? -1.714 -23.580 -27.103 1.00 56.61 545 MET A C 1
ATOM 2583 O O . MET A 1 357 ? -1.186 -22.878 -26.241 1.00 63.57 545 MET A O 1
ATOM 2588 N N . MET A 1 358 ? -1.922 -23.172 -28.351 1.00 52.04 546 MET A N 1
ATOM 2589 C CA . MET A 1 358 ? -1.549 -21.835 -28.799 1.00 47.33 546 MET A CA 1
ATOM 2590 C C . MET A 1 358 ? -2.279 -20.751 -28.012 1.00 57.55 546 MET A C 1
ATOM 2591 O O . MET A 1 358 ? -1.709 -19.703 -27.719 1.00 63.25 546 MET A O 1
ATOM 2596 N N . GLN A 1 359 ? -3.539 -21.008 -27.672 1.00 54.18 547 GLN A N 1
ATOM 2597 C CA . GLN A 1 359 ? -4.324 -20.055 -26.893 1.00 56.30 547 GLN A CA 1
ATOM 2598 C C . GLN A 1 359 ? -3.785 -19.907 -25.474 1.00 62.16 547 GLN A C 1
ATOM 2599 O O . GLN A 1 359 ? -3.538 -18.794 -25.011 1.00 64.38 547 GLN A O 1
ATOM 2605 N N . ASN A 1 360 ? -3.605 -21.032 -24.789 1.00 58.47 548 ASN A N 1
ATOM 2606 C CA . ASN A 1 360 ? -3.098 -21.022 -23.420 1.00 63.73 548 ASN A CA 1
ATOM 2607 C C . ASN A 1 360 ? -1.706 -20.407 -23.312 1.00 66.36 548 ASN A C 1
ATOM 2608 O O . ASN A 1 360 ? -1.398 -19.717 -22.341 1.00 79.87 548 ASN A O 1
ATOM 2613 N N . TYR A 1 361 ? -0.870 -20.655 -24.315 1.00 50.85 549 TYR A N 1
ATOM 2614 C CA . TYR A 1 361 ? 0.479 -20.107 -24.330 1.00 52.33 549 TYR A CA 1
ATOM 2615 C C . TYR A 1 361 ? 0.447 -18.592 -24.481 1.00 63.21 549 TYR A C 1
ATOM 2616 O O . TYR A 1 361 ? 1.052 -17.868 -23.692 1.00 71.45 549 TYR A O 1
ATOM 2625 N N . LEU A 1 362 ? -0.270 -18.121 -25.497 1.00 69.22 550 LEU A N 1
ATOM 2626 C CA . LEU A 1 362 ? -0.367 -16.693 -25.776 1.00 68.02 550 LEU A CA 1
ATOM 2627 C C . LEU A 1 362 ? -0.983 -15.921 -24.614 1.00 71.75 550 LEU A C 1
ATOM 2628 O O . LEU A 1 362 ? -0.485 -14.861 -24.241 1.00 66.87 550 LEU A O 1
ATOM 2633 N N . ARG A 1 363 ? -2.058 -16.458 -24.044 1.00 74.04 551 ARG A N 1
ATOM 2634 C CA . ARG A 1 363 ? -2.730 -15.812 -22.920 1.00 70.46 551 ARG A CA 1
ATOM 2635 C C . ARG A 1 363 ? -1.788 -15.617 -21.737 1.00 71.72 551 ARG A C 1
ATOM 2636 O O . ARG A 1 363 ? -1.846 -14.599 -21.052 1.00 76.78 551 ARG A O 1
ATOM 2644 N N . GLN A 1 364 ? -0.914 -16.591 -21.508 1.00 70.75 552 GLN A N 1
ATOM 2645 C CA . GLN A 1 364 ? 0.038 -16.509 -20.405 1.00 63.83 552 GLN A CA 1
ATOM 2646 C C . GLN A 1 364 ? 1.195 -15.568 -20.723 1.00 58.12 552 GLN A C 1
ATOM 2647 O O . GLN A 1 364 ? 1.702 -14.879 -19.839 1.00 58.84 552 GLN A O 1
ATOM 2653 N N . GLN A 1 365 ? 1.607 -15.544 -21.987 1.00 55.18 553 GLN A N 1
ATOM 2654 C CA . GLN A 1 365 ? 2.620 -14.601 -22.443 1.00 50.22 553 GLN A CA 1
ATOM 2655 C C . GLN A 1 365 ? 2.112 -13.171 -22.297 1.00 66.63 553 GLN A C 1
ATOM 2656 O O . GLN A 1 365 ? 2.850 -12.277 -21.882 1.00 65.42 553 GLN A O 1
ATOM 2662 N N . ILE A 1 366 ? 0.843 -12.967 -22.640 1.00 61.81 554 ILE A N 1
ATOM 2663 C CA . ILE A 1 366 ? 0.212 -11.658 -22.537 1.00 50.90 554 ILE A CA 1
ATOM 2664 C C . ILE A 1 366 ? 0.190 -11.173 -21.094 1.00 56.24 554 ILE A C 1
ATOM 2665 O O . ILE A 1 366 ? 0.599 -10.048 -20.805 1.00 54.31 554 ILE A O 1
ATOM 2670 N N . LEU A 1 367 ? -0.282 -12.030 -20.194 1.00 50.47 555 LEU A N 1
ATOM 2671 C CA . LEU A 1 367 ? -0.334 -11.704 -18.774 1.00 54.99 555 LEU A CA 1
ATOM 2672 C C . LEU A 1 367 ? 1.061 -11.419 -18.230 1.00 63.25 555 LEU A C 1
ATOM 2673 O O . LEU A 1 367 ? 1.245 -10.533 -17.394 1.00 61.90 555 LEU A O 1
ATOM 2678 N N . PHE A 1 368 ? 2.037 -12.175 -18.722 1.00 59.62 556 PHE A N 1
ATOM 2679 C CA . PHE A 1 368 ? 3.421 -12.045 -18.286 1.00 52.73 556 PHE A CA 1
ATOM 2680 C C . PHE A 1 368 ? 3.990 -10.660 -18.581 1.00 58.03 556 PHE A C 1
ATOM 2681 O O . PHE A 1 368 ? 4.504 -9.989 -17.686 1.00 57.36 556 PHE A O 1
ATOM 2689 N N . TYR A 1 369 ? 3.890 -10.233 -19.836 1.00 42.51 557 TYR A N 1
ATOM 2690 C CA . TYR A 1 369 ? 4.430 -8.939 -20.240 1.00 53.60 557 TYR A CA 1
ATOM 2691 C C . TYR A 1 369 ? 3.604 -7.768 -19.709 1.00 65.36 557 TYR A C 1
ATOM 2692 O O . TYR A 1 369 ? 4.041 -6.619 -19.757 1.00 71.56 557 TYR A O 1
ATOM 2701 N N . GLN A 1 370 ? 2.413 -8.066 -19.201 1.00 68.40 558 GLN A N 1
ATOM 2702 C CA . GLN A 1 370 ? 1.610 -7.065 -18.514 1.00 64.36 558 GLN A CA 1
ATOM 2703 C C . GLN A 1 370 ? 2.153 -6.865 -17.108 1.00 61.65 558 GLN A C 1
ATOM 2704 O O . GLN A 1 370 ? 2.271 -5.736 -16.629 1.00 59.20 558 GLN A O 1
ATOM 2710 N N . ARG A 1 371 ? 2.482 -7.974 -16.451 1.00 61.83 559 ARG A N 1
ATOM 2711 C CA . ARG A 1 371 ? 3.048 -7.940 -15.107 1.00 66.59 559 ARG A CA 1
ATOM 2712 C C . ARG A 1 371 ? 4.423 -7.283 -15.108 1.00 66.62 559 ARG A C 1
ATOM 2713 O O . ARG A 1 371 ? 4.815 -6.643 -14.132 1.00 72.78 559 ARG A O 1
ATOM 2721 N N . VAL A 1 372 ? 5.151 -7.449 -16.207 1.00 55.01 560 VAL A N 1
ATOM 2722 C CA . VAL A 1 372 ? 6.439 -6.790 -16.374 1.00 57.00 560 VAL A CA 1
ATOM 2723 C C . VAL A 1 372 ? 6.232 -5.285 -16.498 1.00 62.23 560 VAL A C 1
ATOM 2724 O O . VAL A 1 372 ? 6.894 -4.498 -15.822 1.00 70.77 560 VAL A O 1
ATOM 2728 N N . GLY A 1 373 ? 5.298 -4.894 -17.359 1.00 60.03 561 GLY A N 1
ATOM 2729 C CA . GLY A 1 373 ? 4.970 -3.495 -17.561 1.00 59.72 561 GLY A CA 1
ATOM 2730 C C . GLY A 1 373 ? 4.487 -2.809 -16.296 1.00 74.82 561 GLY A C 1
ATOM 2731 O O . GLY A 1 373 ? 4.666 -1.604 -16.130 1.00 83.15 561 GLY A O 1
ATOM 2732 N N . GLN A 1 374 ? 3.872 -3.576 -15.402 1.00 74.21 562 GLN A N 1
ATOM 2733 C CA . GLN A 1 374 ? 3.424 -3.038 -14.124 1.00 73.04 562 GLN A CA 1
ATOM 2734 C C . GLN A 1 374 ? 4.595 -2.815 -13.179 1.00 69.44 562 GLN A C 1
ATOM 2735 O O . GLN A 1 374 ? 4.625 -1.834 -12.437 1.00 68.47 562 GLN A O 1
ATOM 2741 N N . GLN A 1 375 ? 5.557 -3.732 -13.212 1.00 67.97 563 GLN A N 1
ATOM 2742 C CA . GLN A 1 375 ? 6.778 -3.590 -12.430 1.00 59.58 563 GLN A CA 1
ATOM 2743 C C . GLN A 1 375 ? 7.523 -2.324 -12.837 1.00 56.08 563 GLN A C 1
ATOM 2744 O O . GLN A 1 375 ? 8.035 -1.591 -11.990 1.00 50.37 563 GLN A O 1
ATOM 2750 N N . LEU A 1 376 ? 7.571 -2.072 -14.142 1.00 52.03 564 LEU A N 1
ATOM 2751 C CA . LEU A 1 376 ? 8.256 -0.903 -14.678 1.00 59.57 564 LEU A CA 1
ATOM 2752 C C . LEU A 1 376 ? 7.510 0.388 -14.351 1.00 75.52 564 LEU A C 1
ATOM 2753 O O . LEU A 1 376 ? 8.126 1.414 -14.063 1.00 70.52 564 LEU A O 1
ATOM 2758 N N . GLU A 1 377 ? 6.183 0.333 -14.403 1.00 81.28 565 GLU A N 1
ATOM 2759 C CA . GLU A 1 377 ? 5.359 1.496 -14.090 1.00 78.53 565 GLU A CA 1
ATOM 2760 C C . GLU A 1 377 ? 5.429 1.835 -12.608 1.00 70.46 565 GLU A C 1
ATOM 2761 O O . GLU A 1 377 ? 5.483 3.006 -12.232 1.00 71.95 565 GLU A O 1
ATOM 2767 N N . LYS A 1 378 ? 5.434 0.800 -11.774 1.00 66.09 566 LYS A N 1
ATOM 2768 C CA . LYS A 1 378 ? 5.504 0.978 -10.330 1.00 69.82 566 LYS A CA 1
ATOM 2769 C C . LYS A 1 378 ? 6.789 1.693 -9.931 1.00 70.67 566 LYS A C 1
ATOM 2770 O O . LYS A 1 378 ? 6.789 2.533 -9.030 1.00 73.50 566 LYS A O 1
ATOM 2776 N N . THR A 1 379 ? 7.881 1.368 -10.616 1.00 64.75 567 THR A N 1
ATOM 2777 C CA . THR A 1 379 ? 9.180 1.942 -10.287 1.00 55.71 567 THR A CA 1
ATOM 2778 C C . THR A 1 379 ? 9.378 3.316 -10.933 1.00 55.84 567 THR A C 1
ATOM 2779 O O . THR A 1 379 ? 10.210 4.104 -10.487 1.00 55.29 567 THR A O 1
ATOM 2783 N N . LEU A 1 380 ? 8.605 3.606 -11.976 1.00 64.07 568 LEU A N 1
ATOM 2784 C CA . LEU A 1 380 ? 8.690 4.902 -12.643 1.00 60.15 568 LEU A CA 1
ATOM 2785 C C . LEU A 1 380 ? 8.073 6.000 -11.784 1.00 64.90 568 LEU A C 1
ATOM 2786 O O . LEU A 1 380 ? 8.532 7.142 -11.793 1.00 71.00 568 LEU A O 1
ATOM 2791 N N . ARG A 1 381 ? 7.032 5.645 -11.037 1.00 72.61 569 ARG A N 1
ATOM 2792 C CA . ARG A 1 381 ? 6.350 6.599 -10.170 1.00 71.27 569 ARG A CA 1
ATOM 2793 C C . ARG A 1 381 ? 7.205 6.982 -8.965 1.00 66.50 569 ARG A C 1
ATOM 2794 O O . ARG A 1 381 ? 6.913 7.953 -8.268 1.00 76.95 569 ARG A O 1
ATOM 2802 N N . MET A 1 382 ? 8.266 6.215 -8.730 1.00 59.39 570 MET A N 1
ATOM 2803 C CA . MET A 1 382 ? 9.213 6.512 -7.660 1.00 60.40 570 MET A CA 1
ATOM 2804 C C . MET A 1 382 ? 9.968 7.810 -7.931 1.00 62.12 570 MET A C 1
ATOM 2805 O O . MET A 1 382 ? 10.528 8.415 -7.017 1.00 60.97 570 MET A O 1
ATOM 2810 N N . TYR A 1 383 ? 9.978 8.230 -9.192 1.00 58.19 571 TYR A N 1
ATOM 2811 C CA . TYR A 1 383 ? 10.684 9.440 -9.598 1.00 70.89 571 TYR A CA 1
ATOM 2812 C C . TYR A 1 383 ? 9.756 10.650 -9.620 1.00 76.67 571 TYR A C 1
ATOM 2813 O O . TYR A 1 383 ? 10.095 11.696 -10.174 1.00 64.36 571 TYR A O 1
ATOM 2822 N N . ASP A 1 384 ? 8.581 10.498 -9.016 1.00 85.39 572 ASP A N 1
ATOM 2823 C CA . ASP A 1 384 ? 7.615 11.585 -8.930 1.00 83.10 572 ASP A CA 1
ATOM 2824 C C . ASP A 1 384 ? 7.644 12.206 -7.535 1.00 93.61 572 ASP A C 1
ATOM 2825 O O . ASP A 1 384 ? 7.589 11.492 -6.534 1.00 102.43 572 ASP A O 1
ATOM 2830 N N . ASN A 1 385 ? 7.740 13.531 -7.469 1.00 97.50 573 ASN A N 1
ATOM 2831 C CA . ASN A 1 385 ? 7.843 14.368 -8.659 1.00 105.67 573 ASN A CA 1
ATOM 2832 C C . ASN A 1 385 ? 9.158 15.143 -8.671 1.00 107.27 573 ASN A C 1
ATOM 2833 O O . ASN A 1 385 ? 10.058 14.871 -7.876 1.00 100.18 573 ASN A O 1
ATOM 2835 N N . TYR B 1 19 ? 36.753 46.893 -20.328 1.00 124.18 207 TYR B N 1
ATOM 2836 C CA . TYR B 1 19 ? 36.760 47.372 -18.951 1.00 128.19 207 TYR B CA 1
ATOM 2837 C C . TYR B 1 19 ? 38.003 46.890 -18.210 1.00 125.89 207 TYR B C 1
ATOM 2838 O O . TYR B 1 19 ? 39.107 47.379 -18.451 1.00 121.94 207 TYR B O 1
ATOM 2840 N N . PHE B 1 20 ? 37.819 45.933 -17.306 1.00 125.44 208 PHE B N 1
ATOM 2841 C CA . PHE B 1 20 ? 38.940 45.369 -16.565 1.00 126.19 208 PHE B CA 1
ATOM 2842 C C . PHE B 1 20 ? 39.045 43.868 -16.801 1.00 123.44 208 PHE B C 1
ATOM 2843 O O . PHE B 1 20 ? 39.897 43.406 -17.560 1.00 132.59 208 PHE B O 1
ATOM 2851 N N . GLN B 1 21 ? 38.168 43.111 -16.150 1.00 109.24 209 GLN B N 1
ATOM 2852 C CA . GLN B 1 21 ? 38.117 41.666 -16.330 1.00 102.53 209 GLN B CA 1
ATOM 2853 C C . GLN B 1 21 ? 36.755 41.132 -15.897 1.00 96.91 209 GLN B C 1
ATOM 2854 O O . GLN B 1 21 ? 36.050 41.771 -15.116 1.00 96.91 209 GLN B O 1
ATOM 2860 N N . SER B 1 22 ? 36.392 39.956 -16.399 1.00 94.41 210 SER B N 1
ATOM 2861 C CA . SER B 1 22 ? 35.165 39.295 -15.981 1.00 85.49 210 SER B CA 1
ATOM 2862 C C . SER B 1 22 ? 35.340 38.762 -14.565 1.00 87.48 210 SER B C 1
ATOM 2863 O O . SER B 1 22 ? 36.392 38.223 -14.226 1.00 86.77 210 SER B O 1
ATOM 2866 N N . MET B 1 23 ? 34.311 38.921 -13.740 1.00 87.59 211 MET B N 1
ATOM 2867 C CA . MET B 1 23 ? 34.366 38.454 -12.360 1.00 74.85 211 MET B CA 1
ATOM 2868 C C . MET B 1 23 ? 33.208 37.518 -12.029 1.00 68.39 211 MET B C 1
ATOM 2869 O O . MET B 1 23 ? 32.051 37.934 -11.997 1.00 77.60 211 MET B O 1
ATOM 2874 N N . TYR B 1 24 ? 33.531 36.253 -11.773 1.00 65.38 212 TYR B N 1
ATOM 2875 C CA . TYR B 1 24 ? 32.521 35.254 -11.437 1.00 60.49 212 TYR B CA 1
ATOM 2876 C C . TYR B 1 24 ? 32.284 35.211 -9.932 1.00 65.52 212 TYR B C 1
ATOM 2877 O O . TYR B 1 24 ? 33.227 35.255 -9.143 1.00 61.62 212 TYR B O 1
ATOM 2886 N N . SER B 1 25 ? 31.019 35.122 -9.539 1.00 71.90 213 SER B N 1
ATOM 2887 C CA . SER B 1 25 ? 30.655 35.238 -8.133 1.00 69.74 213 SER B CA 1
ATOM 2888 C C . SER B 1 25 ? 30.267 33.904 -7.506 1.00 65.50 213 SER B C 1
ATOM 2889 O O . SER B 1 25 ? 29.622 33.068 -8.139 1.00 57.76 213 SER B O 1
ATOM 2892 N N . ILE B 1 26 ? 30.670 33.717 -6.254 1.00 69.76 214 ILE B N 1
ATOM 2893 C CA . ILE B 1 26 ? 30.313 32.528 -5.492 1.00 68.26 214 ILE B CA 1
ATOM 2894 C C . ILE B 1 26 ? 29.437 32.931 -4.316 1.00 69.95 214 ILE B C 1
ATOM 2895 O O . ILE B 1 26 ? 29.847 33.722 -3.467 1.00 72.27 214 ILE B O 1
ATOM 2900 N N . GLU B 1 27 ? 28.229 32.385 -4.267 1.00 72.46 215 GLU B N 1
ATOM 2901 C CA . GLU B 1 27 ? 27.279 32.746 -3.225 1.00 84.58 215 GLU B CA 1
ATOM 2902 C C . GLU B 1 27 ? 26.963 31.560 -2.325 1.00 82.43 215 GLU B C 1
ATOM 2903 O O . GLU B 1 27 ? 27.096 30.405 -2.731 1.00 78.03 215 GLU B O 1
ATOM 2909 N N . MET B 1 28 ? 26.554 31.854 -1.096 1.00 81.18 216 MET B N 1
ATOM 2910 C CA . MET B 1 28 ? 26.158 30.817 -0.158 1.00 85.70 216 MET B CA 1
ATOM 2911 C C . MET B 1 28 ? 24.738 30.357 -0.473 1.00 95.24 216 MET B C 1
ATOM 2912 O O . MET B 1 28 ? 23.912 31.141 -0.941 1.00 100.61 216 MET B O 1
ATOM 2917 N N . GLY B 1 29 ? 24.457 29.085 -0.210 1.00 92.11 217 GLY B N 1
ATOM 2918 C CA . GLY B 1 29 ? 23.171 28.507 -0.550 1.00 84.78 217 GLY B CA 1
ATOM 2919 C C . GLY B 1 29 ? 22.790 27.371 0.375 1.00 90.15 217 GLY B C 1
ATOM 2920 O O . GLY B 1 29 ? 23.507 27.084 1.334 1.00 94.84 217 GLY B O 1
ATOM 2921 N N . PRO B 1 30 ? 21.650 26.721 0.096 1.00 95.70 218 PRO B N 1
ATOM 2922 C CA . PRO B 1 30 ? 21.130 25.623 0.920 1.00 100.25 218 PRO B CA 1
ATOM 2923 C C . PRO B 1 30 ? 22.101 24.448 0.969 1.00 98.77 218 PRO B C 1
ATOM 2924 O O . PRO B 1 30 ? 22.207 23.767 1.989 1.00 100.59 218 PRO B O 1
ATOM 2928 N N . ARG B 1 31 ? 22.797 24.219 -0.139 1.00 96.41 219 ARG B N 1
ATOM 2929 C CA . ARG B 1 31 ? 23.799 23.166 -0.227 1.00 100.05 219 ARG B CA 1
ATOM 2930 C C . ARG B 1 31 ? 25.195 23.707 0.075 1.00 89.61 219 ARG B C 1
ATOM 2931 O O . ARG B 1 31 ? 26.191 22.997 -0.065 1.00 88.49 219 ARG B O 1
ATOM 2939 N N . GLY B 1 32 ? 25.258 24.968 0.490 1.00 80.16 220 GLY B N 1
ATOM 2940 C CA . GLY B 1 32 ? 26.527 25.630 0.725 1.00 80.51 220 GLY B CA 1
ATOM 2941 C C . GLY B 1 32 ? 26.970 26.439 -0.477 1.00 82.54 220 GLY B C 1
ATOM 2942 O O . GLY B 1 32 ? 26.132 26.886 -1.261 1.00 92.46 220 GLY B O 1
ATOM 2943 N N . PRO B 1 33 ? 28.290 26.647 -0.619 1.00 72.12 221 PRO B N 1
ATOM 2944 C CA . PRO B 1 33 ? 28.867 27.454 -1.701 1.00 67.32 221 PRO B CA 1
ATOM 2945 C C . PRO B 1 33 ? 28.397 26.995 -3.075 1.00 66.17 221 PRO B C 1
ATOM 2946 O O . PRO B 1 33 ? 28.451 25.805 -3.383 1.00 68.87 221 PRO B O 1
ATOM 2950 N N . GLN B 1 34 ? 27.940 27.941 -3.887 1.00 66.61 222 GLN B N 1
ATOM 2951 C CA . GLN B 1 34 ? 27.435 27.637 -5.218 1.00 67.85 222 GLN B CA 1
ATOM 2952 C C . GLN B 1 34 ? 27.715 28.807 -6.149 1.00 68.96 222 GLN B C 1
ATOM 2953 O O . GLN B 1 34 ? 27.907 29.936 -5.696 1.00 81.58 222 GLN B O 1
ATOM 2959 N N . TRP B 1 35 ? 27.741 28.538 -7.449 1.00 53.32 223 TRP B N 1
ATOM 2960 C CA . TRP B 1 35 ? 27.930 29.598 -8.428 1.00 53.01 223 TRP B CA 1
ATOM 2961 C C . TRP B 1 35 ? 26.700 30.491 -8.468 1.00 62.63 223 TRP B C 1
ATOM 2962 O O . TRP B 1 35 ? 25.573 30.003 -8.550 1.00 70.52 223 TRP B O 1
ATOM 2973 N N . LYS B 1 36 ? 26.919 31.800 -8.405 1.00 62.12 224 LYS B N 1
ATOM 2974 C CA . LYS B 1 36 ? 25.838 32.752 -8.600 1.00 63.21 224 LYS B CA 1
ATOM 2975 C C . LYS B 1 36 ? 25.357 32.629 -10.040 1.00 69.01 224 LYS B C 1
ATOM 2976 O O . LYS B 1 36 ? 26.164 32.497 -10.960 1.00 75.03 224 LYS B O 1
ATOM 2982 N N . ALA B 1 37 ? 24.043 32.658 -10.231 1.00 72.84 225 ALA B N 1
ATOM 2983 C CA . ALA B 1 37 ? 23.456 32.432 -11.547 1.00 67.68 225 ALA B CA 1
ATOM 2984 C C . ALA B 1 37 ? 23.868 33.491 -12.569 1.00 70.55 225 ALA B C 1
ATOM 2985 O O . ALA B 1 37 ? 24.138 34.639 -12.217 1.00 77.18 225 ALA B O 1
ATOM 2987 N N . ASN B 1 38 ? 23.919 33.085 -13.835 1.00 63.17 226 ASN B N 1
ATOM 2988 C CA . ASN B 1 38 ? 24.218 33.990 -14.938 1.00 57.19 226 ASN B CA 1
ATOM 2989 C C . ASN B 1 38 ? 23.128 35.051 -15.063 1.00 67.95 226 ASN B C 1
ATOM 2990 O O . ASN B 1 38 ? 21.969 34.723 -15.317 1.00 75.69 226 ASN B O 1
ATOM 2995 N N . PRO B 1 39 ? 23.499 36.330 -14.885 1.00 70.19 227 PRO B N 1
ATOM 2996 C CA . PRO B 1 39 ? 22.552 37.450 -14.950 1.00 66.16 227 PRO B CA 1
ATOM 2997 C C . PRO B 1 39 ? 21.918 37.608 -16.329 1.00 71.66 227 PRO B C 1
ATOM 2998 O O . PRO B 1 39 ? 20.868 38.237 -16.453 1.00 74.08 227 PRO B O 1
ATOM 3002 N N . HIS B 1 40 ? 22.554 37.047 -17.351 1.00 74.89 228 HIS B N 1
ATOM 3003 C CA . HIS B 1 40 ? 22.020 37.105 -18.706 1.00 74.37 228 HIS B CA 1
ATOM 3004 C C . HIS B 1 40 ? 21.918 35.704 -19.300 1.00 74.18 228 HIS B C 1
ATOM 3005 O O . HIS B 1 40 ? 22.693 35.344 -20.186 1.00 78.39 228 HIS B O 1
ATOM 3012 N N . PRO B 1 41 ? 20.949 34.911 -18.816 1.00 72.50 229 PRO B N 1
ATOM 3013 C CA . PRO B 1 41 ? 20.817 33.499 -19.189 1.00 66.56 229 PRO B CA 1
ATOM 3014 C C . PRO B 1 41 ? 20.355 33.307 -20.626 1.00 68.25 229 PRO B C 1
ATOM 3015 O O . PRO B 1 41 ? 19.676 34.166 -21.189 1.00 75.06 229 PRO B O 1
ATOM 3019 N N . PHE B 1 42 ? 20.737 32.176 -21.208 1.00 62.79 230 PHE B N 1
ATOM 3020 C CA . PHE B 1 42 ? 20.362 31.839 -22.573 1.00 58.47 230 PHE B CA 1
ATOM 3021 C C . PHE B 1 42 ? 20.435 30.332 -22.780 1.00 51.41 230 PHE B C 1
ATOM 3022 O O . PHE B 1 42 ? 20.987 29.610 -21.952 1.00 46.19 230 PHE B O 1
ATOM 3030 N N . ALA B 1 43 ? 19.846 29.862 -23.873 1.00 48.89 231 ALA B N 1
ATOM 3031 C CA . ALA B 1 43 ? 20.014 28.480 -24.304 1.00 53.28 231 ALA B CA 1
ATOM 3032 C C . ALA B 1 43 ? 20.334 28.471 -25.793 1.00 64.28 231 ALA B C 1
ATOM 3033 O O . ALA B 1 43 ? 20.213 29.495 -26.462 1.00 49.23 231 ALA B O 1
ATOM 3035 N N . CYS B 1 44 ? 20.749 27.322 -26.311 1.00 64.79 232 CYS B N 1
ATOM 3036 C CA . CYS B 1 44 ? 21.113 27.231 -27.719 1.00 65.70 232 CYS B CA 1
ATOM 3037 C C . CYS B 1 44 ? 20.760 25.870 -28.308 1.00 66.53 232 CYS B C 1
ATOM 3038 O O . CYS B 1 44 ? 21.142 24.830 -27.771 1.00 62.80 232 CYS B O 1
ATOM 3041 N N . SER B 1 45 ? 20.028 25.888 -29.415 1.00 61.27 233 SER B N 1
ATOM 3042 C CA . SER B 1 45 ? 19.638 24.660 -30.091 1.00 69.77 233 SER B CA 1
ATOM 3043 C C . SER B 1 45 ? 20.678 24.263 -31.130 1.00 72.72 233 SER B C 1
ATOM 3044 O O . SER B 1 45 ? 21.310 25.119 -31.748 1.00 64.20 233 SER B O 1
ATOM 3047 N N . VAL B 1 46 ? 20.854 22.959 -31.312 1.00 74.95 234 VAL B N 1
ATOM 3048 C CA . VAL B 1 46 ? 21.752 22.444 -32.336 1.00 72.00 234 VAL B CA 1
ATOM 3049 C C . VAL B 1 46 ? 20.964 21.603 -33.332 1.00 75.38 234 VAL B C 1
ATOM 3050 O O . VAL B 1 46 ? 20.228 20.695 -32.944 1.00 72.59 234 VAL B O 1
ATOM 3054 N N . GLU B 1 47 ? 21.116 21.913 -34.616 1.00 79.85 235 GLU B N 1
ATOM 3055 C CA . GLU B 1 47 ? 20.382 21.214 -35.663 1.00 84.54 235 GLU B CA 1
ATOM 3056 C C . GLU B 1 47 ? 21.055 21.394 -37.019 1.00 82.32 235 GLU B C 1
ATOM 3057 O O . GLU B 1 47 ? 22.122 21.998 -37.116 1.00 76.67 235 GLU B O 1
ATOM 3063 N N . ASP B 1 48 ? 20.429 20.861 -38.064 1.00 92.84 236 ASP B N 1
ATOM 3064 C CA . ASP B 1 48 ? 20.955 20.989 -39.419 1.00 96.80 236 ASP B CA 1
ATOM 3065 C C . ASP B 1 48 ? 20.062 21.877 -40.279 1.00 100.40 236 ASP B C 1
ATOM 3066 O O . ASP B 1 48 ? 20.318 22.064 -41.468 1.00 98.90 236 ASP B O 1
ATOM 3071 N N . SER B 1 60 ? 30.590 18.124 -48.476 1.00 103.50 248 SER B N 1
ATOM 3072 C CA . SER B 1 60 ? 30.990 17.119 -47.499 1.00 108.14 248 SER B CA 1
ATOM 3073 C C . SER B 1 60 ? 31.593 17.758 -46.234 1.00 111.09 248 SER B C 1
ATOM 3074 O O . SER B 1 60 ? 32.700 17.417 -45.796 1.00 113.50 248 SER B O 1
ATOM 3077 N N . TYR B 1 61 ? 30.838 18.681 -45.647 1.00 111.19 249 TYR B N 1
ATOM 3078 C CA . TYR B 1 61 ? 31.201 19.374 -44.411 1.00 108.74 249 TYR B CA 1
ATOM 3079 C C . TYR B 1 61 ? 29.865 19.646 -43.714 1.00 99.58 249 TYR B C 1
ATOM 3080 O O . TYR B 1 61 ? 29.028 20.328 -44.296 1.00 101.50 249 TYR B O 1
ATOM 3089 N N . ILE B 1 62 ? 29.645 19.180 -42.486 1.00 90.32 250 ILE B N 1
ATOM 3090 C CA . ILE B 1 62 ? 28.367 19.484 -41.823 1.00 78.93 250 ILE B CA 1
ATOM 3091 C C . ILE B 1 62 ? 28.441 20.748 -40.968 1.00 72.84 250 ILE B C 1
ATOM 3092 O O . ILE B 1 62 ? 29.179 20.808 -39.992 1.00 68.58 250 ILE B O 1
ATOM 3097 N N . SER B 1 63 ? 27.661 21.756 -41.336 1.00 81.71 251 SER B N 1
ATOM 3098 C CA . SER B 1 63 ? 27.608 22.986 -40.556 1.00 83.60 251 SER B CA 1
ATOM 3099 C C . SER B 1 63 ? 26.358 23.057 -39.680 1.00 86.44 251 SER B C 1
ATOM 3100 O O . SER B 1 63 ? 25.281 23.422 -40.150 1.00 94.58 251 SER B O 1
ATOM 3103 N N . TYR B 1 64 ? 26.511 22.719 -38.402 1.00 78.61 252 TYR B N 1
ATOM 3104 C CA . TYR B 1 64 ? 25.375 22.688 -37.484 1.00 67.43 252 TYR B CA 1
ATOM 3105 C C . TYR B 1 64 ? 24.758 24.062 -37.286 1.00 65.28 252 TYR B C 1
ATOM 3106 O O . TYR B 1 64 ? 25.458 25.045 -37.041 1.00 58.60 252 TYR B O 1
ATOM 3115 N N . LYS B 1 65 ? 23.436 24.116 -37.399 1.00 69.12 253 LYS B N 1
ATOM 3116 C CA . LYS B 1 65 ? 22.694 25.357 -37.248 1.00 64.94 253 LYS B CA 1
ATOM 3117 C C . LYS B 1 65 ? 22.428 25.644 -35.777 1.00 71.16 253 LYS B C 1
ATOM 3118 O O . LYS B 1 65 ? 21.599 24.988 -35.145 1.00 73.52 253 LYS B O 1
ATOM 3124 N N . LEU B 1 66 ? 23.136 26.629 -35.238 1.00 68.62 254 LEU B N 1
ATOM 3125 C CA . LEU B 1 66 ? 23.017 26.980 -33.829 1.00 64.60 254 LEU B CA 1
ATOM 3126 C C . LEU B 1 66 ? 22.189 28.246 -33.649 1.00 76.40 254 LEU B C 1
ATOM 3127 O O . LEU B 1 66 ? 22.519 29.296 -34.198 1.00 86.53 254 LEU B O 1
ATOM 3132 N N . THR B 1 67 ? 21.111 28.138 -32.879 1.00 75.56 255 THR B N 1
ATOM 3133 C CA . THR B 1 67 ? 20.264 29.287 -32.591 1.00 65.52 255 THR B CA 1
ATOM 3134 C C . THR B 1 67 ? 20.224 29.564 -31.093 1.00 62.43 255 THR B C 1
ATOM 3135 O O . THR B 1 67 ? 19.497 28.902 -30.354 1.00 66.99 255 THR B O 1
ATOM 3139 N N . PRO B 1 68 ? 21.024 30.537 -30.638 1.00 73.01 256 PRO B N 1
ATOM 3140 C CA . PRO B 1 68 ? 20.984 30.947 -29.232 1.00 71.52 256 PRO B CA 1
ATOM 3141 C C . PRO B 1 68 ? 19.842 31.925 -28.976 1.00 75.86 256 PRO B C 1
ATOM 3142 O O . PRO B 1 68 ? 19.419 32.634 -29.890 1.00 80.41 256 PRO B O 1
ATOM 3146 N N . THR B 1 69 ? 19.353 31.953 -27.742 1.00 73.22 257 THR B N 1
ATOM 3147 C CA . THR B 1 69 ? 18.212 32.781 -27.374 1.00 76.49 257 THR B CA 1
ATOM 3148 C C . THR B 1 69 ? 18.505 34.273 -27.523 1.00 82.01 257 THR B C 1
ATOM 3149 O O . THR B 1 69 ? 17.627 35.055 -27.890 1.00 78.66 257 THR B O 1
ATOM 3153 N N . HIS B 1 70 ? 19.748 34.660 -27.255 1.00 90.97 258 HIS B N 1
ATOM 3154 C CA . HIS B 1 70 ? 20.111 36.073 -27.199 1.00 102.23 258 HIS B CA 1
ATOM 3155 C C . HIS B 1 70 ? 20.557 36.660 -28.538 1.00 104.25 258 HIS B C 1
ATOM 3156 O O . HIS B 1 70 ? 20.964 37.820 -28.603 1.00 116.34 258 HIS B O 1
ATOM 3163 N N . ALA B 1 71 ? 20.485 35.865 -29.601 1.00 95.07 259 ALA B N 1
ATOM 3164 C CA . ALA B 1 71 ? 20.881 36.343 -30.923 1.00 91.36 259 ALA B CA 1
ATOM 3165 C C . ALA B 1 71 ? 19.692 36.513 -31.864 1.00 99.90 259 ALA B C 1
ATOM 3166 O O . ALA B 1 71 ? 18.726 35.749 -31.812 1.00 92.48 259 ALA B O 1
ATOM 3168 N N . ALA B 1 72 ? 19.774 37.524 -32.723 1.00 107.17 260 ALA B N 1
ATOM 3169 C CA . ALA B 1 72 ? 18.724 37.801 -33.694 1.00 110.19 260 ALA B CA 1
ATOM 3170 C C . ALA B 1 72 ? 18.803 36.845 -34.879 1.00 113.70 260 ALA B C 1
ATOM 3171 O O . ALA B 1 72 ? 17.784 36.485 -35.469 1.00 120.16 260 ALA B O 1
ATOM 3173 N N . SER B 1 73 ? 20.020 36.432 -35.220 1.00 104.11 261 SER B N 1
ATOM 3174 C CA . SER B 1 73 ? 20.230 35.551 -36.361 1.00 96.12 261 SER B CA 1
ATOM 3175 C C . SER B 1 73 ? 20.943 34.271 -35.945 1.00 95.63 261 SER B C 1
ATOM 3176 O O . SER B 1 73 ? 21.837 34.300 -35.099 1.00 94.34 261 SER B O 1
ATOM 3179 N N . PRO B 1 74 ? 20.545 33.140 -36.547 1.00 95.21 262 PRO B N 1
ATOM 3180 C CA . PRO B 1 74 ? 21.166 31.839 -36.284 1.00 90.55 262 PRO B CA 1
ATOM 3181 C C . PRO B 1 74 ? 22.633 31.817 -36.694 1.00 91.16 262 PRO B C 1
ATOM 3182 O O . PRO B 1 74 ? 23.095 32.704 -37.412 1.00 99.57 262 PRO B O 1
ATOM 3186 N N . VAL B 1 75 ? 23.351 30.798 -36.240 1.00 86.04 263 VAL B N 1
ATOM 3187 C CA . VAL B 1 75 ? 24.782 30.695 -36.480 1.00 78.96 263 VAL B CA 1
ATOM 3188 C C . VAL B 1 75 ? 25.148 29.276 -36.903 1.00 76.98 263 VAL B C 1
ATOM 3189 O O . VAL B 1 75 ? 24.655 28.304 -36.335 1.00 81.57 263 VAL B O 1
ATOM 3193 N N . TYR B 1 76 ? 25.999 29.163 -37.918 1.00 79.39 264 TYR B N 1
ATOM 3194 C CA . TYR B 1 76 ? 26.412 27.859 -38.412 1.00 70.08 264 TYR B CA 1
ATOM 3195 C C . TYR B 1 76 ? 27.850 27.567 -38.020 1.00 72.65 264 TYR B C 1
ATOM 3196 O O . TYR B 1 76 ? 28.781 28.250 -38.452 1.00 70.47 264 TYR B O 1
ATOM 3205 N N . ARG B 1 77 ? 28.022 26.554 -37.183 1.00 71.26 265 ARG B N 1
ATOM 3206 C CA . ARG B 1 77 ? 29.345 26.169 -36.726 1.00 65.56 265 ARG B CA 1
ATOM 3207 C C . ARG B 1 77 ? 29.586 24.702 -36.955 1.00 68.28 265 ARG B C 1
ATOM 3208 O O . ARG B 1 77 ? 28.693 23.869 -36.808 1.00 72.62 265 ARG B O 1
ATOM 3216 N N . ARG B 1 78 ? 30.828 24.399 -37.283 1.00 70.92 266 ARG B N 1
ATOM 3217 C CA . ARG B 1 78 ? 31.236 23.040 -37.524 1.00 66.65 266 ARG B CA 1
ATOM 3218 C C . ARG B 1 78 ? 31.963 22.502 -36.320 1.00 67.99 266 ARG B C 1
ATOM 3219 O O . ARG B 1 78 ? 32.552 23.257 -35.556 1.00 72.39 266 ARG B O 1
ATOM 3227 N N . TYR B 1 79 ? 31.926 21.185 -36.174 1.00 60.06 267 TYR B N 1
ATOM 3228 C CA . TYR B 1 79 ? 32.648 20.485 -35.125 1.00 62.38 267 TYR B CA 1
ATOM 3229 C C . TYR B 1 79 ? 34.074 20.975 -34.990 1.00 69.96 267 TYR B C 1
ATOM 3230 O O . TYR B 1 79 ? 34.606 21.029 -33.887 1.00 78.75 267 TYR B O 1
ATOM 3239 N N . LYS B 1 80 ? 34.686 21.338 -36.115 1.00 71.37 268 LYS B N 1
ATOM 3240 C CA . LYS B 1 80 ? 36.041 21.887 -36.104 1.00 71.70 268 LYS B CA 1
ATOM 3241 C C . LYS B 1 80 ? 36.057 23.142 -35.250 1.00 71.20 268 LYS B C 1
ATOM 3242 O O . LYS B 1 80 ? 36.997 23.386 -34.491 1.00 73.69 268 LYS B O 1
ATOM 3248 N N . HIS B 1 81 ? 34.991 23.927 -35.364 1.00 66.45 269 HIS B N 1
ATOM 3249 C CA . HIS B 1 81 ? 34.837 25.127 -34.553 1.00 68.12 269 HIS B CA 1
ATOM 3250 C C . HIS B 1 81 ? 34.493 24.771 -33.106 1.00 68.11 269 HIS B C 1
ATOM 3251 O O . HIS B 1 81 ? 34.878 25.485 -32.181 1.00 64.20 269 HIS B O 1
ATOM 3258 N N . PHE B 1 82 ? 33.767 23.671 -32.914 1.00 68.58 270 PHE B N 1
ATOM 3259 C CA . PHE B 1 82 ? 33.478 23.174 -31.569 1.00 65.35 270 PHE B CA 1
ATOM 3260 C C . PHE B 1 82 ? 34.772 22.765 -30.877 1.00 69.39 270 PHE B C 1
ATOM 3261 O O . PHE B 1 82 ? 34.991 23.078 -29.706 1.00 71.71 270 PHE B O 1
ATOM 3269 N N . ASP B 1 83 ? 35.623 22.058 -31.614 1.00 67.60 271 ASP B N 1
ATOM 3270 C CA . ASP B 1 83 ? 36.890 21.570 -31.083 1.00 62.00 271 ASP B CA 1
ATOM 3271 C C . ASP B 1 83 ? 37.830 22.722 -30.750 1.00 63.16 271 ASP B C 1
ATOM 3272 O O . ASP B 1 83 ? 38.624 22.635 -29.813 1.00 62.14 271 ASP B O 1
ATOM 3277 N N . TRP B 1 84 ? 37.737 23.802 -31.520 1.00 64.40 272 TRP B N 1
ATOM 3278 C CA . TRP B 1 84 ? 38.530 24.992 -31.248 1.00 63.68 272 TRP B CA 1
ATOM 3279 C C . TRP B 1 84 ? 38.132 25.602 -29.912 1.00 61.64 272 TRP B C 1
ATOM 3280 O O . TRP B 1 84 ? 38.987 25.937 -29.093 1.00 68.82 272 TRP B O 1
ATOM 3291 N N . LEU B 1 85 ? 36.827 25.747 -29.703 1.00 60.85 273 LEU B N 1
ATOM 3292 C CA . LEU B 1 85 ? 36.301 26.318 -28.468 1.00 54.60 273 LEU B CA 1
ATOM 3293 C C . LEU B 1 85 ? 36.634 25.438 -27.274 1.00 57.66 273 LEU B C 1
ATOM 3294 O O . LEU B 1 85 ? 37.027 25.932 -26.217 1.00 57.99 273 LEU B O 1
ATOM 3299 N N . TYR B 1 86 ? 36.479 24.131 -27.457 1.00 63.92 274 TYR B N 1
ATOM 3300 C CA . TYR B 1 86 ? 36.741 23.160 -26.402 1.00 63.03 274 TYR B CA 1
ATOM 3301 C C . TYR B 1 86 ? 38.180 23.236 -25.894 1.00 63.67 274 TYR B C 1
ATOM 3302 O O . TYR B 1 86 ? 38.418 23.210 -24.686 1.00 71.13 274 TYR B O 1
ATOM 3311 N N . ASN B 1 87 ? 39.133 23.334 -26.816 1.00 57.20 275 ASN B N 1
ATOM 3312 C CA . ASN B 1 87 ? 40.537 23.479 -26.445 1.00 64.09 275 ASN B CA 1
ATOM 3313 C C . ASN B 1 87 ? 40.779 24.774 -25.681 1.00 70.60 275 ASN B C 1
ATOM 3314 O O . ASN B 1 87 ? 41.584 24.818 -24.752 1.00 77.18 275 ASN B O 1
ATOM 3319 N N . ARG B 1 88 ? 40.068 25.824 -26.079 1.00 74.20 276 ARG B N 1
ATOM 3320 C CA . ARG B 1 88 ? 40.176 27.120 -25.423 1.00 78.55 276 ARG B CA 1
ATOM 3321 C C . ARG B 1 88 ? 39.625 27.059 -24.002 1.00 80.21 276 ARG B C 1
ATOM 3322 O O . ARG B 1 88 ? 40.148 27.706 -23.095 1.00 83.88 276 ARG B O 1
ATOM 3330 N N . LEU B 1 89 ? 38.571 26.270 -23.816 1.00 67.51 277 LEU B N 1
ATOM 3331 C CA . LEU B 1 89 ? 37.955 26.103 -22.505 1.00 62.84 277 LEU B CA 1
ATOM 3332 C C . LEU B 1 89 ? 38.879 25.379 -21.530 1.00 67.68 277 LEU B C 1
ATOM 3333 O O . LEU B 1 89 ? 38.979 25.757 -20.363 1.00 67.28 277 LEU B O 1
ATOM 3338 N N . LEU B 1 90 ? 39.548 24.337 -22.016 1.00 69.10 278 LEU B N 1
ATOM 3339 C CA . LEU B 1 90 ? 40.436 23.531 -21.183 1.00 70.88 278 LEU B CA 1
ATOM 3340 C C . LEU B 1 90 ? 41.616 24.338 -20.652 1.00 74.10 278 LEU B C 1
ATOM 3341 O O . LEU B 1 90 ? 42.042 24.157 -19.511 1.00 81.43 278 LEU B O 1
ATOM 3346 N N . HIS B 1 91 ? 42.140 25.229 -21.485 1.00 70.08 279 HIS B N 1
ATOM 3347 C CA . HIS B 1 91 ? 43.290 26.040 -21.111 1.00 74.83 279 HIS B CA 1
ATOM 3348 C C . HIS B 1 91 ? 42.885 27.207 -20.213 1.00 72.16 279 HIS B C 1
ATOM 3349 O O . HIS B 1 91 ? 43.731 27.834 -19.576 1.00 91.21 279 HIS B O 1
ATOM 3356 N N . LYS B 1 92 ? 41.587 27.488 -20.163 1.00 56.62 280 LYS B N 1
ATOM 3357 C CA . LYS B 1 92 ? 41.072 28.628 -19.411 1.00 60.81 280 LYS B CA 1
ATOM 3358 C C . LYS B 1 92 ? 40.650 28.268 -17.988 1.00 66.62 280 LYS B C 1
ATOM 3359 O O . LYS B 1 92 ? 41.066 28.915 -17.028 1.00 62.80 280 LYS B O 1
ATOM 3365 N N . PHE B 1 93 ? 39.822 27.236 -17.859 1.00 72.24 281 PHE B N 1
ATOM 3366 C CA . PHE B 1 93 ? 39.220 26.892 -16.573 1.00 71.10 281 PHE B CA 1
ATOM 3367 C C . PHE B 1 93 ? 39.880 25.687 -15.909 1.00 77.12 281 PHE B C 1
ATOM 3368 O O . PHE B 1 93 ? 39.702 24.548 -16.342 1.00 82.64 281 PHE B O 1
ATOM 3376 N N . THR B 1 94 ? 40.642 25.953 -14.854 1.00 79.82 282 THR B N 1
ATOM 3377 C CA . THR B 1 94 ? 41.355 24.908 -14.126 1.00 73.19 282 THR B CA 1
ATOM 3378 C C . THR B 1 94 ? 40.483 24.163 -13.113 1.00 72.38 282 THR B C 1
ATOM 3379 O O . THR B 1 94 ? 40.607 22.948 -12.957 1.00 85.04 282 THR B O 1
ATOM 3383 N N . VAL B 1 95 ? 39.612 24.891 -12.419 1.00 65.45 283 VAL B N 1
ATOM 3384 C CA . VAL B 1 95 ? 38.809 24.304 -11.346 1.00 66.58 283 VAL B CA 1
ATOM 3385 C C . VAL B 1 95 ? 37.406 23.874 -11.777 1.00 68.31 283 VAL B C 1
ATOM 3386 O O . VAL B 1 95 ? 36.645 23.335 -10.975 1.00 72.69 283 VAL B O 1
ATOM 3390 N N . ILE B 1 96 ? 37.065 24.113 -13.038 1.00 62.84 284 ILE B N 1
ATOM 3391 C CA . ILE B 1 96 ? 35.726 23.806 -13.531 1.00 61.50 284 ILE B CA 1
ATOM 3392 C C . ILE B 1 96 ? 35.744 22.633 -14.503 1.00 63.11 284 ILE B C 1
ATOM 3393 O O . ILE B 1 96 ? 36.609 22.552 -15.374 1.00 67.22 284 ILE B O 1
ATOM 3398 N N . SER B 1 97 ? 34.786 21.724 -14.348 1.00 54.59 285 SER B N 1
ATOM 3399 C CA . SER B 1 97 ? 34.689 20.583 -15.244 1.00 54.70 285 SER B CA 1
ATOM 3400 C C . SER B 1 97 ? 34.038 21.004 -16.553 1.00 56.37 285 SER B C 1
ATOM 3401 O O . SER B 1 97 ? 32.889 21.445 -16.577 1.00 67.81 285 SER B O 1
ATOM 3404 N N . VAL B 1 98 ? 34.781 20.856 -17.643 1.00 56.70 286 VAL B N 1
ATOM 3405 C CA . VAL B 1 98 ? 34.300 21.237 -18.963 1.00 55.52 286 VAL B CA 1
ATOM 3406 C C . VAL B 1 98 ? 33.807 20.008 -19.713 1.00 55.52 286 VAL B C 1
ATOM 3407 O O . VAL B 1 98 ? 34.542 19.031 -19.854 1.00 58.41 286 VAL B O 1
ATOM 3411 N N . PRO B 1 99 ? 32.553 20.052 -20.188 1.00 54.62 287 PRO B N 1
ATOM 3412 C CA . PRO B 1 99 ? 31.946 18.931 -20.912 1.00 57.75 287 PRO B CA 1
ATOM 3413 C C . PRO B 1 99 ? 32.755 18.540 -22.146 1.00 59.23 287 PRO B C 1
ATOM 3414 O O . PRO B 1 99 ? 33.202 19.406 -22.901 1.00 46.53 287 PRO B O 1
ATOM 3418 N N . HIS B 1 100 ? 32.949 17.240 -22.333 1.00 56.71 288 HIS B N 1
ATOM 3419 C CA . HIS B 1 100 ? 33.720 16.734 -23.461 1.00 49.61 288 HIS B CA 1
ATOM 3420 C C . HIS B 1 100 ? 32.890 16.624 -24.734 1.00 59.07 288 HIS B C 1
ATOM 3421 O O . HIS B 1 100 ? 31.688 16.361 -24.690 1.00 64.76 288 HIS B O 1
ATOM 3428 N N . LEU B 1 101 ? 33.549 16.837 -25.867 1.00 62.14 289 LEU B N 1
ATOM 3429 C CA . LEU B 1 101 ? 32.936 16.652 -27.173 1.00 50.08 289 LEU B CA 1
ATOM 3430 C C . LEU B 1 101 ? 32.912 15.168 -27.521 1.00 62.30 289 LEU B C 1
ATOM 3431 O O . LEU B 1 101 ? 33.661 14.382 -26.941 1.00 68.10 289 LEU B O 1
ATOM 3436 N N . PRO B 1 102 ? 32.041 14.776 -28.464 1.00 62.79 290 PRO B N 1
ATOM 3437 C CA . PRO B 1 102 ? 32.048 13.419 -29.023 1.00 58.00 290 PRO B CA 1
ATOM 3438 C C . PRO B 1 102 ? 33.326 13.153 -29.817 1.00 67.49 290 PRO B C 1
ATOM 3439 O O . PRO B 1 102 ? 34.053 14.098 -30.128 1.00 65.46 290 PRO B O 1
ATOM 3443 N N . GLU B 1 103 ? 33.590 11.887 -30.130 1.00 73.00 291 GLU B N 1
ATOM 3444 C CA . GLU B 1 103 ? 34.797 11.494 -30.858 1.00 71.13 291 GLU B CA 1
ATOM 3445 C C . GLU B 1 103 ? 34.986 12.261 -32.162 1.00 76.44 291 GLU B C 1
ATOM 3446 O O . GLU B 1 103 ? 34.021 12.573 -32.859 1.00 83.27 291 GLU B O 1
ATOM 3452 N N . LYS B 1 104 ? 36.241 12.569 -32.479 1.00 77.90 292 LYS B N 1
ATOM 3453 C CA . LYS B 1 104 ? 36.579 13.257 -33.718 1.00 83.88 292 LYS B CA 1
ATOM 3454 C C . LYS B 1 104 ? 36.389 12.338 -34.919 1.00 93.55 292 LYS B C 1
ATOM 3455 O O . LYS B 1 104 ? 36.065 12.792 -36.017 1.00 96.65 292 LYS B O 1
ATOM 3461 N N . GLN B 1 105 ? 36.596 11.042 -34.703 1.00 99.46 293 GLN B N 1
ATOM 3462 C CA . GLN B 1 105 ? 36.488 10.057 -35.773 1.00 102.03 293 GLN B CA 1
ATOM 3463 C C . GLN B 1 105 ? 35.480 8.969 -35.416 1.00 97.67 293 GLN B C 1
ATOM 3464 O O . GLN B 1 105 ? 34.893 8.340 -36.296 1.00 100.24 293 GLN B O 1
ATOM 3470 N N . ASP B 1 113 ? 25.919 4.685 -36.492 1.00 68.65 301 ASP B N 1
ATOM 3471 C CA . ASP B 1 113 ? 25.279 5.988 -36.631 1.00 76.93 301 ASP B CA 1
ATOM 3472 C C . ASP B 1 113 ? 26.137 7.097 -36.028 1.00 74.48 301 ASP B C 1
ATOM 3473 O O . ASP B 1 113 ? 25.658 7.893 -35.220 1.00 71.02 301 ASP B O 1
ATOM 3478 N N . PHE B 1 114 ? 27.404 7.148 -36.431 1.00 69.81 302 PHE B N 1
ATOM 3479 C CA . PHE B 1 114 ? 28.346 8.123 -35.889 1.00 69.67 302 PHE B CA 1
ATOM 3480 C C . PHE B 1 114 ? 27.849 9.560 -36.030 1.00 71.70 302 PHE B C 1
ATOM 3481 O O . PHE B 1 114 ? 27.952 10.355 -35.095 1.00 70.79 302 PHE B O 1
ATOM 3489 N N . ILE B 1 115 ? 27.312 9.881 -37.203 1.00 74.37 303 ILE B N 1
ATOM 3490 C CA . ILE B 1 115 ? 26.804 11.220 -37.482 1.00 76.12 303 ILE B CA 1
ATOM 3491 C C . ILE B 1 115 ? 25.647 11.592 -36.559 1.00 76.44 303 ILE B C 1
ATOM 3492 O O . ILE B 1 115 ? 25.626 12.682 -35.986 1.00 80.15 303 ILE B O 1
ATOM 3497 N N . GLU B 1 116 ? 24.692 10.680 -36.416 1.00 78.95 304 GLU B N 1
ATOM 3498 C CA . GLU B 1 116 ? 23.530 10.914 -35.566 1.00 79.66 304 GLU B CA 1
ATOM 3499 C C . GLU B 1 116 ? 23.930 11.000 -34.097 1.00 66.56 304 GLU B C 1
ATOM 3500 O O . GLU B 1 116 ? 23.462 11.874 -33.367 1.00 62.95 304 GLU B O 1
ATOM 3506 N N . LYS B 1 117 ? 24.801 10.089 -33.672 1.00 62.61 305 LYS B N 1
ATOM 3507 C CA . LYS B 1 117 ? 25.281 10.064 -32.294 1.00 56.36 305 LYS B CA 1
ATOM 3508 C C . LYS B 1 117 ? 26.002 11.361 -31.942 1.00 49.66 305 LYS B C 1
ATOM 3509 O O . LYS B 1 117 ? 25.901 11.853 -30.819 1.00 53.60 305 LYS B O 1
ATOM 3515 N N . ARG B 1 118 ? 26.725 11.912 -32.912 1.00 52.92 306 ARG B N 1
ATOM 3516 C CA . ARG B 1 118 ? 27.455 13.159 -32.714 1.00 53.07 306 ARG B CA 1
ATOM 3517 C C . ARG B 1 118 ? 26.527 14.320 -32.366 1.00 55.66 306 ARG B C 1
ATOM 3518 O O . ARG B 1 118 ? 26.814 15.098 -31.456 1.00 60.44 306 ARG B O 1
ATOM 3526 N N . LYS B 1 119 ? 25.412 14.429 -33.083 1.00 58.08 307 LYS B N 1
ATOM 3527 C CA . LYS B 1 119 ? 24.480 15.531 -32.867 1.00 54.01 307 LYS B CA 1
ATOM 3528 C C . LYS B 1 119 ? 23.791 15.438 -31.512 1.00 56.03 307 LYS B C 1
ATOM 3529 O O . LYS B 1 119 ? 23.639 16.443 -30.819 1.00 65.19 307 LYS B O 1
ATOM 3535 N N . ARG B 1 120 ? 23.373 14.231 -31.140 1.00 55.27 308 ARG B N 1
ATOM 3536 C CA . ARG B 1 120 ? 22.723 14.013 -29.853 1.00 55.21 308 ARG B CA 1
ATOM 3537 C C . ARG B 1 120 ? 23.636 14.443 -28.712 1.00 57.34 308 ARG B C 1
ATOM 3538 O O . ARG B 1 120 ? 23.189 15.042 -27.735 1.00 65.31 308 ARG B O 1
ATOM 3546 N N . ARG B 1 121 ? 24.922 14.144 -28.851 1.00 54.42 309 ARG B N 1
ATOM 3547 C CA . ARG B 1 121 ? 25.881 14.428 -27.792 1.00 53.94 309 ARG B CA 1
ATOM 3548 C C . ARG B 1 121 ? 26.392 15.865 -27.834 1.00 50.42 309 ARG B C 1
ATOM 3549 O O . ARG B 1 121 ? 26.835 16.397 -26.818 1.00 50.62 309 ARG B O 1
ATOM 3557 N N . LEU B 1 122 ? 26.319 16.495 -29.003 1.00 54.23 310 LEU B N 1
ATOM 3558 C CA . LEU B 1 122 ? 26.626 17.918 -29.110 1.00 56.74 310 LEU B CA 1
ATOM 3559 C C . LEU B 1 122 ? 25.514 18.742 -28.469 1.00 63.90 310 LEU B C 1
ATOM 3560 O O . LEU B 1 122 ? 25.758 19.821 -27.927 1.00 59.59 310 LEU B O 1
ATOM 3565 N N . ILE B 1 123 ? 24.291 18.223 -28.538 1.00 57.71 311 ILE B N 1
ATOM 3566 C CA . ILE B 1 123 ? 23.148 18.846 -27.882 1.00 44.89 311 ILE B CA 1
ATOM 3567 C C . ILE B 1 123 ? 23.307 18.768 -26.367 1.00 49.08 311 ILE B C 1
ATOM 3568 O O . ILE B 1 123 ? 23.140 19.764 -25.664 1.00 46.15 311 ILE B O 1
ATOM 3573 N N . LEU B 1 124 ? 23.642 17.580 -25.873 1.00 66.60 312 LEU B N 1
ATOM 3574 C CA . LEU B 1 124 ? 23.884 17.377 -24.448 1.00 68.13 312 LEU B CA 1
ATOM 3575 C C . LEU B 1 124 ? 25.042 18.235 -23.959 1.00 66.55 312 LEU B C 1
ATOM 3576 O O . LEU B 1 124 ? 25.019 18.749 -22.842 1.00 75.14 312 LEU B O 1
ATOM 3581 N N . TRP B 1 125 ? 26.055 18.377 -24.807 1.00 63.84 313 TRP B N 1
ATOM 3582 C CA . TRP B 1 125 ? 27.205 19.219 -24.510 1.00 55.31 313 TRP B CA 1
ATOM 3583 C C . TRP B 1 125 ? 26.772 20.675 -24.406 1.00 58.80 313 TRP B C 1
ATOM 3584 O O . TRP B 1 125 ? 27.105 21.367 -23.443 1.00 65.81 313 TRP B O 1
ATOM 3595 N N . MET B 1 126 ? 26.021 21.127 -25.405 1.00 52.34 314 MET B N 1
ATOM 3596 C CA . MET B 1 126 ? 25.553 22.508 -25.471 1.00 58.39 314 MET B CA 1
ATOM 3597 C C . MET B 1 126 ? 24.687 22.894 -24.273 1.00 60.87 314 MET B C 1
ATOM 3598 O O . MET B 1 126 ? 24.839 23.981 -23.714 1.00 68.94 314 MET B O 1
ATOM 3603 N N . ASP B 1 127 ? 23.779 22.004 -23.885 1.00 51.42 315 ASP B N 1
ATOM 3604 C CA . ASP B 1 127 ? 22.891 22.265 -22.756 1.00 49.33 315 ASP B CA 1
ATOM 3605 C C . ASP B 1 127 ? 23.675 22.422 -21.458 1.00 52.94 315 ASP B C 1
ATOM 3606 O O . ASP B 1 127 ? 23.355 23.274 -20.629 1.00 60.46 315 ASP B O 1
ATOM 3611 N N . HIS B 1 128 ? 24.703 21.599 -21.285 1.00 48.94 316 HIS B N 1
ATOM 3612 C CA . HIS B 1 128 ? 25.522 21.666 -20.084 1.00 43.61 316 HIS B CA 1
ATOM 3613 C C . HIS B 1 128 ? 26.352 22.946 -20.075 1.00 47.83 316 HIS B C 1
ATOM 3614 O O . HIS B 1 128 ? 26.644 23.499 -19.015 1.00 54.10 316 HIS B O 1
ATOM 3621 N N . MET B 1 129 ? 26.724 23.413 -21.263 1.00 43.27 317 MET B N 1
ATOM 3622 C CA . MET B 1 129 ? 27.443 24.673 -21.401 1.00 35.52 317 MET B CA 1
ATOM 3623 C C . MET B 1 129 ? 26.567 25.864 -21.014 1.00 55.75 317 MET B C 1
ATOM 3624 O O . MET B 1 129 ? 26.972 26.710 -20.218 1.00 53.36 317 MET B O 1
ATOM 3629 N N . THR B 1 130 ? 25.364 25.919 -21.579 1.00 52.49 318 THR B N 1
ATOM 3630 C CA . THR B 1 130 ? 24.460 27.043 -21.353 1.00 55.45 318 THR B CA 1
ATOM 3631 C C . THR B 1 130 ? 23.906 27.079 -19.931 1.00 58.92 318 THR B C 1
ATOM 3632 O O . THR B 1 130 ? 23.560 28.146 -19.422 1.00 64.07 318 THR B O 1
ATOM 3636 N N . SER B 1 131 ? 23.823 25.917 -19.291 1.00 54.90 319 SER B N 1
ATOM 3637 C CA . SER B 1 131 ? 23.285 25.845 -17.936 1.00 50.99 319 SER B CA 1
ATOM 3638 C C . SER B 1 131 ? 24.368 25.966 -16.864 1.00 51.31 319 SER B C 1
ATOM 3639 O O . SER B 1 131 ? 24.077 25.899 -15.671 1.00 49.76 319 SER B O 1
ATOM 3642 N N . HIS B 1 132 ? 25.616 26.146 -17.289 1.00 50.26 320 HIS B N 1
ATOM 3643 C CA . HIS B 1 132 ? 26.697 26.396 -16.341 1.00 54.01 320 HIS B CA 1
ATOM 3644 C C . HIS B 1 132 ? 26.902 27.896 -16.163 1.00 54.58 320 HIS B C 1
ATOM 3645 O O . HIS B 1 132 ? 27.172 28.607 -17.129 1.00 61.91 320 HIS B O 1
ATOM 3652 N N . PRO B 1 133 ? 26.780 28.377 -14.917 1.00 52.08 321 PRO B N 1
ATOM 3653 C CA . PRO B 1 133 ? 26.817 29.806 -14.585 1.00 53.33 321 PRO B CA 1
ATOM 3654 C C . PRO B 1 133 ? 28.107 30.500 -15.017 1.00 60.74 321 PRO B C 1
ATOM 3655 O O . PRO B 1 133 ? 28.086 31.701 -15.284 1.00 66.04 321 PRO B O 1
ATOM 3659 N N . VAL B 1 134 ? 29.208 29.758 -15.087 1.00 55.12 322 VAL B N 1
ATOM 3660 C CA . VAL B 1 134 ? 30.491 30.346 -15.458 1.00 62.13 322 VAL B CA 1
ATOM 3661 C C . VAL B 1 134 ? 30.835 30.117 -16.928 1.00 63.74 322 VAL B C 1
ATOM 3662 O O . VAL B 1 134 ? 31.249 31.042 -17.627 1.00 71.48 322 VAL B O 1
ATOM 3666 N N . LEU B 1 135 ? 30.661 28.884 -17.393 1.00 60.79 323 LEU B N 1
ATOM 3667 C CA . LEU B 1 135 ? 30.995 28.537 -18.770 1.00 60.30 323 LEU B CA 1
ATOM 3668 C C . LEU B 1 135 ? 30.131 29.284 -19.786 1.00 65.33 323 LEU B C 1
ATOM 3669 O O . LEU B 1 135 ? 30.574 29.563 -20.900 1.00 72.82 323 LEU B O 1
ATOM 3674 N N . SER B 1 136 ? 28.902 29.613 -19.399 1.00 56.99 324 SER B N 1
ATOM 3675 C CA . SER B 1 136 ? 27.988 30.314 -20.295 1.00 63.50 324 SER B CA 1
ATOM 3676 C C . SER B 1 136 ? 28.365 31.784 -20.473 1.00 61.01 324 SER B C 1
ATOM 3677 O O . SER B 1 136 ? 27.911 32.437 -21.412 1.00 66.35 324 SER B O 1
ATOM 3680 N N . GLN B 1 137 ? 29.195 32.301 -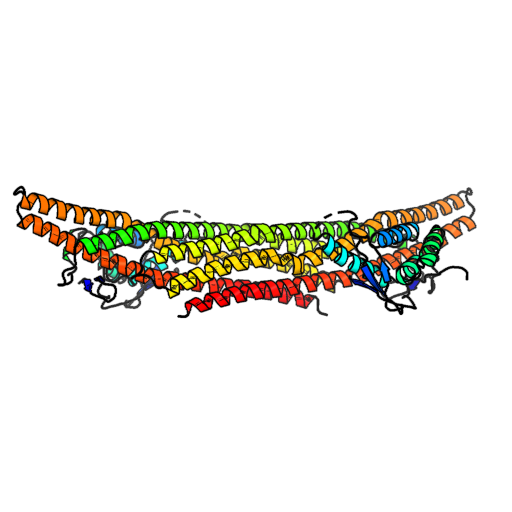19.572 1.00 57.92 325 GLN B N 1
ATOM 3681 C CA . GLN B 1 137 ? 29.598 33.704 -19.623 1.00 63.75 325 GLN B CA 1
ATOM 3682 C C . GLN B 1 137 ? 30.961 33.891 -20.275 1.00 64.36 325 GLN B C 1
ATOM 3683 O O . GLN B 1 137 ? 31.434 35.017 -20.427 1.00 71.54 325 GLN B O 1
ATOM 3689 N N . TYR B 1 138 ? 31.590 32.784 -20.654 1.00 65.34 326 TYR B N 1
ATOM 3690 C CA . TYR B 1 138 ? 32.906 32.827 -21.282 1.00 63.82 326 TYR B CA 1
ATOM 3691 C C . TYR B 1 138 ? 32.846 33.553 -22.623 1.00 61.95 326 TYR B C 1
ATOM 3692 O O . TYR B 1 138 ? 32.028 33.222 -23.480 1.00 65.43 326 TYR B O 1
ATOM 3701 N N . GLU B 1 139 ? 33.712 34.548 -22.792 1.00 62.67 327 GLU B N 1
ATOM 3702 C CA . GLU B 1 139 ? 33.716 35.382 -23.994 1.00 64.96 327 GLU B CA 1
ATOM 3703 C C . GLU B 1 139 ? 33.953 34.575 -25.269 1.00 66.51 327 GLU B C 1
ATOM 3704 O O . GLU B 1 139 ? 33.366 34.863 -26.312 1.00 63.67 327 GLU B O 1
ATOM 3710 N N . GLY B 1 140 ? 34.811 33.564 -25.178 1.00 69.41 328 GLY B N 1
ATOM 3711 C CA . GLY B 1 140 ? 35.081 32.691 -26.306 1.00 66.27 328 GLY B CA 1
ATOM 3712 C C . GLY B 1 140 ? 33.847 31.911 -26.717 1.00 69.14 328 GLY B C 1
ATOM 3713 O O . GLY B 1 140 ? 33.673 31.574 -27.887 1.00 71.43 328 GLY B O 1
ATOM 3714 N N . PHE B 1 141 ? 32.988 31.625 -25.744 1.00 70.24 329 PHE B N 1
ATOM 3715 C CA . PHE B 1 141 ? 31.725 30.953 -26.013 1.00 64.20 329 PHE B CA 1
ATOM 3716 C C . PHE B 1 141 ? 30.766 31.924 -26.698 1.00 66.81 329 PHE B C 1
ATOM 3717 O O . PHE B 1 141 ? 30.051 31.552 -27.629 1.00 78.14 329 PHE B O 1
ATOM 3725 N N . GLN B 1 142 ? 30.761 33.171 -26.235 1.00 57.93 330 GLN B N 1
ATOM 3726 C CA . GLN B 1 142 ? 29.891 34.197 -26.801 1.00 64.43 330 GLN B CA 1
ATOM 3727 C C . GLN B 1 142 ? 30.246 34.494 -28.255 1.00 78.24 330 GLN B C 1
ATOM 3728 O O . GLN B 1 142 ? 29.364 34.643 -29.101 1.00 85.63 330 GLN B O 1
ATOM 3734 N N . HIS B 1 143 ? 31.543 34.582 -28.535 1.00 82.05 331 HIS B N 1
ATOM 3735 C CA . HIS B 1 143 ? 32.024 34.809 -29.892 1.00 78.38 331 HIS B CA 1
ATOM 3736 C C . HIS B 1 143 ? 31.664 33.628 -30.786 1.00 81.14 331 HIS B C 1
ATOM 3737 O O . HIS B 1 143 ? 31.413 33.787 -31.981 1.00 80.01 331 HIS B O 1
ATOM 3744 N N . PHE B 1 144 ? 31.636 32.441 -30.190 1.00 75.29 332 PHE B N 1
ATOM 3745 C CA . PHE B 1 144 ? 31.296 31.217 -30.900 1.00 66.54 332 PHE B CA 1
ATOM 3746 C C . PHE B 1 144 ? 29.827 31.206 -31.321 1.00 72.69 332 PHE B C 1
ATOM 3747 O O . PHE B 1 144 ? 29.473 30.637 -32.353 1.00 87.33 332 PHE B O 1
ATOM 3755 N N . LEU B 1 145 ? 28.980 31.855 -30.527 1.00 61.22 333 LEU B N 1
ATOM 3756 C CA . LEU B 1 145 ? 27.535 31.791 -30.728 1.00 60.36 333 LEU B CA 1
ATOM 3757 C C . LEU B 1 145 ? 26.936 33.015 -31.420 1.00 74.91 333 LEU B C 1
ATOM 3758 O O . LEU B 1 145 ? 25.820 32.952 -31.935 1.00 81.38 333 LEU B O 1
ATOM 3763 N N . SER B 1 146 ? 27.663 34.127 -31.427 1.00 77.11 334 SER B N 1
ATOM 3764 C CA . SER B 1 146 ? 27.092 35.384 -31.905 1.00 89.47 334 SER B CA 1
ATOM 3765 C C . SER B 1 146 ? 27.695 35.895 -33.212 1.00 91.52 334 SER B C 1
ATOM 3766 O O . SER B 1 146 ? 27.024 36.589 -33.978 1.00 95.66 334 SER B O 1
ATOM 3769 N N . CYS B 1 147 ? 28.954 35.552 -33.465 1.00 91.40 335 CYS B N 1
ATOM 3770 C CA . CYS B 1 147 ? 29.675 36.099 -34.612 1.00 105.58 335 CYS B CA 1
ATOM 3771 C C . CYS B 1 147 ? 29.082 35.675 -35.954 1.00 103.42 335 CYS B C 1
ATOM 3772 O O . CYS B 1 147 ? 28.892 34.489 -36.220 1.00 92.48 335 CYS B O 1
ATOM 3775 N N . LEU B 1 148 ? 28.798 36.664 -36.795 1.00 108.26 336 LEU B N 1
ATOM 3776 C CA . LEU B 1 148 ? 28.259 36.423 -38.126 1.00 114.76 336 LEU B CA 1
ATOM 3777 C C . LEU B 1 148 ? 29.339 36.625 -39.185 1.00 117.69 336 LEU B C 1
ATOM 3778 O O . LEU B 1 148 ? 29.701 35.691 -39.901 1.00 118.52 336 LEU B O 1
ATOM 3783 N N . ASP B 1 149 ? 29.838 37.855 -39.281 1.00 117.14 337 ASP B N 1
ATOM 3784 C CA . ASP B 1 149 ? 30.887 38.204 -40.235 1.00 119.71 337 ASP B CA 1
ATOM 3785 C C . ASP B 1 149 ? 32.132 37.336 -40.058 1.00 121.15 337 ASP B C 1
ATOM 3786 O O . ASP B 1 149 ? 32.624 37.158 -38.944 1.00 124.01 337 ASP B O 1
ATOM 3791 N N . ASP B 1 150 ? 32.635 36.801 -41.166 1.00 124.73 338 ASP B N 1
ATOM 3792 C CA . ASP B 1 150 ? 33.795 35.917 -41.138 1.00 127.04 338 ASP B CA 1
ATOM 3793 C C . ASP B 1 150 ? 35.086 36.679 -40.850 1.00 128.38 338 ASP B C 1
ATOM 3794 O O . ASP B 1 150 ? 36.041 36.118 -40.313 1.00 127.18 338 ASP B O 1
ATOM 3799 N N . LYS B 1 151 ? 35.110 37.957 -41.213 1.00 131.20 339 LYS B N 1
ATOM 3800 C CA . LYS B 1 151 ? 36.274 38.799 -40.966 1.00 128.59 339 LYS B CA 1
ATOM 3801 C C . LYS B 1 151 ? 36.457 39.011 -39.468 1.00 123.49 339 LYS B C 1
ATOM 3802 O O . LYS B 1 151 ? 37.581 39.065 -38.968 1.00 127.16 339 LYS B O 1
ATOM 3808 N N . GLN B 1 152 ? 35.340 39.128 -38.756 1.00 116.07 340 GLN B N 1
ATOM 3809 C CA . GLN B 1 152 ? 35.362 39.305 -37.311 1.00 112.53 340 GLN B CA 1
ATOM 3810 C C . GLN B 1 152 ? 35.589 37.969 -36.612 1.00 111.86 340 GLN B C 1
ATOM 3811 O O . GLN B 1 152 ? 35.985 37.926 -35.447 1.00 115.01 340 GLN B O 1
ATOM 3817 N N . TRP B 1 153 ? 35.333 36.883 -37.335 1.00 106.74 341 TRP B N 1
ATOM 3818 C CA . TRP B 1 153 ? 35.497 35.538 -36.795 1.00 99.13 341 TRP B CA 1
ATOM 3819 C C . TRP B 1 153 ? 36.957 35.233 -36.480 1.00 96.39 341 TRP B C 1
ATOM 3820 O O . TRP B 1 153 ? 37.276 34.749 -35.394 1.00 92.45 341 TRP B O 1
ATOM 3831 N N . LYS B 1 154 ? 37.838 35.524 -37.431 1.00 104.12 342 LYS B N 1
ATOM 3832 C CA . LYS B 1 154 ? 39.268 35.299 -37.250 1.00 109.78 342 LYS B CA 1
ATOM 3833 C C . LYS B 1 154 ? 39.832 36.121 -36.096 1.00 105.05 342 LYS B C 1
ATOM 3834 O O . LYS B 1 154 ? 40.613 35.616 -35.290 1.00 105.06 342 LYS B O 1
ATOM 3840 N N . MET B 1 155 ? 39.430 37.386 -36.021 1.00 98.67 343 MET B N 1
ATOM 3841 C CA . MET B 1 155 ? 39.898 38.277 -34.966 1.00 96.51 343 MET B CA 1
ATOM 3842 C C . MET B 1 155 ? 39.449 37.800 -33.589 1.00 96.78 343 MET B C 1
ATOM 3843 O O . MET B 1 155 ? 40.234 37.788 -32.642 1.00 101.53 343 MET B O 1
ATOM 3848 N N . GLY B 1 156 ? 38.185 37.401 -33.487 1.00 89.44 344 GLY B N 1
ATOM 3849 C CA . GLY B 1 156 ? 37.629 36.940 -32.228 1.00 76.64 344 GLY B CA 1
ATOM 3850 C C . GLY B 1 156 ? 38.259 35.653 -31.734 1.00 79.32 344 GLY B C 1
ATOM 3851 O O . GLY B 1 156 ? 38.242 35.364 -30.537 1.00 76.59 344 GLY B O 1
ATOM 3852 N N . LYS B 1 157 ? 38.814 34.874 -32.657 1.00 83.52 345 LYS B N 1
ATOM 3853 C CA . LYS B 1 157 ? 39.506 33.644 -32.293 1.00 83.64 345 LYS B CA 1
ATOM 3854 C C . LYS B 1 157 ? 40.835 33.950 -31.616 1.00 89.18 345 LYS B C 1
ATOM 3855 O O . LYS B 1 157 ? 41.118 33.447 -30.530 1.00 85.81 345 LYS B O 1
ATOM 3861 N N . ARG B 1 158 ? 41.643 34.784 -32.263 1.00 102.11 346 ARG B N 1
ATOM 3862 C CA . ARG B 1 158 ? 42.943 35.172 -31.726 1.00 104.07 346 ARG B CA 1
ATOM 3863 C C . ARG B 1 158 ? 42.769 35.995 -30.455 1.00 101.34 346 ARG B C 1
ATOM 3864 O O . ARG B 1 158 ? 43.610 35.959 -29.558 1.00 102.33 346 ARG B O 1
ATOM 3872 N N . ARG B 1 159 ? 41.666 36.735 -30.389 1.00 101.21 347 ARG B N 1
ATOM 3873 C CA . ARG B 1 159 ? 41.355 37.563 -29.231 1.00 103.85 347 ARG B CA 1
ATOM 3874 C C . ARG B 1 159 ? 41.080 36.700 -28.002 1.00 96.99 347 ARG B C 1
ATOM 3875 O O . ARG B 1 159 ? 41.365 37.099 -26.873 1.00 102.49 347 ARG B O 1
ATOM 3883 N N . ALA B 1 160 ? 40.536 35.510 -28.232 1.00 94.56 348 ALA B N 1
ATOM 3884 C CA . ALA B 1 160 ? 40.244 34.578 -27.149 1.00 88.17 348 ALA B CA 1
ATOM 3885 C C . ALA B 1 160 ? 41.439 33.676 -26.859 1.00 83.58 348 ALA B C 1
ATOM 3886 O O . ALA B 1 160 ? 41.416 32.886 -25.917 1.00 74.16 348 ALA B O 1
ATOM 3888 N N . GLU B 1 161 ? 42.482 33.798 -27.673 1.00 95.30 349 GLU B N 1
ATOM 3889 C CA . GLU B 1 161 ? 43.675 32.974 -27.513 1.00 97.71 349 GLU B CA 1
ATOM 3890 C C . GLU B 1 161 ? 44.731 33.636 -26.625 1.00 101.86 349 GLU B C 1
ATOM 3891 O O . GLU B 1 161 ? 45.714 33.001 -26.246 1.00 104.75 349 GLU B O 1
ATOM 3897 N N . LYS B 1 162 ? 44.525 34.909 -26.296 1.00 102.10 350 LYS B N 1
ATOM 3898 C CA . LYS B 1 162 ? 45.423 35.612 -25.380 1.00 107.61 350 LYS B CA 1
ATOM 3899 C C . LYS B 1 162 ? 44.813 35.719 -23.983 1.00 104.40 350 LYS B C 1
ATOM 3900 O O . LYS B 1 162 ? 45.470 36.141 -23.032 1.00 114.10 350 LYS B O 1
ATOM 3906 N N . ASP B 1 163 ? 43.550 35.320 -23.880 1.00 133.31 351 ASP B N 1
ATOM 3907 C CA . ASP B 1 163 ? 42.848 35.171 -22.611 1.00 131.59 351 ASP B CA 1
ATOM 3908 C C . ASP B 1 163 ? 41.959 33.949 -22.813 1.00 141.08 351 ASP B C 1
ATOM 3909 O O . ASP B 1 163 ? 40.854 34.089 -23.338 1.00 147.88 351 ASP B O 1
ATOM 3914 N N . GLU B 1 164 ? 42.396 32.752 -22.409 1.00 138.07 352 GLU B N 1
ATOM 3915 C CA . GLU B 1 164 ? 43.512 32.487 -21.495 1.00 130.92 352 GLU B CA 1
ATOM 3916 C C . GLU B 1 164 ? 44.881 32.758 -22.155 1.00 141.05 352 GLU B C 1
ATOM 3917 O O . GLU B 1 164 ? 44.917 32.941 -23.371 1.00 151.58 352 GLU B O 1
ATOM 3923 N N . MET B 1 165 ? 46.013 32.723 -21.434 1.00 134.46 353 MET B N 1
ATOM 3924 C CA . MET B 1 165 ? 46.243 32.053 -20.143 1.00 125.15 353 MET B CA 1
ATOM 3925 C C . MET B 1 165 ? 45.816 32.750 -18.847 1.00 121.28 353 MET B C 1
ATOM 3926 O O . MET B 1 165 ? 46.109 32.241 -17.763 1.00 120.00 353 MET B O 1
ATOM 3931 N N . VAL B 1 166 ? 45.166 33.908 -18.937 1.00 119.11 354 VAL B N 1
ATOM 3932 C CA . VAL B 1 166 ? 44.625 34.541 -17.735 1.00 109.81 354 VAL B CA 1
ATOM 3933 C C . VAL B 1 166 ? 43.659 33.569 -17.058 1.00 105.95 354 VAL B C 1
ATOM 3934 O O . VAL B 1 166 ? 42.683 33.126 -17.665 1.00 89.29 354 VAL B O 1
ATOM 3938 N N . GLY B 1 167 ? 43.940 33.240 -15.800 1.00 102.60 355 GLY B N 1
ATOM 3939 C CA . GLY B 1 167 ? 43.249 32.154 -15.125 1.00 106.86 355 GLY B CA 1
ATOM 3940 C C . GLY B 1 167 ? 41.792 32.310 -14.727 1.00 117.30 355 GLY B C 1
ATOM 3941 O O . GLY B 1 167 ? 40.941 31.551 -15.193 1.00 126.96 355 GLY B O 1
ATOM 3942 N N . ALA B 1 168 ? 41.499 33.299 -13.885 1.00 113.95 356 ALA B N 1
ATOM 3943 C CA . ALA B 1 168 ? 40.182 33.401 -13.255 1.00 105.78 356 ALA B CA 1
ATOM 3944 C C . ALA B 1 168 ? 39.988 34.706 -12.490 1.00 105.46 356 ALA B C 1
ATOM 3945 O O . ALA B 1 168 ? 40.848 35.586 -12.508 1.00 122.44 356 ALA B O 1
ATOM 3947 N N . SER B 1 169 ? 38.842 34.819 -11.826 1.00 86.52 357 SER B N 1
ATOM 3948 C CA . SER B 1 169 ? 38.553 35.959 -10.964 1.00 91.44 357 SER B CA 1
ATOM 3949 C C . SER B 1 169 ? 38.061 35.504 -9.590 1.00 94.00 357 SER B C 1
ATOM 3950 O O . SER B 1 169 ? 38.768 35.630 -8.589 1.00 106.47 357 SER B O 1
ATOM 3953 N N . PHE B 1 170 ? 36.841 34.973 -9.563 1.00 77.37 358 PHE B N 1
ATOM 3954 C CA . PHE B 1 170 ? 36.238 34.420 -8.349 1.00 71.67 358 PHE B CA 1
ATOM 3955 C C . PHE B 1 170 ? 36.107 35.397 -7.180 1.00 71.86 358 PHE B C 1
ATOM 3956 O O . PHE B 1 170 ? 36.832 35.292 -6.194 1.00 90.91 358 PHE B O 1
ATOM 3964 N N . LEU B 1 171 ? 35.194 36.355 -7.296 1.00 85.26 359 LEU B N 1
ATOM 3965 C CA . LEU B 1 171 ? 34.826 37.168 -6.143 1.00 83.62 359 LEU B CA 1
ATOM 3966 C C . LEU B 1 171 ? 33.863 36.376 -5.265 1.00 89.18 359 LEU B C 1
ATOM 3967 O O . LEU B 1 171 ? 33.165 35.482 -5.746 1.00 95.10 359 LEU B O 1
ATOM 3972 N N . LEU B 1 172 ? 33.829 36.703 -3.980 1.00 83.85 360 LEU B N 1
ATOM 3973 C CA . LEU B 1 172 ? 32.988 35.986 -3.031 1.00 72.43 360 LEU B CA 1
ATOM 3974 C C . LEU B 1 172 ? 31.950 36.935 -2.439 1.00 76.08 360 LEU B C 1
ATOM 3975 O O . LEU B 1 172 ? 32.298 37.904 -1.766 1.00 83.98 360 LEU B O 1
ATOM 3980 N N . THR B 1 173 ? 30.675 36.657 -2.697 1.00 78.84 361 THR B N 1
ATOM 3981 C CA . THR B 1 173 ? 29.599 37.582 -2.340 1.00 82.87 361 THR B CA 1
ATOM 3982 C C . THR B 1 173 ? 29.289 37.615 -0.844 1.00 89.69 361 THR B C 1
ATOM 3983 O O . THR B 1 173 ? 29.024 38.678 -0.281 1.00 99.67 361 THR B O 1
ATOM 3987 N N . PHE B 1 174 ? 29.319 36.450 -0.207 1.00 82.80 362 PHE B N 1
ATOM 3988 C CA . PHE B 1 174 ? 28.959 36.341 1.202 1.00 71.22 362 PHE B CA 1
ATOM 3989 C C . PHE B 1 174 ? 30.124 36.680 2.124 1.00 80.35 362 PHE B C 1
ATOM 3990 O O . PHE B 1 174 ? 31.172 37.136 1.675 1.00 87.77 362 PHE B O 1
ATOM 3998 N N . GLN B 1 175 ? 29.922 36.466 3.419 1.00 83.24 363 GLN B N 1
ATOM 3999 C CA . GLN B 1 175 ? 30.989 36.619 4.400 1.00 86.48 363 GLN B CA 1
ATOM 4000 C C . GLN B 1 175 ? 31.430 35.244 4.885 1.00 98.37 363 GLN B C 1
ATOM 4001 O O . GLN B 1 175 ? 30.597 34.387 5.182 1.00 95.62 363 GLN B O 1
ATOM 4007 N N . ILE B 1 176 ? 32.741 35.038 4.958 1.00 102.65 364 ILE B N 1
ATOM 4008 C CA . ILE B 1 176 ? 33.295 33.735 5.307 1.00 103.36 364 ILE B CA 1
ATOM 4009 C C . ILE B 1 176 ? 32.915 33.315 6.724 1.00 103.18 364 ILE B C 1
ATOM 4010 O O . ILE B 1 176 ? 33.275 33.984 7.693 1.00 101.26 364 ILE B O 1
ATOM 4015 N N . PRO B 1 177 ? 32.182 32.198 6.844 1.00 100.48 365 PRO B N 1
ATOM 4016 C CA . PRO B 1 177 ? 31.728 31.675 8.137 1.00 106.64 365 PRO B CA 1
ATOM 4017 C C . PRO B 1 177 ? 32.889 31.159 8.979 1.00 115.47 365 PRO B C 1
ATOM 4018 O O . PRO B 1 177 ? 34.038 31.197 8.540 1.00 117.26 365 PRO B O 1
ATOM 4022 N N . THR B 1 178 ? 32.584 30.675 10.178 1.00 125.19 366 THR B N 1
ATOM 4023 C CA . THR B 1 178 ? 33.603 30.123 11.059 1.00 140.41 366 THR B CA 1
ATOM 4024 C C . THR B 1 178 ? 33.842 28.649 10.750 1.00 147.44 366 THR B C 1
ATOM 4025 O O . THR B 1 178 ? 34.808 28.052 11.226 1.00 155.69 366 THR B O 1
ATOM 4029 N N . GLU B 1 179 ? 32.953 28.068 9.951 1.00 142.04 367 GLU B N 1
ATOM 4030 C CA . GLU B 1 179 ? 33.070 26.668 9.559 1.00 140.98 367 GLU B CA 1
ATOM 4031 C C . GLU B 1 179 ? 34.089 26.481 8.438 1.00 139.18 367 GLU B C 1
ATOM 4032 O O . GLU B 1 179 ? 34.760 25.451 8.363 1.00 139.42 367 GLU B O 1
ATOM 4034 N N . HIS B 1 180 ? 34.200 27.481 7.570 1.00 137.12 368 HIS B N 1
ATOM 4035 C CA . HIS B 1 180 ? 35.105 27.409 6.426 1.00 135.06 368 HIS B CA 1
ATOM 4036 C C . HIS B 1 180 ? 36.468 28.036 6.709 1.00 142.38 368 HIS B C 1
ATOM 4037 O O . HIS B 1 180 ? 37.327 28.083 5.829 1.00 145.57 368 HIS B O 1
ATOM 4044 N N . GLN B 1 181 ? 36.661 28.519 7.933 1.00 146.22 369 GLN B N 1
ATOM 4045 C CA . GLN B 1 181 ? 37.929 29.133 8.319 1.00 150.26 369 GLN B CA 1
ATOM 4046 C C . GLN B 1 181 ? 39.077 28.132 8.257 1.00 148.86 369 GLN B C 1
ATOM 4047 O O . GLN B 1 181 ? 40.198 28.481 7.886 1.00 140.92 369 GLN B O 1
ATOM 4053 N N . ASP B 1 182 ? 38.791 26.888 8.623 1.00 104.31 370 ASP B N 1
ATOM 4054 C CA . ASP B 1 182 ? 39.780 25.822 8.530 1.00 100.31 370 ASP B CA 1
ATOM 4055 C C . ASP B 1 182 ? 39.808 25.228 7.129 1.00 88.76 370 ASP B C 1
ATOM 4056 O O . ASP B 1 182 ? 38.817 24.664 6.663 1.00 84.03 370 ASP B O 1
ATOM 4061 N N . LEU B 1 183 ? 40.949 25.355 6.462 1.00 80.03 371 LEU B N 1
ATOM 4062 C CA . LEU B 1 183 ? 41.129 24.773 5.139 1.00 74.17 371 LEU B CA 1
ATOM 4063 C C . LEU B 1 183 ? 41.212 23.255 5.246 1.00 81.42 371 LEU B C 1
ATOM 4064 O O . LEU B 1 183 ? 41.086 22.541 4.251 1.00 85.06 371 LEU B O 1
ATOM 4069 N N . GLN B 1 184 ? 41.425 22.771 6.466 1.00 80.83 372 GLN B N 1
ATOM 4070 C CA . GLN B 1 184 ? 41.435 21.341 6.735 1.00 81.87 372 GLN B CA 1
ATOM 4071 C C . GLN B 1 184 ? 40.046 20.749 6.519 1.00 82.62 372 GLN B C 1
ATOM 4072 O O . GLN B 1 184 ? 39.904 19.676 5.935 1.00 82.07 372 GLN B O 1
ATOM 4078 N N . ASP B 1 185 ? 39.024 21.457 6.991 1.00 84.27 373 ASP B N 1
ATOM 4079 C CA . ASP B 1 185 ? 37.642 21.025 6.812 1.00 84.69 373 ASP B CA 1
ATOM 4080 C C . ASP B 1 185 ? 37.259 21.037 5.336 1.00 75.14 373 ASP B C 1
ATOM 4081 O O . ASP B 1 185 ? 36.477 20.205 4.878 1.00 73.15 373 ASP B O 1
ATOM 4086 N N . VAL B 1 186 ? 37.819 21.988 4.595 1.00 74.57 374 VAL B N 1
ATOM 4087 C CA . VAL B 1 186 ? 37.564 22.092 3.165 1.00 72.98 374 VAL B CA 1
ATOM 4088 C C . VAL B 1 186 ? 38.265 20.966 2.412 1.00 75.31 374 VAL B C 1
ATOM 4089 O O . VAL B 1 186 ? 37.707 20.390 1.478 1.00 69.45 374 VAL B O 1
ATOM 4093 N N . GLU B 1 187 ? 39.489 20.653 2.829 1.00 71.98 375 GLU B N 1
ATOM 4094 C CA . GLU B 1 187 ? 40.260 19.585 2.200 1.00 64.37 375 GLU B CA 1
ATOM 4095 C C . GLU B 1 187 ? 39.631 18.219 2.466 1.00 69.24 375 GLU B C 1
ATOM 4096 O O . GLU B 1 187 ? 39.686 17.327 1.619 1.00 76.61 375 GLU B O 1
ATOM 4102 N N . ASP B 1 188 ? 39.031 18.061 3.641 1.00 66.02 376 ASP B N 1
ATOM 4103 C CA . ASP B 1 188 ? 38.322 16.829 3.975 1.00 71.60 376 ASP B CA 1
ATOM 4104 C C . ASP B 1 188 ? 37.091 16.662 3.087 1.00 73.20 376 ASP B C 1
ATOM 4105 O O . ASP B 1 188 ? 36.704 15.544 2.748 1.00 77.79 376 ASP B O 1
ATOM 4110 N N . ARG B 1 189 ? 36.482 17.785 2.720 1.00 63.06 377 ARG B N 1
ATOM 4111 C CA . ARG B 1 189 ? 35.351 17.788 1.800 1.00 61.83 377 ARG B CA 1
ATOM 4112 C C . ARG B 1 189 ? 35.796 17.327 0.417 1.00 63.20 377 ARG B C 1
ATOM 4113 O O . ARG B 1 189 ? 35.110 16.545 -0.242 1.00 69.26 377 ARG B O 1
ATOM 4121 N N . VAL B 1 190 ? 36.954 17.818 -0.012 1.00 60.00 378 VAL B N 1
ATOM 4122 C CA . VAL B 1 190 ? 37.513 17.475 -1.314 1.00 53.94 378 VAL B CA 1
ATOM 4123 C C . VAL B 1 190 ? 37.846 15.986 -1.403 1.00 56.60 378 VAL B C 1
ATOM 4124 O O . VAL B 1 190 ? 37.627 15.349 -2.435 1.00 54.86 378 VAL B O 1
ATOM 4128 N N . ASP B 1 191 ? 38.363 15.434 -0.310 1.00 62.09 379 ASP B N 1
ATOM 4129 C CA . ASP B 1 191 ? 38.747 14.026 -0.267 1.00 64.69 379 ASP B CA 1
ATOM 4130 C C . ASP B 1 191 ? 37.547 13.100 -0.422 1.00 67.26 379 ASP B C 1
ATOM 4131 O O . ASP B 1 191 ? 37.619 12.093 -1.127 1.00 73.01 379 ASP B O 1
ATOM 4136 N N . THR B 1 192 ? 36.446 13.445 0.239 1.00 68.88 380 THR B N 1
ATOM 4137 C CA . THR B 1 192 ? 35.230 12.646 0.157 1.00 63.88 380 THR B CA 1
ATOM 4138 C C . THR B 1 192 ? 34.636 12.702 -1.244 1.00 61.93 380 THR B C 1
ATOM 4139 O O . THR B 1 192 ? 34.030 11.738 -1.709 1.00 72.55 380 THR B O 1
ATOM 4143 N N . PHE B 1 193 ? 34.816 13.834 -1.918 1.00 52.98 381 PHE B N 1
ATOM 4144 C CA . PHE B 1 193 ? 34.320 13.984 -3.279 1.00 55.96 381 PHE B CA 1
ATOM 4145 C C . PHE B 1 193 ? 35.179 13.203 -4.268 1.00 59.99 381 PHE B C 1
ATOM 4146 O O . PHE B 1 193 ? 34.680 12.715 -5.282 1.00 57.65 381 PHE B O 1
ATOM 4154 N N . LYS B 1 194 ? 36.471 13.094 -3.975 1.00 60.07 382 LYS B N 1
ATOM 4155 C CA . LYS B 1 194 ? 37.373 12.335 -4.830 1.00 59.38 382 LYS B CA 1
ATOM 4156 C C . LYS B 1 194 ? 37.001 10.859 -4.801 1.00 58.99 382 LYS B C 1
ATOM 4157 O O . LYS B 1 194 ? 36.868 10.224 -5.847 1.00 65.53 382 LYS B O 1
ATOM 4163 N N . ALA B 1 195 ? 36.833 10.321 -3.597 1.00 55.12 383 ALA B N 1
ATOM 4164 C CA . ALA B 1 195 ? 36.436 8.929 -3.421 1.00 58.93 383 ALA B CA 1
ATOM 4165 C C . ALA B 1 195 ? 35.081 8.669 -4.066 1.00 70.65 383 ALA B C 1
ATOM 4166 O O . ALA B 1 195 ? 34.869 7.628 -4.687 1.00 86.76 383 ALA B O 1
ATOM 4168 N N . PHE B 1 196 ? 34.169 9.625 -3.914 1.00 63.52 384 PHE B N 1
ATOM 4169 C CA . PHE B 1 196 ? 32.847 9.531 -4.519 1.00 55.09 384 PHE B CA 1
ATOM 4170 C C . PHE B 1 196 ? 32.932 9.494 -6.040 1.00 57.65 384 PHE B C 1
ATOM 4171 O O . PHE B 1 196 ? 32.279 8.674 -6.686 1.00 64.60 384 PHE B O 1
ATOM 4179 N N . SER B 1 197 ? 33.733 10.392 -6.605 1.00 54.67 385 SER B N 1
ATOM 4180 C CA . SER B 1 197 ? 33.849 10.510 -8.053 1.00 51.23 385 SER B CA 1
ATOM 4181 C C . SER B 1 197 ? 34.513 9.278 -8.654 1.00 54.07 385 SER B C 1
ATOM 4182 O O . SER B 1 197 ? 34.286 8.947 -9.816 1.00 58.20 385 SER B O 1
ATOM 4185 N N . LYS B 1 198 ? 35.333 8.603 -7.856 1.00 51.61 386 LYS B N 1
ATOM 4186 C CA . LYS B 1 198 ? 35.986 7.379 -8.301 1.00 62.58 386 LYS B CA 1
ATOM 4187 C C . LYS B 1 198 ? 34.975 6.250 -8.474 1.00 64.81 386 LYS B C 1
ATOM 4188 O O . LYS B 1 198 ? 34.954 5.581 -9.505 1.00 72.84 386 LYS B O 1
ATOM 4194 N N . LYS B 1 199 ? 34.132 6.044 -7.467 1.00 67.22 387 LYS B N 1
ATOM 4195 C CA . LYS B 1 199 ? 33.125 4.990 -7.541 1.00 70.50 387 LYS B CA 1
ATOM 4196 C C . LYS B 1 199 ? 31.990 5.327 -8.503 1.00 67.91 387 LYS B C 1
ATOM 4197 O O . LYS B 1 199 ? 31.392 4.430 -9.095 1.00 80.47 387 LYS B O 1
ATOM 4203 N N . MET B 1 200 ? 31.695 6.613 -8.665 1.00 50.11 388 MET B N 1
ATOM 4204 C CA . MET B 1 200 ? 30.712 7.018 -9.660 1.00 46.54 388 MET B CA 1
ATOM 4205 C C . MET B 1 200 ? 31.258 6.781 -11.064 1.00 49.94 388 MET B C 1
ATOM 4206 O O . MET B 1 200 ? 30.526 6.373 -11.961 1.00 59.88 388 MET B O 1
ATOM 4211 N N . ASP B 1 201 ? 32.551 7.029 -11.249 1.00 61.61 389 ASP B N 1
ATOM 4212 C CA . ASP B 1 201 ? 33.193 6.760 -12.530 1.00 64.70 389 ASP B CA 1
ATOM 4213 C C . ASP B 1 201 ? 33.164 5.266 -12.836 1.00 67.22 389 ASP B C 1
ATOM 4214 O O . ASP B 1 201 ? 33.090 4.864 -13.996 1.00 74.27 389 ASP B O 1
ATOM 4219 N N . ASP B 1 202 ? 33.216 4.449 -11.788 1.00 56.42 390 ASP B N 1
ATOM 4220 C CA . ASP B 1 202 ? 33.121 3.002 -11.942 1.00 61.91 390 ASP B CA 1
ATOM 4221 C C . ASP B 1 202 ? 31.705 2.582 -12.315 1.00 67.71 390 ASP B C 1
ATOM 4222 O O . ASP B 1 202 ? 31.500 1.843 -13.278 1.00 68.22 390 ASP B O 1
ATOM 4227 N N . SER B 1 203 ? 30.731 3.061 -11.547 1.00 65.53 391 SER B N 1
ATOM 4228 C CA . SER B 1 203 ? 29.335 2.690 -11.752 1.00 60.84 391 SER B CA 1
ATOM 4229 C C . SER B 1 203 ? 28.800 3.169 -13.100 1.00 60.68 391 SER B C 1
ATOM 4230 O O . SER B 1 203 ? 28.020 2.472 -13.746 1.00 61.81 391 SER B O 1
ATOM 4233 N N . VAL B 1 204 ? 29.223 4.359 -13.519 1.00 57.32 392 VAL B N 1
ATOM 4234 C CA . VAL B 1 204 ? 28.835 4.900 -14.818 1.00 48.85 392 VAL B CA 1
ATOM 4235 C C . VAL B 1 204 ? 29.433 4.072 -15.952 1.00 54.18 392 VAL B C 1
ATOM 4236 O O . VAL B 1 204 ? 28.745 3.730 -16.914 1.00 56.27 392 VAL B O 1
ATOM 4240 N N . LEU B 1 205 ? 30.716 3.745 -15.826 1.00 56.23 393 LEU B N 1
ATOM 4241 C CA . LEU B 1 205 ? 31.405 2.938 -16.825 1.00 53.65 393 LEU B CA 1
ATOM 4242 C C . LEU B 1 205 ? 30.801 1.541 -16.913 1.00 57.19 393 LEU B C 1
ATOM 4243 O O . LEU B 1 205 ? 30.621 1.000 -18.004 1.00 64.39 393 LEU B O 1
ATOM 4248 N N . GLN B 1 206 ? 30.487 0.965 -15.758 1.00 55.99 394 GLN B N 1
ATOM 4249 C CA . GLN B 1 206 ? 29.900 -0.368 -15.701 1.00 52.47 394 GLN B CA 1
ATOM 4250 C C . GLN B 1 206 ? 28.502 -0.376 -16.316 1.00 57.41 394 GLN B C 1
ATOM 4251 O O . GLN B 1 206 ? 28.136 -1.307 -17.032 1.00 64.79 394 GLN B O 1
ATOM 4257 N N . LEU B 1 207 ? 27.726 0.667 -16.036 1.00 59.01 395 LEU B N 1
ATOM 4258 C CA . LEU B 1 207 ? 26.387 0.801 -16.599 1.00 57.48 395 LEU B CA 1
ATOM 4259 C C . LEU B 1 207 ? 26.455 1.029 -18.106 1.00 61.82 395 LEU B C 1
ATOM 4260 O O . LEU B 1 207 ? 25.669 0.462 -18.866 1.00 66.09 395 LEU B O 1
ATOM 4265 N N . SER B 1 208 ? 27.404 1.857 -18.529 1.00 57.52 396 SER B N 1
ATOM 4266 C CA . SER B 1 208 ? 27.590 2.157 -19.943 1.00 57.91 396 SER B CA 1
ATOM 4267 C C . SER B 1 208 ? 28.035 0.915 -20.707 1.00 61.10 396 SER B C 1
ATOM 4268 O O . SER B 1 208 ? 27.705 0.745 -21.880 1.00 66.51 396 SER B O 1
ATOM 4271 N N . THR B 1 209 ? 28.785 0.049 -20.033 1.00 54.83 397 THR B N 1
ATOM 4272 C CA . THR B 1 209 ? 29.239 -1.197 -20.636 1.00 54.49 397 THR B CA 1
ATOM 4273 C C . THR B 1 209 ? 28.077 -2.176 -20.764 1.00 54.65 397 THR B C 1
ATOM 4274 O O . THR B 1 209 ? 27.915 -2.831 -21.793 1.00 62.96 397 THR B O 1
ATOM 4278 N N . VAL B 1 210 ? 27.269 -2.263 -19.712 1.00 51.99 398 VAL B N 1
ATOM 4279 C CA . VAL B 1 210 ? 26.089 -3.123 -19.712 1.00 58.36 398 VAL B CA 1
ATOM 4280 C C . VAL B 1 210 ? 25.087 -2.710 -20.791 1.00 58.38 398 VAL B C 1
ATOM 4281 O O . VAL B 1 210 ? 24.554 -3.555 -21.511 1.00 62.45 398 VAL B O 1
ATOM 4285 N N . ALA B 1 211 ? 24.849 -1.407 -20.906 1.00 49.34 399 ALA B N 1
ATOM 4286 C CA . ALA B 1 211 ? 23.929 -0.878 -21.908 1.00 56.30 399 ALA B CA 1
ATOM 4287 C C . ALA B 1 211 ? 24.378 -1.218 -23.328 1.00 66.15 399 ALA B C 1
ATOM 4288 O O . ALA B 1 211 ? 23.568 -1.621 -24.162 1.00 60.73 399 ALA B O 1
ATOM 4290 N N . SER B 1 212 ? 25.672 -1.059 -23.592 1.00 64.50 400 SER B N 1
ATOM 4291 C CA . SER B 1 212 ? 26.228 -1.356 -24.909 1.00 65.05 400 SER B CA 1
ATOM 4292 C C . SER B 1 212 ? 26.144 -2.844 -25.231 1.00 61.26 400 SER B C 1
ATOM 4293 O O . SER B 1 212 ? 26.033 -3.232 -26.394 1.00 65.50 400 SER B O 1
ATOM 4296 N N . GLU B 1 213 ? 26.201 -3.674 -24.196 1.00 55.50 401 GLU B N 1
ATOM 4297 C CA . GLU B 1 213 ? 26.061 -5.113 -24.370 1.00 62.90 401 GLU B CA 1
ATOM 4298 C C . GLU B 1 213 ? 24.611 -5.468 -24.675 1.00 65.12 401 GLU B C 1
ATOM 4299 O O . GLU B 1 213 ? 24.338 -6.348 -25.492 1.00 68.15 401 GLU B O 1
ATOM 4305 N N . LEU B 1 214 ? 23.685 -4.773 -24.020 1.00 62.78 402 LEU B N 1
ATOM 4306 C CA . LEU B 1 214 ? 22.260 -4.969 -24.267 1.00 53.58 402 LEU B CA 1
ATOM 4307 C C . LEU B 1 214 ? 21.890 -4.631 -25.705 1.00 58.28 402 LEU B C 1
ATOM 4308 O O . LEU B 1 214 ? 21.025 -5.275 -26.296 1.00 62.53 402 LEU B O 1
ATOM 4313 N N . VAL B 1 215 ? 22.549 -3.617 -26.258 1.00 60.97 403 VAL B N 1
ATOM 4314 C CA . VAL B 1 215 ? 22.320 -3.222 -27.642 1.00 57.61 403 VAL B CA 1
ATOM 4315 C C . VAL B 1 215 ? 22.609 -4.387 -28.581 1.00 60.86 403 VAL B C 1
ATOM 4316 O O . VAL B 1 215 ? 21.796 -4.712 -29.444 1.00 68.97 403 VAL B O 1
ATOM 4320 N N . ARG B 1 216 ? 23.763 -5.023 -28.399 1.00 60.19 404 ARG B N 1
ATOM 4321 C CA . ARG B 1 216 ? 24.131 -6.175 -29.214 1.00 65.64 404 ARG B CA 1
ATOM 4322 C C . ARG B 1 216 ? 23.257 -7.384 -28.885 1.00 62.83 404 ARG B C 1
ATOM 4323 O O . ARG B 1 216 ? 22.949 -8.195 -29.757 1.00 58.31 404 ARG B O 1
ATOM 4331 N N . LYS B 1 217 ? 22.859 -7.494 -27.622 1.00 47.02 405 LYS B N 1
ATOM 4332 C CA . LYS B 1 217 ? 21.989 -8.577 -27.183 1.00 64.19 405 LYS B CA 1
ATOM 4333 C C . LYS B 1 217 ? 20.586 -8.410 -27.771 1.00 68.96 405 LYS B C 1
ATOM 4334 O O . LYS B 1 217 ? 19.880 -9.389 -28.008 1.00 79.64 405 LYS B O 1
ATOM 4340 N N . HIS B 1 218 ? 20.193 -7.161 -28.004 1.00 55.13 406 HIS B N 1
ATOM 4341 C CA . HIS B 1 218 ? 18.902 -6.856 -28.614 1.00 57.59 406 HIS B CA 1
ATOM 4342 C C . HIS B 1 218 ? 18.911 -7.137 -30.113 1.00 67.33 406 HIS B C 1
ATOM 4343 O O . HIS B 1 218 ? 17.943 -7.662 -30.663 1.00 73.47 406 HIS B O 1
ATOM 4350 N N . VAL B 1 219 ? 20.010 -6.779 -30.768 1.00 69.05 407 VAL B N 1
ATOM 4351 C CA . VAL B 1 219 ? 20.151 -6.980 -32.206 1.00 68.22 407 VAL B CA 1
ATOM 4352 C C . VAL B 1 219 ? 20.459 -8.448 -32.508 1.00 64.99 407 VAL B C 1
ATOM 4353 O O . VAL B 1 219 ? 20.201 -8.939 -33.608 1.00 66.87 407 VAL B O 1
ATOM 4357 N N . GLY B 1 220 ? 20.984 -9.155 -31.513 1.00 64.77 408 GLY B N 1
ATOM 4358 C CA . GLY B 1 220 ? 21.384 -10.538 -31.699 1.00 70.43 408 GLY B CA 1
ATOM 4359 C C . GLY B 1 220 ? 20.512 -11.561 -30.997 1.00 77.13 408 GLY B C 1
ATOM 4360 O O . GLY B 1 220 ? 19.547 -12.066 -31.571 1.00 77.34 408 GLY B O 1
ATOM 4361 N N . GLY B 1 221 ? 20.862 -11.866 -29.750 1.00 78.21 409 GLY B N 1
ATOM 4362 C CA . GLY B 1 221 ? 20.219 -12.926 -28.993 1.00 75.06 409 GLY B CA 1
ATOM 4363 C C . GLY B 1 221 ? 18.716 -12.802 -28.829 1.00 68.68 409 GLY B C 1
ATOM 4364 O O . GLY B 1 221 ? 17.984 -13.768 -29.047 1.00 64.08 409 GLY B O 1
ATOM 4365 N N . PHE B 1 222 ? 18.257 -11.617 -28.439 1.00 57.83 410 PHE B N 1
ATOM 4366 C CA . PHE B 1 222 ? 16.832 -11.379 -28.226 1.00 51.32 410 PHE B CA 1
ATOM 4367 C C . PHE B 1 222 ? 16.023 -11.606 -29.499 1.00 63.65 410 PHE B C 1
ATOM 4368 O O . PHE B 1 222 ? 15.008 -12.303 -29.481 1.00 68.46 410 PHE B O 1
ATOM 4376 N N . ARG B 1 223 ? 16.478 -11.020 -30.602 1.00 60.56 411 ARG B N 1
ATOM 4377 C CA . ARG B 1 223 ? 15.809 -11.190 -31.886 1.00 56.33 411 ARG B CA 1
ATOM 4378 C C . ARG B 1 223 ? 15.811 -12.654 -32.315 1.00 62.19 411 ARG B C 1
ATOM 4379 O O . ARG B 1 223 ? 14.813 -13.163 -32.824 1.00 69.99 411 ARG B O 1
ATOM 4387 N N . LYS B 1 224 ? 16.937 -13.324 -32.090 1.00 66.57 412 LYS B N 1
ATOM 4388 C CA . LYS B 1 224 ? 17.120 -14.710 -32.507 1.00 61.31 412 LYS B CA 1
ATOM 4389 C C . LYS B 1 224 ? 16.128 -15.657 -31.832 1.00 60.24 412 LYS B C 1
ATOM 4390 O O . LYS B 1 224 ? 15.560 -16.535 -32.479 1.00 60.74 412 LYS B O 1
ATOM 4396 N N . GLU B 1 225 ? 15.921 -15.472 -30.532 1.00 62.88 413 GLU B N 1
ATOM 4397 C CA . GLU B 1 225 ? 15.048 -16.355 -29.764 1.00 67.61 413 GLU B CA 1
ATOM 4398 C C . GLU B 1 225 ? 13.585 -16.240 -30.186 1.00 68.41 413 GLU B C 1
ATOM 4399 O O . GLU B 1 225 ? 12.875 -17.242 -30.259 1.00 70.65 413 GLU B O 1
ATOM 4405 N N . PHE B 1 226 ? 13.142 -15.019 -30.461 1.00 63.62 414 PHE B N 1
ATOM 4406 C CA . PHE B 1 226 ? 11.773 -14.793 -30.908 1.00 59.39 414 PHE B CA 1
ATOM 4407 C C . PHE B 1 226 ? 11.563 -15.278 -32.337 1.00 67.58 414 PHE B C 1
ATOM 4408 O O . PHE B 1 226 ? 10.452 -15.647 -32.719 1.00 69.60 414 PHE B O 1
ATOM 4416 N N . GLN B 1 227 ? 12.634 -15.283 -33.124 1.00 55.26 415 GLN B N 1
ATOM 4417 C CA . GLN B 1 227 ? 12.541 -15.701 -34.518 1.00 60.47 415 GLN B CA 1
ATOM 4418 C C . GLN B 1 227 ? 12.639 -17.214 -34.690 1.00 65.02 415 GLN B C 1
ATOM 4419 O O . GLN B 1 227 ? 12.137 -17.765 -35.668 1.00 77.03 415 GLN B O 1
ATOM 4425 N N . LYS B 1 228 ? 13.288 -17.884 -33.744 1.00 60.44 416 LYS B N 1
ATOM 4426 C CA . LYS B 1 228 ? 13.330 -19.340 -33.758 1.00 67.27 416 LYS B CA 1
ATOM 4427 C C . LYS B 1 228 ? 11.962 -19.896 -33.378 1.00 72.85 416 LYS B C 1
ATOM 4428 O O . LYS B 1 228 ? 11.549 -20.950 -33.864 1.00 71.91 416 LYS B O 1
ATOM 4434 N N . LEU B 1 229 ? 11.261 -19.172 -32.511 1.00 67.91 417 LEU B N 1
ATOM 4435 C CA . LEU B 1 229 ? 9.932 -19.572 -32.071 1.00 61.28 417 LEU B CA 1
ATOM 4436 C C . LEU B 1 229 ? 8.907 -19.382 -33.185 1.00 64.32 417 LEU B C 1
ATOM 4437 O O . LEU B 1 229 ? 8.068 -20.251 -33.424 1.00 71.50 417 LEU B O 1
ATOM 4442 N N . GLY B 1 230 ? 8.980 -18.242 -33.864 1.00 64.35 418 GLY B N 1
ATOM 4443 C CA . GLY B 1 230 ? 8.078 -17.955 -34.964 1.00 68.89 418 GLY B CA 1
ATOM 4444 C C . GLY B 1 230 ? 8.302 -18.893 -36.134 1.00 72.88 418 GLY B C 1
ATOM 4445 O O . GLY B 1 230 ? 7.357 -19.291 -36.815 1.00 76.91 418 GLY B O 1
ATOM 4446 N N . SER B 1 231 ? 9.562 -19.245 -36.364 1.00 67.60 419 SER B N 1
ATOM 4447 C CA . SER B 1 231 ? 9.916 -20.171 -37.431 1.00 61.30 419 SER B CA 1
ATOM 4448 C C . SER B 1 231 ? 9.378 -21.566 -37.126 1.00 65.78 419 SER B C 1
ATOM 4449 O O . SER B 1 231 ? 9.048 -22.329 -38.035 1.00 59.29 419 SER B O 1
ATOM 4452 N N . ALA B 1 232 ? 9.293 -21.888 -35.840 1.00 67.12 420 ALA B N 1
ATOM 4453 C CA . ALA B 1 232 ? 8.765 -23.173 -35.400 1.00 66.51 420 ALA B CA 1
ATOM 4454 C C . ALA B 1 232 ? 7.255 -23.225 -35.592 1.00 76.92 420 ALA B C 1
ATOM 4455 O O . ALA B 1 232 ? 6.708 -24.243 -36.016 1.00 79.42 420 ALA B O 1
ATOM 4457 N N . PHE B 1 233 ? 6.587 -22.118 -35.277 1.00 67.66 421 PHE B N 1
ATOM 4458 C CA . PHE B 1 233 ? 5.144 -22.013 -35.452 1.00 56.08 421 PHE B CA 1
ATOM 4459 C C . PHE B 1 233 ? 4.765 -22.095 -36.926 1.00 68.71 421 PHE B C 1
ATOM 4460 O O . PHE B 1 233 ? 3.668 -22.533 -37.272 1.00 79.48 421 PHE B O 1
ATOM 4468 N N . GLN B 1 234 ? 5.678 -21.669 -37.792 1.00 62.54 422 GLN B N 1
ATOM 4469 C CA . GLN B 1 234 ? 5.459 -21.754 -39.227 1.00 60.64 422 GLN B CA 1
ATOM 4470 C C . GLN B 1 234 ? 5.648 -23.191 -39.694 1.00 69.73 422 GLN B C 1
ATOM 4471 O O . GLN B 1 234 ? 4.984 -23.645 -40.625 1.00 80.70 422 GLN B O 1
ATOM 4477 N N . ALA B 1 235 ? 6.556 -23.904 -39.035 1.00 65.56 423 ALA B N 1
ATOM 4478 C CA . ALA B 1 235 ? 6.824 -25.300 -39.360 1.00 63.02 423 ALA B CA 1
ATOM 4479 C C . ALA B 1 235 ? 5.635 -26.178 -38.986 1.00 63.50 423 ALA B C 1
ATOM 4480 O O . ALA B 1 235 ? 5.297 -27.118 -39.703 1.00 62.52 423 ALA B O 1
ATOM 4482 N N . ILE B 1 236 ? 5.014 -25.864 -37.853 1.00 58.62 424 ILE B N 1
ATOM 4483 C CA . ILE B 1 236 ? 3.811 -26.558 -37.412 1.00 62.56 424 ILE B CA 1
ATOM 4484 C C . ILE B 1 236 ? 2.698 -26.371 -38.435 1.00 69.57 424 ILE B C 1
ATOM 4485 O O . ILE B 1 236 ? 2.010 -27.324 -38.803 1.00 70.67 424 ILE B O 1
ATOM 4490 N N . SER B 1 237 ? 2.540 -25.136 -38.899 1.00 70.43 425 SER B N 1
ATOM 4491 C CA . SER B 1 237 ? 1.498 -24.800 -39.859 1.00 65.22 425 SER B CA 1
ATOM 4492 C C . SER B 1 237 ? 1.700 -25.529 -41.185 1.00 71.92 425 SER B C 1
ATOM 4493 O O . SER B 1 237 ? 0.767 -26.134 -41.711 1.00 73.79 425 SER B O 1
ATOM 4496 N N . HIS B 1 238 ? 2.921 -25.469 -41.714 1.00 72.52 426 HIS B N 1
ATOM 4497 C CA . HIS B 1 238 ? 3.259 -26.141 -42.968 1.00 75.32 426 HIS B CA 1
ATOM 4498 C C . HIS B 1 238 ? 2.953 -27.633 -42.918 1.00 71.57 426 HIS B C 1
ATOM 4499 O O . HIS B 1 238 ? 2.510 -28.219 -43.905 1.00 75.89 426 HIS B O 1
ATOM 4506 N N . SER B 1 239 ? 3.196 -28.243 -41.763 1.00 66.95 427 SER B N 1
ATOM 4507 C CA . SER B 1 239 ? 2.917 -29.660 -41.577 1.00 68.34 427 SER B CA 1
ATOM 4508 C C . SER B 1 239 ? 1.413 -29.904 -41.555 1.00 73.25 427 SER B C 1
ATOM 4509 O O . SER B 1 239 ? 0.939 -30.949 -41.995 1.00 74.73 427 SER B O 1
ATOM 4512 N N . PHE B 1 240 ? 0.668 -28.927 -41.048 1.00 64.37 428 PHE B N 1
ATOM 4513 C CA . PHE B 1 240 ? -0.781 -29.052 -40.931 1.00 61.68 428 PHE B CA 1
ATOM 4514 C C . PHE B 1 240 ? -1.491 -28.765 -42.250 1.00 61.97 428 PHE B C 1
ATOM 4515 O O . PHE B 1 240 ? -2.716 -28.806 -42.318 1.00 70.13 428 PHE B O 1
ATOM 4523 N N . GLN B 1 241 ? -0.725 -28.463 -43.293 1.00 64.48 429 GLN B N 1
ATOM 4524 C CA . GLN B 1 241 ? -1.304 -28.179 -44.602 1.00 65.25 429 GLN B CA 1
ATOM 4525 C C . GLN B 1 241 ? -1.132 -29.359 -45.548 1.00 75.32 429 GLN B C 1
ATOM 4526 O O . GLN B 1 241 ? -1.462 -29.268 -46.730 1.00 81.92 429 GLN B O 1
ATOM 4532 N N . MET B 1 242 ? -0.617 -30.467 -45.025 1.00 79.65 430 MET B N 1
ATOM 4533 C CA . MET B 1 242 ? -0.314 -31.629 -45.853 1.00 87.19 430 MET B CA 1
ATOM 4534 C C . MET B 1 242 ? -1.428 -32.673 -45.851 1.00 90.03 430 MET B C 1
ATOM 4535 O O . MET B 1 242 ? -1.194 -33.841 -46.162 1.00 94.48 430 MET B O 1
ATOM 4540 N N . ASP B 1 243 ? -2.636 -32.247 -45.503 1.00 90.66 431 ASP B N 1
ATOM 4541 C CA . ASP B 1 243 ? -3.800 -33.123 -45.564 1.00 92.35 431 ASP B CA 1
ATOM 4542 C C . ASP B 1 243 ? -5.066 -32.287 -45.723 1.00 98.30 431 ASP B C 1
ATOM 4543 O O . ASP B 1 243 ? -5.803 -32.085 -44.758 1.00 101.56 431 ASP B O 1
ATOM 4548 N N . PRO B 1 244 ? -5.318 -31.803 -46.951 1.00 101.80 432 PRO B N 1
ATOM 4549 C CA . PRO B 1 244 ? -6.376 -30.835 -47.280 1.00 106.23 432 PRO B CA 1
ATOM 4550 C C . PRO B 1 244 ? -7.791 -31.102 -46.729 1.00 104.62 432 PRO B C 1
ATOM 4551 O O . PRO B 1 244 ? -8.401 -30.157 -46.226 1.00 108.43 432 PRO B O 1
ATOM 4555 N N . PRO B 1 245 ? -8.312 -32.341 -46.814 1.00 92.77 433 PRO B N 1
ATOM 4556 C CA . PRO B 1 245 ? -9.686 -32.456 -46.315 1.00 92.71 433 PRO B CA 1
ATOM 4557 C C . PRO B 1 245 ? -9.754 -32.588 -44.796 1.00 98.82 433 PRO B C 1
ATOM 4558 O O . PRO B 1 245 ? -10.828 -32.423 -44.217 1.00 111.92 433 PRO B O 1
ATOM 4562 N N . PHE B 1 246 ? -8.623 -32.874 -44.161 1.00 88.67 434 PHE B N 1
ATOM 4563 C CA . PHE B 1 246 ? -8.597 -33.110 -42.721 1.00 80.48 434 PHE B CA 1
ATOM 4564 C C . PHE B 1 246 ? -7.956 -31.970 -41.939 1.00 81.73 434 PHE B C 1
ATOM 4565 O O . PHE B 1 246 ? -7.625 -32.126 -40.764 1.00 90.87 434 PHE B O 1
ATOM 4573 N N . CYS B 1 247 ? -7.784 -30.824 -42.586 1.00 81.18 435 CYS B N 1
ATOM 4574 C CA . CYS B 1 247 ? -7.151 -29.684 -41.933 1.00 82.86 435 CYS B CA 1
ATOM 4575 C C . CYS B 1 247 ? -7.975 -28.410 -42.072 1.00 75.80 435 CYS B C 1
ATOM 4576 O O . CYS B 1 247 ? -8.588 -28.164 -43.111 1.00 82.11 435 CYS B O 1
ATOM 4579 N N . SER B 1 248 ? -7.987 -27.606 -41.015 1.00 69.59 436 SER B N 1
ATOM 4580 C CA . SER B 1 248 ? -8.676 -26.323 -41.034 1.00 66.53 436 SER B CA 1
ATOM 4581 C C . SER B 1 248 ? -7.751 -25.228 -41.549 1.00 68.13 436 SER B C 1
ATOM 4582 O O . SER B 1 248 ? -6.648 -25.043 -41.035 1.00 67.45 436 SER B O 1
ATOM 4585 N N . GLU B 1 249 ? -8.206 -24.504 -42.565 1.00 67.61 437 GLU B N 1
ATOM 4586 C CA . GLU B 1 249 ? -7.415 -23.431 -43.149 1.00 67.78 437 GLU B CA 1
ATOM 4587 C C . GLU B 1 249 ? -7.342 -22.237 -42.202 1.00 72.75 437 GLU B C 1
ATOM 4588 O O . GLU B 1 249 ? -6.379 -21.471 -42.226 1.00 79.68 437 GLU B O 1
ATOM 4594 N N . ALA B 1 250 ? -8.362 -22.090 -41.362 1.00 73.06 438 ALA B N 1
ATOM 4595 C CA . ALA B 1 250 ? -8.401 -21.007 -40.388 1.00 75.05 438 ALA B CA 1
ATOM 4596 C C . ALA B 1 250 ? -7.329 -21.190 -39.317 1.00 73.86 438 ALA B C 1
ATOM 4597 O O . ALA B 1 250 ? -6.587 -20.258 -39.004 1.00 77.97 438 ALA B O 1
ATOM 4599 N N . LEU B 1 251 ? -7.254 -22.395 -38.761 1.00 66.88 439 LEU B N 1
ATOM 4600 C CA . LEU B 1 251 ? -6.269 -22.704 -37.732 1.00 54.91 439 LEU B CA 1
ATOM 4601 C C . LEU B 1 251 ? -4.852 -22.626 -38.284 1.00 59.48 439 LEU B C 1
ATOM 4602 O O . LEU B 1 251 ? -3.968 -22.027 -37.668 1.00 59.53 439 LEU B O 1
ATOM 4607 N N . ASN B 1 252 ? -4.645 -23.234 -39.449 1.00 58.39 440 ASN B N 1
ATOM 4608 C CA . ASN B 1 252 ? -3.344 -23.222 -40.109 1.00 58.35 440 ASN B CA 1
ATOM 4609 C C . ASN B 1 252 ? -2.853 -21.809 -40.403 1.00 68.22 440 ASN B C 1
ATOM 4610 O O . ASN B 1 252 ? -1.651 -21.550 -40.403 1.00 75.17 440 ASN B O 1
ATOM 4615 N N . SER B 1 253 ? -3.791 -20.900 -40.652 1.00 65.72 441 SER B N 1
ATOM 4616 C CA . SER B 1 253 ? -3.458 -19.504 -40.903 1.00 60.29 441 SER B CA 1
ATOM 4617 C C . SER B 1 253 ? -3.204 -18.758 -39.598 1.00 65.58 441 SER B C 1
ATOM 4618 O O . SER B 1 253 ? -2.357 -17.867 -39.537 1.00 68.46 441 SER B O 1
ATOM 4621 N N . ALA B 1 254 ? -3.942 -19.129 -38.556 1.00 57.23 442 ALA B N 1
ATOM 4622 C CA . ALA B 1 254 ? -3.778 -18.518 -37.242 1.00 64.30 442 ALA B CA 1
ATOM 4623 C C . ALA B 1 254 ? -2.409 -18.842 -36.654 1.00 64.11 442 ALA B C 1
ATOM 4624 O O . ALA B 1 254 ? -1.703 -17.955 -36.174 1.00 60.09 442 ALA B O 1
ATOM 4626 N N . ILE B 1 255 ? -2.042 -20.119 -36.692 1.00 61.17 443 ILE B N 1
ATOM 4627 C CA . ILE B 1 255 ? -0.740 -20.560 -36.208 1.00 59.57 443 ILE B CA 1
ATOM 4628 C C . ILE B 1 255 ? 0.367 -19.935 -37.050 1.00 63.37 443 ILE B C 1
ATOM 4629 O O . ILE B 1 255 ? 1.428 -19.577 -36.539 1.00 67.09 443 ILE B O 1
ATOM 4634 N N . SER B 1 256 ? 0.104 -19.795 -38.345 1.00 64.28 444 SER B N 1
ATOM 4635 C CA . SER B 1 256 ? 1.045 -19.151 -39.251 1.00 68.98 444 SER B CA 1
ATOM 4636 C C . SER B 1 256 ? 1.134 -17.658 -38.942 1.00 76.71 444 SER B C 1
ATOM 4637 O O . SER B 1 256 ? 2.193 -17.045 -39.089 1.00 81.68 444 SER B O 1
ATOM 4640 N N . HIS B 1 257 ? 0.015 -17.082 -38.511 1.00 65.37 445 HIS B N 1
ATOM 4641 C CA . HIS B 1 257 ? -0.035 -15.672 -38.145 1.00 67.00 445 HIS B CA 1
ATOM 4642 C C . HIS B 1 257 ? 0.788 -15.410 -36.889 1.00 67.25 445 HIS B C 1
ATOM 4643 O O . HIS B 1 257 ? 1.456 -14.382 -36.776 1.00 69.16 445 HIS B O 1
ATOM 4650 N N . THR B 1 258 ? 0.732 -16.346 -35.948 1.00 61.80 446 THR B N 1
ATOM 4651 C CA . THR B 1 258 ? 1.507 -16.247 -34.718 1.00 56.96 446 THR B CA 1
ATOM 4652 C C . THR B 1 258 ? 2.992 -16.430 -35.021 1.00 66.71 446 THR B C 1
ATOM 4653 O O . THR B 1 258 ? 3.851 -15.864 -34.344 1.00 68.19 446 THR B O 1
ATOM 4657 N N . GLY B 1 259 ? 3.285 -17.217 -36.051 1.00 69.59 447 GLY B N 1
ATOM 4658 C CA . GLY B 1 259 ? 4.652 -17.419 -36.491 1.00 76.85 447 GLY B CA 1
ATOM 4659 C C . GLY B 1 259 ? 5.275 -16.132 -36.994 1.00 77.63 447 GLY B C 1
ATOM 4660 O O . GLY B 1 259 ? 6.397 -15.787 -36.623 1.00 76.71 447 GLY B O 1
ATOM 4661 N N . ARG B 1 260 ? 4.543 -15.415 -37.841 1.00 70.86 448 ARG B N 1
ATOM 4662 C CA . ARG B 1 260 ? 5.019 -14.143 -38.367 1.00 70.00 448 ARG B CA 1
ATOM 4663 C C . ARG B 1 260 ? 5.003 -13.075 -37.281 1.00 70.70 448 ARG B C 1
ATOM 4664 O O . ARG B 1 260 ? 5.769 -12.113 -37.332 1.00 66.54 448 ARG B O 1
ATOM 4672 N N . THR B 1 261 ? 4.123 -13.253 -36.301 1.00 72.25 449 THR B N 1
ATOM 4673 C CA . THR B 1 261 ? 3.994 -12.303 -35.201 1.00 69.76 449 THR B CA 1
ATOM 4674 C C . THR B 1 261 ? 5.249 -12.281 -34.334 1.00 66.06 449 THR B C 1
ATOM 4675 O O . THR B 1 261 ? 5.817 -11.219 -34.080 1.00 68.84 449 THR B O 1
ATOM 4679 N N . TYR B 1 262 ? 5.678 -13.456 -33.886 1.00 66.61 450 TYR B N 1
ATOM 4680 C CA . TYR B 1 262 ? 6.882 -13.566 -33.072 1.00 59.11 450 TYR B CA 1
ATOM 4681 C C . TYR B 1 262 ? 8.128 -13.164 -33.854 1.00 59.61 450 TYR B C 1
ATOM 4682 O O . TYR B 1 262 ? 9.090 -12.652 -33.283 1.00 62.60 450 TYR B O 1
ATOM 4691 N N . GLU B 1 263 ? 8.102 -13.390 -35.163 1.00 62.28 451 GLU B N 1
ATOM 4692 C CA . GLU B 1 263 ? 9.204 -12.977 -36.023 1.00 73.31 451 GLU B CA 1
ATOM 4693 C C . GLU B 1 263 ? 9.248 -11.460 -36.173 1.00 77.43 451 GLU B C 1
ATOM 4694 O O . GLU B 1 263 ? 10.302 -10.885 -36.445 1.00 83.38 451 GLU B O 1
ATOM 4700 N N . ALA B 1 264 ? 8.100 -10.816 -35.988 1.00 77.23 452 ALA B N 1
ATOM 4701 C CA . ALA B 1 264 ? 8.019 -9.362 -36.048 1.00 71.50 452 ALA B CA 1
ATOM 4702 C C . ALA B 1 264 ? 8.422 -8.752 -34.711 1.00 65.56 452 ALA B C 1
ATOM 4703 O O . ALA B 1 264 ? 8.998 -7.663 -34.662 1.00 58.64 452 ALA B O 1
ATOM 4705 N N . ILE B 1 265 ? 8.111 -9.460 -33.629 1.00 48.07 453 ILE B N 1
ATOM 4706 C CA . ILE B 1 265 ? 8.508 -9.030 -32.294 1.00 52.17 453 ILE B CA 1
ATOM 4707 C C . ILE B 1 265 ? 10.028 -9.073 -32.169 1.00 66.18 453 ILE B C 1
ATOM 4708 O O . ILE B 1 265 ? 10.638 -8.196 -31.554 1.00 65.98 453 ILE B O 1
ATOM 4713 N N . GLY B 1 266 ? 10.633 -10.092 -32.770 1.00 69.08 454 GLY B N 1
ATOM 4714 C CA . GLY B 1 266 ? 12.078 -10.204 -32.810 1.00 77.63 454 GLY B CA 1
ATOM 4715 C C . GLY B 1 266 ? 12.704 -8.987 -33.462 1.00 78.76 454 GLY B C 1
ATOM 4716 O O . GLY B 1 266 ? 13.757 -8.515 -33.035 1.00 76.72 454 GLY B O 1
ATOM 4717 N N . GLU B 1 267 ? 12.041 -8.469 -34.492 1.00 70.83 455 GLU B N 1
ATOM 4718 C CA . GLU B 1 267 ? 12.516 -7.276 -35.183 1.00 72.78 455 GLU B CA 1
ATOM 4719 C C . GLU B 1 267 ? 12.290 -6.017 -34.350 1.00 76.42 455 GLU B C 1
ATOM 4720 O O . GLU B 1 267 ? 12.986 -5.017 -34.523 1.00 84.62 455 GLU B O 1
ATOM 4726 N N . MET B 1 268 ? 11.316 -6.073 -33.448 1.00 71.52 456 MET B N 1
ATOM 4727 C CA . MET B 1 268 ? 11.044 -4.955 -32.552 1.00 72.56 456 MET B CA 1
ATOM 4728 C C . MET B 1 268 ? 12.142 -4.838 -31.502 1.00 66.33 456 MET B C 1
ATOM 4729 O O . MET B 1 268 ? 12.548 -3.737 -31.133 1.00 70.00 456 MET B O 1
ATOM 4734 N N . PHE B 1 269 ? 12.615 -5.984 -31.024 1.00 60.07 457 PHE B N 1
ATOM 4735 C CA . PHE B 1 269 ? 13.721 -6.022 -30.076 1.00 55.97 457 PHE B CA 1
ATOM 4736 C C . PHE B 1 269 ? 14.988 -5.469 -30.712 1.00 59.28 457 PHE B C 1
ATOM 4737 O O . PHE B 1 269 ? 15.772 -4.780 -30.061 1.00 63.24 457 PHE B O 1
ATOM 4745 N N . ALA B 1 270 ? 15.174 -5.769 -31.993 1.00 57.51 458 ALA B N 1
ATOM 4746 C CA . ALA B 1 270 ? 16.354 -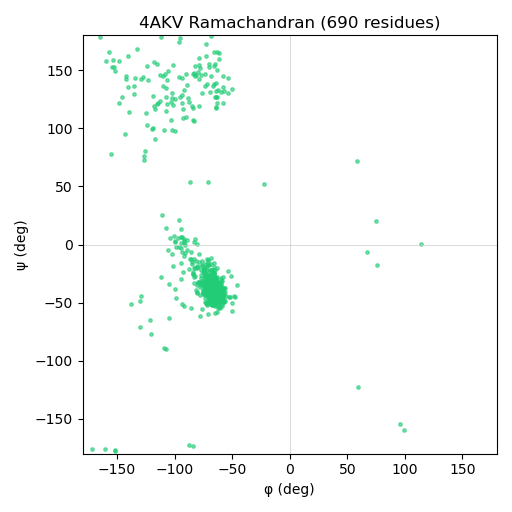5.326 -32.723 1.00 60.37 458 ALA B CA 1
ATOM 4747 C C . ALA B 1 270 ? 16.347 -3.818 -32.954 1.00 68.59 458 ALA B C 1
ATOM 4748 O O . ALA B 1 270 ? 17.402 -3.190 -33.030 1.00 72.85 458 ALA B O 1
ATOM 4750 N N . GLU B 1 271 ? 15.155 -3.243 -33.062 1.00 74.86 459 GLU B N 1
ATOM 4751 C CA . GLU B 1 271 ? 15.019 -1.820 -33.355 1.00 70.04 459 GLU B CA 1
ATOM 4752 C C . GLU B 1 271 ? 14.750 -0.983 -32.109 1.00 66.05 459 GLU B C 1
ATOM 4753 O O . GLU B 1 271 ? 14.571 0.229 -32.197 1.00 77.17 459 GLU B O 1
ATOM 4759 N N . GLN B 1 272 ? 14.728 -1.629 -30.949 1.00 54.69 460 GLN B N 1
ATOM 4760 C CA . GLN B 1 272 ? 14.417 -0.939 -29.696 1.00 51.31 460 GLN B CA 1
ATOM 4761 C C . GLN B 1 272 ? 15.511 -0.039 -29.080 1.00 63.87 460 GLN B C 1
ATOM 4762 O O . GLN B 1 272 ? 15.191 1.050 -28.602 1.00 63.64 460 GLN B O 1
ATOM 4768 N N . PRO B 1 273 ? 16.788 -0.483 -29.075 1.00 67.82 461 PRO B N 1
ATOM 4769 C CA . PRO B 1 273 ? 17.840 0.340 -28.455 1.00 63.20 461 PRO B CA 1
ATOM 4770 C C . PRO B 1 273 ? 17.899 1.798 -28.919 1.00 59.73 461 PRO B C 1
ATOM 4771 O O . PRO B 1 273 ? 18.342 2.654 -28.155 1.00 60.03 461 PRO B O 1
ATOM 4775 N N . LYS B 1 274 ? 17.450 2.077 -30.138 1.00 67.55 462 LYS B N 1
ATOM 4776 C CA . LYS B 1 274 ? 17.470 3.439 -30.663 1.00 72.50 462 LYS B CA 1
ATOM 4777 C C . LYS B 1 274 ? 16.481 4.351 -29.935 1.00 71.82 462 LYS B C 1
ATOM 4778 O O . LYS B 1 274 ? 16.575 5.575 -30.024 1.00 75.44 462 LYS B O 1
ATOM 4784 N N . ASN B 1 275 ? 15.537 3.749 -29.216 1.00 56.82 463 ASN B N 1
ATOM 4785 C CA . ASN B 1 275 ? 14.514 4.507 -28.501 1.00 51.99 463 ASN B CA 1
ATOM 4786 C C . ASN B 1 275 ? 14.859 4.793 -27.040 1.00 57.38 463 ASN B C 1
ATOM 4787 O O . ASN B 1 275 ? 14.438 5.809 -26.488 1.00 68.53 463 ASN B O 1
ATOM 4792 N N . ASP B 1 276 ? 15.622 3.901 -26.416 1.00 52.35 464 ASP B N 1
ATOM 4793 C CA . ASP B 1 276 ? 15.929 4.040 -24.993 1.00 60.27 464 ASP B CA 1
ATOM 4794 C C . ASP B 1 276 ? 17.418 3.916 -24.640 1.00 66.90 464 ASP B C 1
ATOM 4795 O O . ASP B 1 276 ? 17.959 4.754 -23.917 1.00 64.34 464 ASP B O 1
ATOM 4800 N N . LEU B 1 277 ? 18.074 2.875 -25.144 1.00 61.99 465 LEU B N 1
ATOM 4801 C CA . LEU B 1 277 ? 19.470 2.612 -24.798 1.00 61.43 465 LEU B CA 1
ATOM 4802 C C . LEU B 1 277 ? 20.436 3.651 -25.365 1.00 62.09 465 LEU B C 1
ATOM 4803 O O . LEU B 1 277 ? 21.422 4.004 -24.718 1.00 62.05 465 LEU B O 1
ATOM 4808 N N . PHE B 1 278 ? 20.152 4.131 -26.572 1.00 52.03 466 PHE B N 1
ATOM 4809 C CA . PHE B 1 278 ? 21.012 5.112 -27.227 1.00 51.68 466 PHE B CA 1
ATOM 4810 C C . PHE B 1 278 ? 21.083 6.410 -26.430 1.00 58.54 466 PHE B C 1
ATOM 4811 O O . PHE B 1 278 ? 22.164 6.961 -26.218 1.00 62.61 466 PHE B O 1
ATOM 4819 N N . GLN B 1 279 ? 19.923 6.890 -25.990 1.00 62.70 467 GLN B N 1
ATOM 4820 C CA . GLN B 1 279 ? 19.838 8.144 -25.249 1.00 63.80 467 GLN B CA 1
ATOM 4821 C C . GLN B 1 279 ? 20.443 8.022 -23.853 1.00 58.59 467 GLN B C 1
ATOM 4822 O O . GLN B 1 279 ? 20.974 8.993 -23.312 1.00 58.67 467 GLN B O 1
ATOM 4828 N N . MET B 1 280 ? 20.355 6.830 -23.272 1.00 48.69 468 MET B N 1
ATOM 4829 C CA . MET B 1 280 ? 20.964 6.575 -21.973 1.00 46.19 468 MET B CA 1
ATOM 4830 C C . MET B 1 280 ? 22.481 6.635 -22.085 1.00 53.40 468 MET B C 1
ATOM 4831 O O . MET B 1 280 ? 23.151 7.253 -21.260 1.00 61.06 468 MET B O 1
ATOM 4836 N N . LEU B 1 281 ? 23.012 5.990 -23.119 1.00 46.18 469 LEU B N 1
ATOM 4837 C CA . LEU B 1 281 ? 24.447 5.977 -23.369 1.00 47.26 469 LEU B CA 1
ATOM 4838 C C . LEU B 1 281 ? 24.985 7.381 -23.612 1.00 60.10 469 LEU B C 1
ATOM 4839 O O . LEU B 1 281 ? 26.075 7.720 -23.151 1.00 70.46 469 LEU B O 1
ATOM 4844 N N . ASP B 1 282 ? 24.217 8.191 -24.336 1.00 54.67 470 ASP B N 1
ATOM 4845 C CA . ASP B 1 282 ? 24.579 9.584 -24.578 1.00 55.00 470 ASP B CA 1
ATOM 4846 C C . ASP B 1 282 ? 24.719 10.337 -23.261 1.00 51.85 470 ASP B C 1
ATOM 4847 O O . ASP B 1 282 ? 25.657 11.110 -23.070 1.00 51.34 470 ASP B O 1
ATOM 4852 N N . THR B 1 283 ? 23.776 10.101 -22.355 1.00 57.09 471 THR B N 1
ATOM 4853 C CA . THR B 1 283 ? 23.771 10.751 -21.050 1.00 56.80 471 THR B CA 1
ATOM 4854 C C . THR B 1 283 ? 24.964 10.316 -20.205 1.00 62.30 471 THR B C 1
ATOM 4855 O O . THR B 1 283 ? 25.649 11.148 -19.610 1.00 66.05 471 THR B O 1
ATOM 4859 N N . LEU B 1 284 ? 25.206 9.010 -20.160 1.00 63.04 472 LEU B N 1
ATOM 4860 C CA . LEU B 1 284 ? 26.340 8.467 -19.424 1.00 49.20 472 LEU B CA 1
ATOM 4861 C C . LEU B 1 284 ? 27.652 8.971 -20.018 1.00 51.35 472 LEU B C 1
ATOM 4862 O O . LEU B 1 284 ? 28.599 9.259 -19.289 1.00 53.21 472 LEU B O 1
ATOM 4867 N N . SER B 1 285 ? 27.689 9.086 -21.343 1.00 46.29 473 SER B N 1
ATOM 4868 C CA . SER B 1 285 ? 28.868 9.579 -22.053 1.00 51.49 473 SER B CA 1
ATOM 4869 C C . SER B 1 285 ? 29.235 11.000 -21.637 1.00 58.33 473 SER B C 1
ATOM 4870 O O . SER B 1 285 ? 30.413 11.346 -21.545 1.00 60.39 473 SER B O 1
ATOM 4873 N N . LEU B 1 286 ? 28.216 11.817 -21.396 1.00 64.77 474 LEU B N 1
ATOM 4874 C CA . LEU B 1 286 ? 28.415 13.188 -20.949 1.00 59.55 474 LEU B CA 1
ATOM 4875 C C . LEU B 1 286 ? 29.123 13.213 -19.603 1.00 62.23 474 LEU B C 1
ATOM 4876 O O . LEU B 1 286 ? 29.986 14.056 -19.358 1.00 73.36 474 LEU B O 1
ATOM 4881 N N . TYR B 1 287 ? 28.759 12.275 -18.735 1.00 56.39 475 TYR B N 1
ATOM 4882 C CA . TYR B 1 287 ? 29.314 12.231 -17.388 1.00 61.00 475 TYR B CA 1
ATOM 4883 C C . TYR B 1 287 ? 30.633 11.467 -17.302 1.00 64.51 475 TYR B C 1
ATOM 4884 O O . TYR B 1 287 ? 31.337 11.549 -16.297 1.00 67.89 475 TYR B O 1
ATOM 4893 N N . GLN B 1 288 ? 30.964 10.734 -18.360 1.00 61.65 476 GLN B N 1
ATOM 4894 C CA . GLN B 1 288 ? 32.285 10.137 -18.483 1.00 62.45 476 GLN B CA 1
ATOM 4895 C C . GLN B 1 288 ? 33.309 11.262 -18.548 1.00 59.23 476 GLN B C 1
ATOM 4896 O O . GLN B 1 288 ? 34.305 11.257 -17.827 1.00 67.63 476 GLN B O 1
ATOM 4902 N N . GLY B 1 289 ? 33.040 12.234 -19.414 1.00 55.15 477 GLY B N 1
ATOM 4903 C CA . GLY B 1 289 ? 33.941 13.350 -19.631 1.00 54.20 477 GLY B CA 1
ATOM 4904 C C . GLY B 1 289 ? 34.025 14.301 -18.455 1.00 60.30 477 GLY B C 1
ATOM 4905 O O . GLY B 1 289 ? 35.097 14.819 -18.144 1.00 67.23 477 GLY B O 1
ATOM 4906 N N . LEU B 1 290 ? 32.892 14.537 -17.802 1.00 62.22 478 LEU B N 1
ATOM 4907 C CA . LEU B 1 290 ? 32.860 15.409 -16.635 1.00 59.13 478 LEU B CA 1
ATOM 4908 C C . LEU B 1 290 ? 33.684 14.818 -15.497 1.00 67.24 478 LEU B C 1
ATOM 4909 O O . LEU B 1 290 ? 34.528 15.499 -14.910 1.00 60.71 478 LEU B O 1
ATOM 4914 N N . LEU B 1 291 ? 33.443 13.542 -15.203 1.00 65.18 479 LEU B N 1
ATOM 4915 C CA . LEU B 1 291 ? 34.155 12.845 -14.137 1.00 47.18 479 LEU B CA 1
ATOM 4916 C C . LEU B 1 291 ? 35.645 12.682 -14.432 1.00 62.06 479 LEU B C 1
ATOM 4917 O O . LEU B 1 291 ? 36.452 12.559 -13.514 1.00 49.97 479 LEU B O 1
ATOM 4922 N N . SER B 1 292 ? 36.005 12.680 -15.711 1.00 50.57 480 SER B N 1
ATOM 4923 C CA . SER B 1 292 ? 37.396 12.487 -16.104 1.00 53.06 480 SER B CA 1
ATOM 4924 C C . SER B 1 292 ? 38.222 13.752 -15.884 1.00 60.02 480 SER B C 1
ATOM 4925 O O . SER B 1 292 ? 39.450 13.698 -15.838 1.00 65.04 480 SER B O 1
ATOM 4928 N N . ASN B 1 293 ? 37.539 14.885 -15.750 1.00 54.07 481 ASN B N 1
ATOM 4929 C CA . ASN B 1 293 ? 38.197 16.159 -15.484 1.00 53.86 481 ASN B CA 1
ATOM 4930 C C . ASN B 1 293 ? 38.634 16.273 -14.029 1.00 64.62 481 ASN B C 1
ATOM 4931 O O . ASN B 1 293 ? 39.667 16.869 -13.720 1.00 73.38 481 ASN B O 1
ATOM 4936 N N . PHE B 1 294 ? 37.832 15.693 -13.144 1.00 51.53 482 PHE B N 1
ATOM 4937 C CA . PHE B 1 294 ? 38.041 15.792 -11.700 1.00 58.78 482 PHE B CA 1
ATOM 4938 C C . PHE B 1 294 ? 39.399 15.334 -11.140 1.00 63.67 482 PHE B C 1
ATOM 4939 O O . PHE B 1 294 ? 39.922 15.985 -10.237 1.00 70.57 482 PHE B O 1
ATOM 4947 N N . PRO B 1 295 ? 39.965 14.217 -11.649 1.00 62.37 483 PRO B N 1
ATOM 4948 C CA . PRO B 1 295 ? 41.288 13.810 -11.153 1.00 58.49 483 PRO B CA 1
ATOM 4949 C C . PRO B 1 295 ? 42.336 14.923 -11.193 1.00 59.82 483 PRO B C 1
ATOM 4950 O O . PRO B 1 295 ? 43.057 15.107 -10.213 1.00 71.60 483 PRO B O 1
ATOM 4954 N N . ASP B 1 296 ? 42.409 15.659 -12.297 1.00 62.41 484 ASP B N 1
ATOM 4955 C CA . ASP B 1 296 ? 43.349 16.773 -12.396 1.00 70.76 484 ASP B CA 1
ATOM 4956 C C . ASP B 1 296 ? 42.903 17.972 -11.563 1.00 64.44 484 ASP B C 1
ATOM 4957 O O . ASP B 1 296 ? 43.717 18.604 -10.894 1.00 70.29 484 ASP B O 1
ATOM 4962 N N . ILE B 1 297 ? 41.609 18.277 -11.609 1.00 62.63 485 ILE B N 1
ATOM 4963 C CA . ILE B 1 297 ? 41.047 19.395 -10.854 1.00 58.76 485 ILE B CA 1
ATOM 4964 C C . ILE B 1 297 ? 41.320 19.243 -9.361 1.00 57.85 485 ILE B C 1
ATOM 4965 O O . ILE B 1 297 ? 41.697 20.202 -8.684 1.00 57.94 485 ILE B O 1
ATOM 4970 N N . ILE B 1 298 ? 41.141 18.026 -8.860 1.00 56.33 486 ILE B N 1
ATOM 4971 C CA . ILE B 1 298 ? 41.363 17.730 -7.451 1.00 54.65 486 ILE B CA 1
ATOM 4972 C C . ILE B 1 298 ? 42.855 17.709 -7.124 1.00 66.67 486 ILE B C 1
ATOM 4973 O O . ILE B 1 298 ? 43.272 18.160 -6.056 1.00 68.75 486 ILE B O 1
ATOM 4978 N N . HIS B 1 299 ? 43.655 17.199 -8.056 1.00 58.83 487 HIS B N 1
ATOM 4979 C CA . HIS B 1 299 ? 45.105 17.156 -7.888 1.00 68.71 487 HIS B CA 1
ATOM 4980 C C . HIS B 1 299 ? 45.684 18.554 -7.697 1.00 69.75 487 HIS B C 1
ATOM 4981 O O . HIS B 1 299 ? 46.577 18.759 -6.876 1.00 72.68 487 HIS B O 1
ATOM 4988 N N . LEU B 1 300 ? 45.165 19.511 -8.459 1.00 77.05 488 LEU B N 1
ATOM 4989 C CA . LEU B 1 300 ? 45.613 20.895 -8.366 1.00 79.12 488 LEU B CA 1
ATOM 4990 C C . LEU B 1 300 ? 45.309 21.472 -6.989 1.00 71.89 488 LEU B C 1
ATOM 4991 O O . LEU B 1 300 ? 46.174 22.078 -6.358 1.00 69.58 488 LEU B O 1
ATOM 4996 N N . GLN B 1 301 ? 44.077 21.278 -6.528 1.00 66.70 489 GLN B N 1
ATOM 4997 C CA . GLN B 1 301 ? 43.635 21.857 -5.263 1.00 64.67 489 GLN B CA 1
ATOM 4998 C C . GLN B 1 301 ? 44.356 21.254 -4.060 1.00 69.40 489 GLN B C 1
ATOM 4999 O O . GLN B 1 301 ? 44.647 21.954 -3.090 1.00 66.98 489 GLN B O 1
ATOM 5005 N N . LYS B 1 302 ? 44.646 19.958 -4.124 1.00 74.99 490 LYS B N 1
ATOM 5006 C CA . LYS B 1 302 ? 45.410 19.304 -3.068 1.00 70.01 490 LYS B CA 1
ATOM 5007 C C . LYS B 1 302 ? 46.849 19.805 -3.075 1.00 78.13 490 LYS B C 1
ATOM 5008 O O . LYS B 1 302 ? 47.527 19.794 -2.048 1.00 89.24 490 LYS B O 1
ATOM 5014 N N . GLY B 1 303 ? 47.307 20.244 -4.243 1.00 77.55 491 GLY B N 1
ATOM 5015 C CA . GLY B 1 303 ? 48.623 20.838 -4.370 1.00 78.74 491 GLY B CA 1
ATOM 5016 C C . GLY B 1 303 ? 48.652 22.219 -3.747 1.00 84.03 491 GLY B C 1
ATOM 5017 O O . GLY B 1 303 ? 49.673 22.652 -3.213 1.00 93.35 491 GLY B O 1
ATOM 5018 N N . ALA B 1 304 ? 47.520 22.912 -3.814 1.00 82.29 492 ALA B N 1
ATOM 5019 C CA . ALA B 1 304 ? 47.392 24.234 -3.214 1.00 77.58 492 ALA B CA 1
ATOM 5020 C C . ALA B 1 304 ? 47.297 24.130 -1.696 1.00 78.92 492 ALA B C 1
ATOM 5021 O O . ALA B 1 304 ? 47.805 24.987 -0.974 1.00 80.90 492 ALA B O 1
ATOM 5023 N N . PHE B 1 305 ? 46.642 23.076 -1.220 1.00 76.82 493 PHE B N 1
ATOM 5024 C CA . PHE B 1 305 ? 46.519 22.828 0.212 1.00 74.56 493 PHE B CA 1
ATOM 5025 C C . PHE B 1 305 ? 47.880 22.531 0.827 1.00 83.46 493 PHE B C 1
ATOM 5026 O O . PHE B 1 305 ? 48.178 22.963 1.941 1.00 86.43 493 PHE B O 1
ATOM 5034 N N . ALA B 1 306 ? 48.703 21.789 0.093 1.00 79.20 494 ALA B N 1
ATOM 5035 C CA . ALA B 1 306 ? 50.044 21.457 0.551 1.00 74.70 494 ALA B CA 1
ATOM 5036 C C . ALA B 1 306 ? 50.936 22.691 0.524 1.00 75.57 494 ALA B C 1
ATOM 5037 O O . ALA B 1 306 ? 51.818 22.849 1.366 1.00 78.33 494 ALA B O 1
ATOM 5039 N N . LYS B 1 307 ? 50.694 23.567 -0.447 1.00 77.37 495 LYS B N 1
ATOM 5040 C CA . LYS B 1 307 ? 51.475 24.790 -0.590 1.00 88.27 495 LYS B CA 1
ATOM 5041 C C . LYS B 1 307 ? 51.183 25.757 0.553 1.00 88.12 495 LYS B C 1
ATOM 5042 O O . LYS B 1 307 ? 52.028 26.573 0.919 1.00 93.40 495 LYS B O 1
ATOM 5048 N N . VAL B 1 308 ? 49.981 25.662 1.112 1.00 74.00 496 VAL B N 1
ATOM 5049 C CA . VAL B 1 308 ? 49.593 26.491 2.247 1.00 68.70 496 VAL B CA 1
ATOM 5050 C C . VAL B 1 308 ? 50.300 26.034 3.518 1.00 71.72 496 VAL B C 1
ATOM 5051 O O . VAL B 1 308 ? 50.898 26.840 4.230 1.00 81.45 496 VAL B O 1
ATOM 5055 N N . LYS B 1 309 ? 50.226 24.735 3.793 1.00 80.93 497 LYS B N 1
ATOM 5056 C CA . LYS B 1 309 ? 50.874 24.156 4.964 1.00 83.56 497 LYS B CA 1
ATOM 5057 C C . LYS B 1 309 ? 52.388 24.311 4.885 1.00 89.20 497 LYS B C 1
ATOM 5058 O O . LYS B 1 309 ? 53.057 24.494 5.902 1.00 86.27 497 LYS B O 1
ATOM 5064 N N . GLU B 1 310 ? 52.921 24.236 3.670 1.00 87.32 498 GLU B N 1
ATOM 5065 C CA . GLU B 1 310 ? 54.353 24.387 3.448 1.00 96.87 498 GLU B CA 1
ATOM 5066 C C . GLU B 1 310 ? 54.793 25.827 3.690 1.00 97.53 498 GLU B C 1
ATOM 5067 O O . GLU B 1 310 ? 55.762 26.074 4.406 1.00 99.92 498 GLU B O 1
ATOM 5073 N N . SER B 1 311 ? 54.072 26.770 3.091 1.00 95.61 499 SER B N 1
ATOM 5074 C CA . SER B 1 311 ? 54.390 28.188 3.220 1.00 93.83 499 SER B CA 1
ATOM 5075 C C . SER B 1 311 ? 54.329 28.643 4.672 1.00 96.25 499 SER B C 1
ATOM 5076 O O . SER B 1 311 ? 55.183 29.402 5.130 1.00 89.72 499 SER B O 1
ATOM 5079 N N . GLN B 1 312 ? 53.315 28.176 5.391 1.00 93.78 500 GLN B N 1
ATOM 5080 C CA . GLN B 1 312 ? 53.142 28.547 6.789 1.00 92.71 500 GLN B CA 1
ATOM 5081 C C . GLN B 1 312 ? 54.239 27.951 7.658 1.00 98.18 500 GLN B C 1
ATOM 5082 O O . GLN B 1 312 ? 54.828 28.644 8.488 1.00 91.16 500 GLN B O 1
ATOM 5088 N N . ARG B 1 313 ? 54.508 26.664 7.464 1.00 100.41 501 ARG B N 1
ATOM 5089 C CA . ARG B 1 313 ? 55.530 25.970 8.236 1.00 105.88 501 ARG B CA 1
ATOM 5090 C C . ARG B 1 313 ? 56.895 26.595 7.974 1.00 109.08 501 ARG B C 1
ATOM 5091 O O . ARG B 1 313 ? 57.697 26.758 8.890 1.00 99.79 501 ARG B O 1
ATOM 5099 N N . MET B 1 314 ? 57.144 26.952 6.718 1.00 104.35 502 MET B N 1
ATOM 5100 C CA . MET B 1 314 ? 58.394 27.598 6.343 1.00 109.14 502 MET B CA 1
ATOM 5101 C C . MET B 1 314 ? 58.480 28.992 6.957 1.00 117.46 502 MET B C 1
ATOM 5102 O O . MET B 1 314 ? 59.568 29.485 7.253 1.00 126.86 502 MET B O 1
ATOM 5107 N N . SER B 1 315 ? 57.324 29.620 7.148 1.00 112.06 503 SER B N 1
ATOM 5108 C CA . SER B 1 315 ? 57.259 30.931 7.785 1.00 111.66 503 SER B CA 1
ATOM 5109 C C . SER B 1 315 ? 57.482 30.814 9.287 1.00 105.50 503 SER B C 1
ATOM 5110 O O . SER B 1 315 ? 57.826 31.791 9.951 1.00 110.14 503 SER B O 1
ATOM 5113 N N . ASP B 1 316 ? 57.280 29.612 9.816 1.00 101.58 504 ASP B N 1
ATOM 5114 C CA . ASP B 1 316 ? 57.485 29.358 11.235 1.00 108.88 504 ASP B CA 1
ATOM 5115 C C . ASP B 1 316 ? 58.953 29.056 11.519 1.00 114.77 504 ASP B C 1
ATOM 5116 O O . ASP B 1 316 ? 59.439 29.274 12.629 1.00 108.21 504 ASP B O 1
ATOM 5121 N N . GLU B 1 317 ? 59.656 28.555 10.507 1.00 115.12 505 GLU B N 1
ATOM 5122 C CA . GLU B 1 317 ? 61.081 28.281 10.633 1.00 124.92 505 GLU B CA 1
ATOM 5123 C C . GLU B 1 317 ? 61.876 29.570 10.471 1.00 129.43 505 GLU B C 1
ATOM 5124 O O . GLU B 1 317 ? 62.926 29.747 11.089 1.00 135.46 505 GLU B O 1
ATOM 5130 N N . GLY B 1 318 ? 61.366 30.468 9.633 1.00 127.37 506 GLY B N 1
ATOM 5131 C CA . GLY B 1 318 ? 62.020 31.738 9.380 1.00 127.45 506 GLY B CA 1
ATOM 5132 C C . GLY B 1 318 ? 62.528 31.856 7.956 1.00 131.82 506 GLY B C 1
ATOM 5133 O O . GLY B 1 318 ? 63.120 32.867 7.581 1.00 134.83 506 GLY B O 1
ATOM 5134 N N . ARG B 1 319 ? 62.293 30.817 7.161 1.00 135.75 507 ARG B N 1
ATOM 5135 C CA . ARG B 1 319 ? 62.746 30.793 5.774 1.00 141.31 507 ARG B CA 1
ATOM 5136 C C . ARG B 1 319 ? 61.692 31.336 4.810 1.00 141.23 507 ARG B C 1
ATOM 5137 O O . ARG B 1 319 ? 61.892 31.334 3.596 1.00 141.57 507 ARG B O 1
ATOM 5145 N N . MET B 1 320 ? 60.573 31.799 5.357 1.00 142.20 508 MET B N 1
ATOM 5146 C CA . MET B 1 320 ? 59.482 32.326 4.544 1.00 139.87 508 MET B CA 1
ATOM 5147 C C . MET B 1 320 ? 58.837 33.531 5.223 1.00 139.11 508 MET B C 1
ATOM 5148 O O . MET B 1 320 ? 58.707 33.566 6.447 1.00 143.30 508 MET B O 1
ATOM 5153 N N . VAL B 1 321 ? 58.441 34.519 4.427 1.00 131.47 509 VAL B N 1
ATOM 5154 C CA . VAL B 1 321 ? 57.753 35.694 4.952 1.00 124.86 509 VAL B CA 1
ATOM 5155 C C . VAL B 1 321 ? 56.300 35.342 5.254 1.00 122.47 509 VAL B C 1
ATOM 5156 O O . VAL B 1 321 ? 55.695 34.530 4.554 1.00 128.43 509 VAL B O 1
ATOM 5160 N N . GLN B 1 322 ? 55.740 35.952 6.295 1.00 113.98 510 GLN B N 1
ATOM 5161 C CA . GLN B 1 322 ? 54.389 35.619 6.736 1.00 114.58 510 GLN B CA 1
ATOM 5162 C C . GLN B 1 322 ? 53.300 36.157 5.808 1.00 122.55 510 GLN B C 1
ATOM 5163 O O . GLN B 1 322 ? 52.365 35.435 5.461 1.00 126.27 510 GLN B O 1
ATOM 5169 N N . ASP B 1 323 ? 53.420 37.420 5.413 1.00 121.73 511 ASP B N 1
ATOM 5170 C CA . ASP B 1 323 ? 52.407 38.055 4.571 1.00 122.56 511 ASP B CA 1
ATOM 5171 C C . ASP B 1 323 ? 52.298 37.400 3.197 1.00 122.09 511 ASP B C 1
ATOM 5172 O O . ASP B 1 323 ? 51.225 37.377 2.595 1.00 117.59 511 ASP B O 1
ATOM 5177 N N . GLU B 1 324 ? 53.413 36.870 2.705 1.00 122.52 512 GLU B N 1
ATOM 5178 C CA . GLU B 1 324 ? 53.418 36.154 1.437 1.00 119.94 512 GLU B CA 1
ATOM 5179 C C . GLU B 1 324 ? 52.748 34.794 1.614 1.00 106.21 512 GLU B C 1
ATOM 5180 O O . GLU B 1 324 ? 52.072 34.298 0.712 1.00 89.01 512 GLU B O 1
ATOM 5186 N N . ALA B 1 325 ? 52.938 34.201 2.789 1.00 105.12 513 ALA B N 1
ATOM 5187 C CA . ALA B 1 325 ? 52.311 32.927 3.120 1.00 100.56 513 ALA B CA 1
ATOM 5188 C C . ALA B 1 325 ? 50.829 33.122 3.417 1.00 101.73 513 ALA B C 1
ATOM 5189 O O . ALA B 1 325 ? 50.041 32.178 3.342 1.00 104.41 513 ALA B O 1
ATOM 5191 N N . ASP B 1 326 ? 50.458 34.351 3.761 1.00 100.79 514 ASP B N 1
ATOM 5192 C CA . ASP B 1 326 ? 49.059 34.701 3.972 1.00 97.66 514 ASP B CA 1
ATOM 5193 C C . ASP B 1 326 ? 48.337 34.815 2.635 1.00 93.39 514 ASP B C 1
ATOM 5194 O O . ASP B 1 326 ? 47.187 34.397 2.501 1.00 88.75 514 ASP B O 1
ATOM 5199 N N . GLY B 1 327 ? 49.022 35.385 1.649 1.00 78.60 515 GLY B N 1
ATOM 5200 C CA . GLY B 1 327 ? 48.469 35.520 0.315 1.00 80.21 515 GLY B CA 1
ATOM 5201 C C . GLY B 1 327 ? 48.199 34.169 -0.313 1.00 83.48 515 GLY B C 1
ATOM 5202 O O . GLY B 1 327 ? 47.220 33.995 -1.038 1.00 86.11 515 GLY B O 1
ATOM 5203 N N . ILE B 1 328 ? 49.074 33.209 -0.030 1.00 83.53 516 ILE B N 1
ATOM 5204 C CA . ILE B 1 328 ? 48.908 31.847 -0.522 1.00 85.42 516 ILE B CA 1
ATOM 5205 C C . ILE B 1 328 ? 47.678 31.200 0.106 1.00 80.26 516 ILE B C 1
ATOM 5206 O O . ILE B 1 328 ? 46.881 30.560 -0.583 1.00 72.51 516 ILE B O 1
ATOM 5211 N N . ARG B 1 329 ? 47.525 31.384 1.413 1.00 74.19 517 ARG B N 1
ATOM 5212 C CA . ARG B 1 329 ? 46.390 30.833 2.143 1.00 76.54 517 ARG B CA 1
ATOM 5213 C C . ARG B 1 329 ? 45.069 31.377 1.607 1.00 79.37 517 ARG B C 1
ATOM 5214 O O . ARG B 1 329 ? 44.175 30.613 1.241 1.00 77.37 517 ARG B O 1
ATOM 5222 N N . ARG B 1 330 ? 44.959 32.701 1.561 1.00 82.15 518 ARG B N 1
ATOM 5223 C CA . ARG B 1 330 ? 43.722 33.359 1.151 1.00 84.08 518 ARG B CA 1
ATOM 5224 C C . ARG B 1 330 ? 43.338 33.039 -0.291 1.00 85.14 518 ARG B C 1
ATOM 5225 O O . ARG B 1 330 ? 42.157 32.917 -0.610 1.00 88.19 518 ARG B O 1
ATOM 5233 N N . ARG B 1 331 ? 44.337 32.904 -1.158 1.00 84.31 519 ARG B N 1
ATOM 5234 C CA . ARG B 1 331 ? 44.084 32.553 -2.550 1.00 80.64 519 ARG B CA 1
ATOM 5235 C C . ARG B 1 331 ? 43.590 31.115 -2.660 1.00 77.57 519 ARG B C 1
ATOM 5236 O O . ARG B 1 331 ? 42.669 30.820 -3.421 1.00 76.84 519 ARG B O 1
ATOM 5244 N N . CYS B 1 332 ? 44.213 30.225 -1.894 1.00 75.73 520 CYS B N 1
ATOM 5245 C CA . CYS B 1 332 ? 43.823 28.822 -1.871 1.00 73.20 520 CYS B CA 1
ATOM 5246 C C . CYS B 1 332 ? 42.422 28.669 -1.294 1.00 73.39 520 CYS B C 1
ATOM 5247 O O . CYS B 1 332 ? 41.674 27.769 -1.678 1.00 61.14 520 CYS B O 1
ATOM 5250 N N . ARG B 1 333 ? 42.075 29.557 -0.368 1.00 68.48 521 ARG B N 1
ATOM 5251 C CA . ARG B 1 333 ? 40.751 29.558 0.236 1.00 69.70 521 ARG B CA 1
ATOM 5252 C C . ARG B 1 333 ? 39.693 29.889 -0.810 1.00 73.31 521 ARG B C 1
ATOM 5253 O O . ARG B 1 333 ? 38.694 29.184 -0.939 1.00 76.75 521 ARG B O 1
ATOM 5261 N N . VAL B 1 334 ? 39.928 30.964 -1.557 1.00 74.79 522 VAL B N 1
ATOM 5262 C CA . VAL B 1 334 ? 38.980 31.435 -2.562 1.00 72.87 522 VAL B CA 1
ATOM 5263 C C . VAL B 1 334 ? 38.711 30.389 -3.645 1.00 71.56 522 VAL B C 1
ATOM 5264 O O . VAL B 1 334 ? 37.556 30.109 -3.971 1.00 70.41 522 VAL B O 1
ATOM 5268 N N . VAL B 1 335 ? 39.774 29.803 -4.191 1.00 64.04 523 VAL B N 1
ATOM 5269 C CA . VAL B 1 335 ? 39.622 28.761 -5.204 1.00 68.40 523 VAL B CA 1
ATOM 5270 C C . VAL B 1 335 ? 39.065 27.478 -4.591 1.00 68.22 523 VAL B C 1
ATOM 5271 O O . VAL B 1 335 ? 38.579 26.599 -5.302 1.00 69.54 523 VAL B O 1
ATOM 5275 N N . GLY B 1 336 ? 39.146 27.375 -3.268 1.00 62.27 524 GLY B N 1
ATOM 5276 C CA . GLY B 1 336 ? 38.542 26.267 -2.555 1.00 62.91 524 GLY B CA 1
ATOM 5277 C C . GLY B 1 336 ? 37.033 26.391 -2.605 1.00 71.60 524 GLY B C 1
ATOM 5278 O O . GLY B 1 336 ? 36.322 25.397 -2.748 1.00 70.24 524 GLY B O 1
ATOM 5279 N N . PHE B 1 337 ? 36.548 27.624 -2.491 1.00 72.76 525 PHE B N 1
ATOM 5280 C CA . PHE B 1 337 ? 35.121 27.903 -2.601 1.00 72.41 525 PHE B CA 1
ATOM 5281 C C . PHE B 1 337 ? 34.636 27.666 -4.025 1.00 67.79 525 PHE B C 1
ATOM 5282 O O . PHE B 1 337 ? 33.510 27.216 -4.240 1.00 70.20 525 PHE B O 1
ATOM 5290 N N . ALA B 1 338 ? 35.493 27.977 -4.993 1.00 58.76 526 ALA B N 1
ATOM 5291 C CA . ALA B 1 338 ? 35.178 27.760 -6.398 1.00 56.03 526 ALA B CA 1
ATOM 5292 C C . ALA B 1 338 ? 34.956 26.279 -6.663 1.00 67.55 526 ALA B C 1
ATOM 5293 O O . ALA B 1 338 ? 33.956 25.888 -7.267 1.00 76.08 526 ALA B O 1
ATOM 5295 N N . LEU B 1 339 ? 35.897 25.462 -6.202 1.00 64.10 527 LEU B N 1
ATOM 5296 C CA . LEU B 1 339 ? 35.796 24.016 -6.339 1.00 61.97 527 LEU B CA 1
ATOM 5297 C C . LEU B 1 339 ? 34.536 23.506 -5.656 1.00 67.11 527 LEU B C 1
ATOM 5298 O O . LEU B 1 339 ? 33.815 22.676 -6.207 1.00 69.46 527 LEU B O 1
ATOM 5303 N N . GLN B 1 340 ? 34.274 24.015 -4.456 1.00 51.71 528 GLN B N 1
ATOM 5304 C CA . GLN B 1 340 ? 33.071 23.652 -3.719 1.00 56.75 528 GLN B CA 1
ATOM 5305 C C . GLN B 1 340 ? 31.811 24.041 -4.486 1.00 65.35 528 GLN B C 1
ATOM 5306 O O . GLN B 1 340 ? 30.813 23.323 -4.461 1.00 68.91 528 GLN B O 1
ATOM 5312 N N . ALA B 1 341 ? 31.868 25.175 -5.175 1.00 66.92 529 ALA B N 1
ATOM 5313 C CA . ALA B 1 341 ? 30.755 25.620 -6.003 1.00 63.58 529 ALA B CA 1
ATOM 5314 C C . ALA B 1 341 ? 30.593 24.710 -7.215 1.00 62.81 529 ALA B C 1
ATOM 5315 O O . ALA B 1 341 ? 29.479 24.477 -7.684 1.00 63.12 529 ALA B O 1
ATOM 5317 N N . GLU B 1 342 ? 31.710 24.194 -7.717 1.00 59.99 530 GLU B N 1
ATOM 5318 C CA . GLU B 1 342 ? 31.687 23.323 -8.887 1.00 64.96 530 GLU B CA 1
ATOM 5319 C C . GLU B 1 342 ? 31.166 21.931 -8.543 1.00 61.86 530 GLU B C 1
ATOM 5320 O O . GLU B 1 342 ? 30.379 21.354 -9.292 1.00 59.16 530 GLU B O 1
ATOM 5326 N N . MET B 1 343 ? 31.612 21.394 -7.411 1.00 55.72 531 MET B N 1
ATOM 5327 C CA . MET B 1 343 ? 31.148 20.089 -6.955 1.00 55.90 531 MET B CA 1
ATOM 5328 C C . MET B 1 343 ? 29.661 20.168 -6.652 1.00 65.10 531 MET B C 1
ATOM 5329 O O . MET B 1 343 ? 28.918 19.210 -6.864 1.00 73.65 531 MET B O 1
ATOM 5334 N N . ASN B 1 344 ? 29.237 21.325 -6.157 1.00 69.81 532 ASN B N 1
ATOM 5335 C CA . ASN B 1 344 ? 27.834 21.575 -5.870 1.00 69.89 532 ASN B CA 1
ATOM 5336 C C . ASN B 1 344 ? 27.025 21.614 -7.161 1.00 68.93 532 ASN B C 1
ATOM 5337 O O . ASN B 1 344 ? 25.948 21.024 -7.251 1.00 63.33 532 ASN B O 1
ATOM 5342 N N . HIS B 1 345 ? 27.558 22.310 -8.161 1.00 65.94 533 HIS B N 1
ATOM 5343 C CA . HIS B 1 345 ? 26.899 22.415 -9.455 1.00 60.10 533 HIS B CA 1
ATOM 5344 C C . HIS B 1 345 ? 26.869 21.069 -10.169 1.00 66.00 533 HIS B C 1
ATOM 5345 O O . HIS B 1 345 ? 25.930 20.771 -10.908 1.00 65.94 533 HIS B O 1
ATOM 5352 N N . PHE B 1 346 ? 27.901 20.261 -9.947 1.00 64.28 534 PHE B N 1
ATOM 5353 C CA . PHE B 1 346 ? 27.969 18.934 -10.546 1.00 59.65 534 PHE B CA 1
ATOM 5354 C C . PHE B 1 346 ? 26.853 18.045 -10.013 1.00 59.97 534 PHE B C 1
ATOM 5355 O O . PHE B 1 346 ? 26.168 17.374 -10.782 1.00 62.46 534 PHE B O 1
ATOM 5363 N N . HIS B 1 347 ? 26.682 18.039 -8.695 1.00 48.18 535 HIS B N 1
ATOM 5364 C CA . HIS B 1 347 ? 25.633 17.251 -8.060 1.00 59.56 535 HIS B CA 1
ATOM 5365 C C . HIS B 1 347 ? 24.252 17.721 -8.501 1.00 70.43 535 HIS B C 1
ATOM 5366 O O . HIS B 1 347 ? 23.344 16.913 -8.695 1.00 81.47 535 HIS B O 1
ATOM 5373 N N . GLN B 1 348 ? 24.107 19.032 -8.657 1.00 68.25 536 GLN B N 1
ATOM 5374 C CA . GLN B 1 348 ? 22.839 19.632 -9.052 1.00 65.62 536 GLN B CA 1
ATOM 5375 C C . GLN B 1 348 ? 22.427 19.189 -10.453 1.00 67.43 536 GLN B C 1
ATOM 5376 O O . GLN B 1 348 ? 21.270 18.840 -10.688 1.00 78.05 536 GLN B O 1
ATOM 5382 N N . ARG B 1 349 ? 23.379 19.204 -11.380 1.00 63.97 537 ARG B N 1
ATOM 5383 C CA . ARG B 1 349 ? 23.119 18.765 -12.745 1.00 62.73 537 ARG B CA 1
ATOM 5384 C C . ARG B 1 349 ? 22.979 17.251 -12.808 1.00 70.98 537 ARG B C 1
ATOM 5385 O O . ARG B 1 349 ? 22.196 16.723 -13.597 1.00 80.68 537 ARG B O 1
ATOM 5393 N N . ARG B 1 350 ? 23.749 16.560 -11.973 1.00 66.81 538 ARG B N 1
ATOM 5394 C CA . ARG B 1 350 ? 23.718 15.104 -11.915 1.00 55.68 538 ARG B CA 1
ATOM 5395 C C . ARG B 1 350 ? 22.322 14.609 -11.566 1.00 60.31 538 ARG B C 1
ATOM 5396 O O . ARG B 1 350 ? 21.767 13.754 -12.254 1.00 63.18 538 ARG B O 1
ATOM 5404 N N . GLU B 1 351 ? 21.756 15.161 -10.498 1.00 60.42 539 GLU B N 1
ATOM 5405 C CA . GLU B 1 351 ? 20.432 14.758 -10.038 1.00 68.68 539 GLU B CA 1
ATOM 5406 C C . GLU B 1 351 ? 19.348 15.032 -11.080 1.00 68.46 539 GLU B C 1
ATOM 5407 O O . GLU B 1 351 ? 18.436 14.227 -11.256 1.00 71.99 539 GLU B O 1
ATOM 5413 N N . LEU B 1 352 ? 19.457 16.161 -11.773 1.00 63.10 540 LEU B N 1
ATOM 5414 C CA . LEU B 1 352 ? 18.527 16.488 -12.847 1.00 55.30 540 LEU B CA 1
ATOM 5415 C C . LEU B 1 352 ? 18.674 15.531 -14.027 1.00 65.14 540 LEU B C 1
ATOM 5416 O O . LEU B 1 352 ? 17.687 14.987 -14.523 1.00 72.12 540 LEU B O 1
ATOM 5421 N N . ASP B 1 353 ? 19.911 15.326 -14.467 1.00 63.80 541 ASP B N 1
ATOM 5422 C CA . ASP B 1 353 ? 20.184 14.508 -15.645 1.00 58.78 541 ASP B CA 1
ATOM 5423 C C . ASP B 1 353 ? 19.888 13.022 -15.442 1.00 57.79 541 ASP B C 1
ATOM 5424 O O . ASP B 1 353 ? 19.384 12.358 -16.347 1.00 59.32 541 ASP B O 1
ATOM 5429 N N . PHE B 1 354 ? 20.202 12.503 -14.259 1.00 45.81 542 PHE B N 1
ATOM 5430 C CA . PHE B 1 354 ? 19.983 11.087 -13.975 1.00 50.28 542 PHE B CA 1
ATOM 5431 C C . PHE B 1 354 ? 18.517 10.765 -13.691 1.00 69.11 542 PHE B C 1
ATOM 5432 O O . PHE B 1 354 ? 18.059 9.652 -13.947 1.00 70.61 542 PHE B O 1
ATOM 5440 N N . LYS B 1 355 ? 17.786 11.742 -13.164 1.00 67.78 543 LYS B N 1
ATOM 5441 C CA . LYS B 1 355 ? 16.348 11.599 -12.977 1.00 63.08 543 LYS B CA 1
ATOM 5442 C C . LYS B 1 355 ? 15.678 11.462 -14.335 1.00 65.68 543 LYS B C 1
ATOM 5443 O O . LYS B 1 355 ? 14.901 10.537 -14.571 1.00 66.78 543 LYS B O 1
ATOM 5449 N N . HIS B 1 356 ? 15.999 12.390 -15.229 1.00 62.41 544 HIS B N 1
ATOM 5450 C CA . HIS B 1 356 ? 15.450 12.386 -16.576 1.00 55.62 544 HIS B CA 1
ATOM 5451 C C . HIS B 1 356 ? 15.925 11.174 -17.373 1.00 57.17 544 HIS B C 1
ATOM 5452 O O . HIS B 1 356 ? 15.241 10.722 -18.288 1.00 65.59 544 HIS B O 1
ATOM 5459 N N . MET B 1 357 ? 17.095 10.649 -17.023 1.00 58.69 545 MET B N 1
ATOM 5460 C CA . MET B 1 357 ? 17.633 9.478 -17.709 1.00 60.48 545 MET B CA 1
ATOM 5461 C C . MET B 1 357 ? 16.829 8.228 -17.372 1.00 59.46 545 MET B C 1
ATOM 5462 O O . MET B 1 357 ? 16.433 7.476 -18.262 1.00 63.07 545 MET B O 1
ATOM 5467 N N . MET B 1 358 ? 16.597 8.011 -16.082 1.00 54.73 546 MET B N 1
ATOM 5468 C CA . MET B 1 358 ? 15.833 6.858 -15.623 1.00 59.33 546 MET B CA 1
ATOM 5469 C C . MET B 1 358 ? 14.380 6.952 -16.076 1.00 67.43 546 MET B C 1
ATOM 5470 O O . MET B 1 358 ? 13.783 5.954 -16.476 1.00 73.16 546 MET B O 1
ATOM 5475 N N . GLN B 1 359 ? 13.819 8.156 -16.012 1.00 57.74 547 GLN B N 1
ATOM 5476 C CA . GLN B 1 359 ? 12.445 8.386 -16.446 1.00 60.37 547 GLN B CA 1
ATOM 5477 C C . GLN B 1 359 ? 12.264 8.066 -17.924 1.00 66.46 547 GLN B C 1
ATOM 5478 O O . GLN B 1 359 ? 11.375 7.302 -18.297 1.00 75.81 547 GLN B O 1
ATOM 5484 N N . ASN B 1 360 ? 13.113 8.656 -18.761 1.00 62.45 548 ASN B N 1
ATOM 5485 C CA . ASN B 1 360 ? 13.021 8.467 -20.204 1.00 64.54 548 ASN B CA 1
ATOM 5486 C C . ASN B 1 360 ? 13.256 7.023 -20.631 1.00 61.94 548 ASN B C 1
ATOM 5487 O O . ASN B 1 360 ? 12.648 6.546 -21.588 1.00 72.60 548 ASN B O 1
ATOM 5492 N N . TYR B 1 361 ? 14.133 6.329 -19.915 1.00 54.55 549 TYR B N 1
ATOM 5493 C CA . TYR B 1 361 ? 14.411 4.932 -20.220 1.00 61.04 549 TYR B CA 1
ATOM 5494 C C . TYR B 1 361 ? 13.217 4.046 -19.875 1.00 56.91 549 TYR B C 1
ATOM 5495 O O . TYR B 1 361 ? 12.846 3.161 -20.643 1.00 53.96 549 TYR B O 1
ATOM 5504 N N . LEU B 1 362 ? 12.616 4.296 -18.718 1.00 52.39 550 LEU B N 1
ATOM 5505 C CA . LEU B 1 362 ? 11.498 3.488 -18.248 1.00 57.89 550 LEU B CA 1
ATOM 5506 C C . LEU B 1 362 ? 10.226 3.700 -19.071 1.00 58.07 550 LEU B C 1
ATOM 5507 O O . LEU B 1 362 ? 9.527 2.741 -19.387 1.00 62.14 550 LEU B O 1
ATOM 5512 N N . ARG B 1 363 ? 9.934 4.951 -19.414 1.00 51.39 551 ARG B N 1
ATOM 5513 C CA . ARG B 1 363 ? 8.764 5.273 -20.229 1.00 60.24 551 ARG B CA 1
ATOM 5514 C C . ARG B 1 363 ? 8.793 4.538 -21.563 1.00 62.28 551 ARG B C 1
ATOM 5515 O O . ARG B 1 363 ? 7.759 4.106 -22.068 1.00 74.41 551 ARG B O 1
ATOM 5523 N N . GLN B 1 364 ? 9.988 4.403 -22.127 1.00 61.56 552 GLN B N 1
ATOM 5524 C CA . GLN B 1 364 ? 10.163 3.730 -23.408 1.00 64.91 552 GLN B CA 1
ATOM 5525 C C . GLN B 1 364 ? 10.043 2.217 -23.267 1.00 67.13 552 GLN B C 1
ATOM 5526 O O . GLN B 1 364 ? 9.474 1.549 -24.131 1.00 68.99 552 GLN B O 1
ATOM 5532 N N . GLN B 1 365 ? 10.589 1.683 -22.178 1.00 62.26 553 GLN B N 1
ATOM 5533 C CA . GLN B 1 365 ? 10.485 0.259 -21.886 1.00 58.97 553 GLN B CA 1
ATOM 5534 C C . GLN B 1 365 ? 9.024 -0.124 -21.681 1.00 64.41 553 GLN B C 1
ATOM 5535 O O . GLN B 1 365 ? 8.560 -1.140 -22.198 1.00 62.32 553 GLN B O 1
ATOM 5541 N N . ILE B 1 366 ? 8.308 0.703 -20.923 1.00 62.60 554 ILE B N 1
ATOM 5542 C CA . ILE B 1 366 ? 6.882 0.509 -20.701 1.00 48.17 554 ILE B CA 1
ATOM 5543 C C . ILE B 1 366 ? 6.148 0.465 -22.036 1.00 87.35 554 ILE B C 1
ATOM 5544 O O . ILE B 1 366 ? 5.359 -0.447 -22.291 1.00 50.16 554 ILE B O 1
ATOM 5549 N N . LEU B 1 367 ? 6.431 1.445 -22.890 1.00 50.01 555 LEU B N 1
ATOM 5550 C CA . LEU B 1 367 ? 5.872 1.479 -24.235 1.00 51.45 555 LEU B CA 1
ATOM 5551 C C . LEU B 1 367 ? 6.246 0.229 -25.020 1.00 49.82 555 LEU B C 1
ATOM 5552 O O . LEU B 1 367 ? 5.402 -0.364 -25.692 1.00 56.27 555 LEU B O 1
ATOM 5557 N N . PHE B 1 368 ? 7.512 -0.169 -24.927 1.00 57.93 556 PHE B N 1
ATOM 5558 C CA . PHE B 1 368 ? 8.008 -1.319 -25.673 1.00 52.56 556 PHE B CA 1
ATOM 5559 C C . PHE B 1 368 ? 7.282 -2.606 -25.298 1.00 45.87 556 PHE B C 1
ATOM 5560 O O . PHE B 1 368 ? 6.858 -3.361 -26.171 1.00 51.89 556 PHE B O 1
ATOM 5568 N N . TYR B 1 369 ? 7.136 -2.852 -24.000 1.00 45.55 557 TYR B N 1
ATOM 5569 C CA . TYR B 1 369 ? 6.462 -4.061 -23.538 1.00 60.15 557 TYR B CA 1
ATOM 5570 C C . TYR B 1 369 ? 4.951 -4.004 -23.748 1.00 71.27 557 TYR B C 1
ATOM 5571 O O . TYR B 1 369 ? 4.294 -5.040 -23.851 1.00 82.25 557 TYR B O 1
ATOM 5580 N N . GLN B 1 370 ? 4.403 -2.795 -23.817 1.00 69.81 558 GLN B N 1
ATOM 5581 C CA . GLN B 1 370 ? 2.996 -2.629 -24.159 1.00 66.92 558 GLN B CA 1
ATOM 5582 C C . GLN B 1 370 ? 2.779 -2.974 -25.627 1.00 71.99 558 GLN B C 1
ATOM 5583 O O . GLN B 1 370 ? 1.811 -3.649 -25.977 1.00 68.14 558 GLN B O 1
ATOM 5589 N N . ARG B 1 371 ? 3.687 -2.509 -26.480 1.00 69.59 559 ARG B N 1
ATOM 5590 C CA . ARG B 1 371 ? 3.628 -2.817 -27.904 1.00 66.26 559 ARG B CA 1
ATOM 5591 C C . ARG B 1 371 ? 3.759 -4.316 -28.143 1.00 73.71 559 ARG B C 1
ATOM 5592 O O . ARG B 1 371 ? 3.102 -4.871 -29.024 1.00 82.17 559 ARG B O 1
ATOM 5600 N N . VAL B 1 372 ? 4.608 -4.962 -27.350 1.00 63.64 560 VAL B N 1
ATOM 5601 C CA . VAL B 1 372 ? 4.802 -6.405 -27.439 1.00 58.46 560 VAL B CA 1
ATOM 5602 C C . VAL B 1 372 ? 3.511 -7.159 -27.127 1.00 58.36 560 VAL B C 1
ATOM 5603 O O . VAL B 1 372 ? 3.110 -8.055 -27.869 1.00 64.86 560 VAL B O 1
ATOM 5607 N N . GLY B 1 373 ? 2.863 -6.782 -26.029 1.00 50.61 561 GLY B N 1
ATOM 5608 C CA . GLY B 1 373 ? 1.626 -7.416 -25.612 1.00 52.56 561 GLY B CA 1
ATOM 5609 C C . GLY B 1 373 ? 0.505 -7.256 -26.622 1.00 68.07 561 GLY B C 1
ATOM 5610 O O . GLY B 1 373 ? -0.293 -8.170 -26.825 1.00 73.88 561 GLY B O 1
ATOM 5611 N N . GLN B 1 374 ? 0.448 -6.092 -27.261 1.00 66.62 562 GLN B N 1
ATOM 5612 C CA . GLN B 1 374 ? -0.580 -5.817 -28.257 1.00 71.82 562 GLN B CA 1
ATOM 5613 C C . GLN B 1 374 ? -0.417 -6.703 -29.487 1.00 69.71 562 GLN B C 1
ATOM 5614 O O . GLN B 1 374 ? -1.403 -7.127 -30.089 1.00 73.81 562 GLN B O 1
ATOM 5620 N N . GLN B 1 375 ? 0.831 -6.980 -29.854 1.00 55.70 563 GLN B N 1
ATOM 5621 C CA . GLN B 1 375 ? 1.128 -7.900 -30.945 1.00 57.89 563 GLN B CA 1
ATOM 5622 C C . GLN B 1 375 ? 0.601 -9.289 -30.609 1.00 62.58 563 GLN B C 1
ATOM 5623 O O . GLN B 1 375 ? 0.021 -9.970 -31.455 1.00 63.47 563 GLN B O 1
ATOM 5629 N N . LEU B 1 376 ? 0.807 -9.697 -29.360 1.00 56.97 564 LEU B N 1
ATOM 5630 C CA . LEU B 1 376 ? 0.394 -11.015 -28.893 1.00 61.98 564 LEU B CA 1
ATOM 5631 C C . LEU B 1 376 ? -1.120 -11.130 -28.772 1.00 71.44 564 LEU B C 1
ATOM 5632 O O . LEU B 1 376 ? -1.699 -12.169 -29.087 1.00 75.18 564 LEU B O 1
ATOM 5637 N N . GLU B 1 377 ? -1.758 -10.062 -28.307 1.00 73.24 565 GLU B N 1
ATOM 5638 C CA . GLU B 1 377 ? -3.204 -10.065 -28.133 1.00 81.03 565 GLU B CA 1
ATOM 5639 C C . GLU B 1 377 ? -3.899 -9.905 -29.479 1.00 82.34 565 GLU B C 1
ATOM 5640 O O . GLU B 1 377 ? -5.083 -10.205 -29.621 1.00 89.84 565 GLU B O 1
ATOM 5646 N N . LYS B 1 378 ? -3.145 -9.436 -30.467 1.00 77.20 566 LYS B N 1
ATOM 5647 C CA . LYS B 1 378 ? -3.645 -9.308 -31.828 1.00 70.81 566 LYS B CA 1
ATOM 5648 C C . LYS B 1 378 ? -3.714 -10.681 -32.486 1.00 69.15 566 LYS B C 1
ATOM 5649 O O . LYS B 1 378 ? -4.675 -10.998 -33.188 1.00 73.89 566 LYS B O 1
ATOM 5655 N N . THR B 1 379 ? -2.694 -11.497 -32.244 1.00 64.53 567 THR B N 1
ATOM 5656 C CA . THR B 1 379 ? -2.600 -12.811 -32.867 1.00 69.17 567 THR B CA 1
ATOM 5657 C C . THR B 1 379 ? -3.383 -13.871 -32.094 1.00 69.04 567 THR B C 1
ATOM 5658 O O . THR B 1 379 ? -3.669 -14.945 -32.619 1.00 61.23 567 THR B O 1
ATOM 5662 N N . LEU B 1 380 ? -3.726 -13.566 -30.846 1.00 70.91 568 LEU B N 1
ATOM 5663 C CA . LEU B 1 380 ? -4.551 -14.459 -30.041 1.00 62.79 568 LEU B CA 1
ATOM 5664 C C . LEU B 1 380 ? -5.993 -14.424 -30.535 1.00 66.45 568 LEU B C 1
ATOM 5665 O O . LEU B 1 380 ? -6.703 -15.429 -30.490 1.00 67.77 568 LEU B O 1
ATOM 5670 N N . ARG B 1 381 ? -6.412 -13.260 -31.020 1.00 68.34 569 ARG B N 1
ATOM 5671 C CA . ARG B 1 381 ? -7.772 -13.069 -31.513 1.00 79.79 569 ARG B CA 1
ATOM 5672 C C . ARG B 1 381 ? -8.036 -13.846 -32.801 1.00 78.99 569 ARG B C 1
ATOM 5673 O O . ARG B 1 381 ? -9.180 -13.969 -33.240 1.00 85.79 569 ARG B O 1
ATOM 5681 N N . MET B 1 382 ? -6.971 -14.370 -33.399 1.00 74.75 570 MET B N 1
ATOM 5682 C CA . MET B 1 382 ? -7.082 -15.171 -34.611 1.00 78.00 570 MET B CA 1
ATOM 5683 C C . MET B 1 382 ? -7.708 -16.533 -34.326 1.00 78.21 570 MET B C 1
ATOM 5684 O O . MET B 1 382 ? -8.181 -17.210 -35.239 1.00 76.83 570 MET B O 1
ATOM 5689 N N . TYR B 1 383 ? -7.712 -16.926 -33.056 1.00 74.49 571 TYR B N 1
ATOM 5690 C CA . TYR B 1 383 ? -8.166 -18.256 -32.665 1.00 74.68 571 TYR B CA 1
ATOM 5691 C C . TYR B 1 383 ? -9.618 -18.273 -32.189 1.00 76.20 571 TYR B C 1
ATOM 5692 O O . TYR B 1 383 ? -10.117 -19.304 -31.737 1.00 75.49 571 TYR B O 1
ATOM 57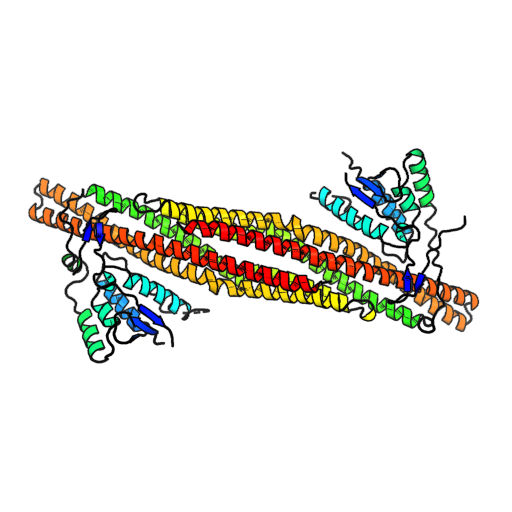01 N N . ASP B 1 384 ? -10.293 -17.133 -32.296 1.00 77.06 572 ASP B N 1
ATOM 5702 C CA . ASP B 1 384 ? -11.684 -17.028 -31.865 1.00 82.34 572 ASP B CA 1
ATOM 5703 C C . ASP B 1 384 ? -12.636 -17.741 -32.818 1.00 87.76 572 ASP B C 1
ATOM 5704 O O . ASP B 1 384 ? -13.625 -18.335 -32.390 1.00 104.78 572 ASP B O 1
ATOM 5709 N N . ASN B 1 385 ? -12.332 -17.680 -34.111 1.00 92.17 573 ASN B N 1
ATOM 5710 C CA . ASN B 1 385 ? -13.177 -18.297 -35.128 1.00 111.22 573 ASN B CA 1
ATOM 5711 C C . ASN B 1 385 ? -13.184 -19.820 -35.018 1.00 118.87 573 ASN B C 1
ATOM 5712 O O . ASN B 1 385 ? -12.378 -20.407 -34.296 1.00 119.56 573 ASN B O 1
#

GO terms:
  GO:0031410 cytoplasmic vesicle (C, IDA)
  GO:0097320 plasma membrane tubulation (P, IDA)
  GO:0036089 cleavage furrow formation (P, IMP)
  GO:0044351 macropinocytosis (P, IMP)
  GO:0016197 endosomal transport (P, IMP)
  GO:0006897 endocytosis (P, IMP)
  GO:0007032 endosome organization (P, IMP)
  GO:0000281 mitotic cytokinesis (P, IMP)
  GO:0005515 protein binding (F, IPI)
  GO:0042802 identical protein binding (F, IPI)
  GO:0005829 cytosol (C, IDA)
  GO:0016020 membrane (C, IDA)
  GO:0045806 negative regulation of endocytosis (P, IDA)
  GO:2000009 negative regulation of protein localization to cell surface (P, IDA)
  GO:2000010 positive regulation of protein localization to cell surface (P, IDA)
  GO:0017038 protein import (P, IDA)
  GO:0051044 positive regulation of membrane protein ectodomain proteolysis (P, IDA)

InterPro domains:
  IPR001452 SH3 domain [PF14604] (7-57)
  IPR001452 SH3 domain [PS50002] (1-61)
  IPR001452 SH3 domain [SM00326] (3-60)
  IPR001683 Phox homology [PF00787] (258-334)
  IPR001683 Phox homology [PS50195] (230-340)
  IPR001683 Phox homology [SM00312] (227-336)
  IPR014536 Sorting nexin 9 family [PIRSF027744] (1-572)
  IPR019497 Sorting nexin protein, WASP-binding domain [PF10456] (337-572)
  IPR027267 AH/BAR domain superfamily [G3DSA:1.20.1270.60] (384-574)
  IPR036028 SH3-like domain superfamily [SSF50044] (5-75)
  IPR036871 PX domain superfamily [G3DSA:3.30.1520.10] (208-342)
  IPR036871 PX domain superfamily [SSF64268] (214-342)
  IPR037427 Sorting nexin-33, BAR domain [cd07669] (365-571)

B-factor: mean 80.38, std 23.35, range [20.0, 238.8]

Sequence (694 aa):
MYSIEMGPRGPQWKANPHPFACSVEDPISYKLTPTHAASPVYRRYKHFDWLYNRLLHKFTVISVPHLPEKQEDFIEKRKRRLILWMDHMTSHPVLSQYEGFQHFLSCLDDKQWKMGKRRAEKDEMVGASFLLTFQIPTEHQDLQDVEDRVDTFKAFS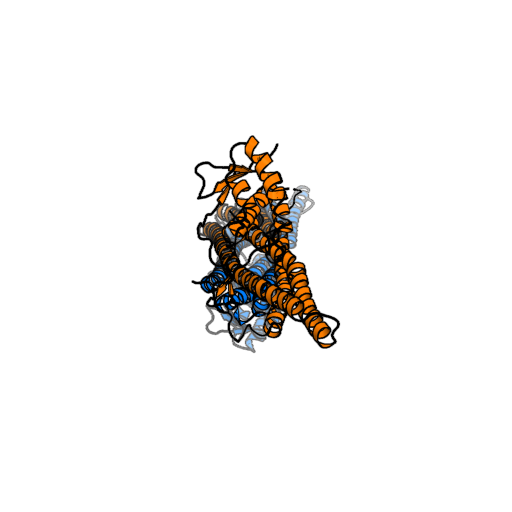KKMDDSVLQLSTVASELVRKHVGGFRKEFQKLGSAFQAISHSFQMDPPFCSEALNSAISHTGRTYEAIGEMFAEQPKNDLFQMLDTLSLYQGLLSNFPDIIHLQKGAFAKVKESQRMSDEGRMVQDEADGIRRRCRVVGFALQAEMNHFHQRRELDFKHMMQNYLRQQILFYQRVGQQLEKTLRMYDNYFQSMYSIEMGPRGPQWKANPHPFACSVEDSYISYKLTPTHAASPVYRRYKHFDWLYNRLLHKFTVISVPHLPEKQDFIEKRKRRLILWMDHMTSHPVLSQYEGFQHFLSCLDDKQWKMGKRRAEKDEMVGASFLLTFQIPTEHQDLQDVEDRVDTFKAFSKKMDDSVLQLSTVASELVRKHVGGFRKEFQKLGSAFQAISHSFQMDPPFCSEALNSAISHTGRTYEAIGEMFAEQPKNDLFQMLDTLSLYQGLLSNFPDIIHLQKGAFAKVKESQRMSDEGRMVQDEADGIRRRCRVVGFALQAEMNHFHQRRELDFKHMMQNYLRQQILFYQRVGQQLEKTLRMYDN

Nearest PDB structures (foldseek):
  4akv-assembly1_A  TM=1.003E+00  e=2.657E-52  Homo sapiens
  4akv-assembly1_B  TM=9.574E-01  e=4.034E-45  Homo sapiens
  3dyt-assembly1_A-2  TM=9.277E-01  e=1.212E-26  Homo sapiens
  2rai-assembly1_A  TM=9.288E-01  e=3.278E-26  Homo sapiens
  2raj-assembly1_A  TM=9.419E-01  e=3.187E-25  Homo sapiens

Organism: Homo sapiens (NCBI:txid9606)

Secondary structure (DSSP, 8-state):
--BEE--TTSSEEPPPSS---EEEE----EEEEETTSSS-EEE-HHHHHHHHHHHHHH-SSS-PPPPPP----TTTHHHHHHHHHHHHHHT-TTGGG-HHHHHHHS---SHHHHHHHHHHHT-S--GGGGGGTSB--S----HHHHHHHHHHHHHHHHHHHHHHHHHHHHHHHHHHHHHTHHHHHHHHHHHHHHHHHHHTTSSGGGS-HHHHHHHHHHHHHHHHHHHHHHHGGGTTHHHHHHHHHHHHHHHHHHHHHHHHHHHHHHHHHHHHHHHHTTSS-HHHHHHHHHHHHHHHHHHHHHHHHHHHHHHHHHHHHHHHHHHHHHHHHHHHHHHHHHHHGGG--/------EEE--TTSSEEPPPSS---EEEE-----EEEEETT-SS-EEE-HHHHHHHHHHHHHH-SSSPPPPPPP---HHHHHHHHHHHHHHHHHTSTTGGG-HHHHHHHH---HHHHHHHHHHTSSSSSS----EE-S---SSSS-HHHHHHHHHHHHHHHHHHHHHHHHHHHHHHHHHHHIIIIIHHHHHHHHHHHHHHHHHTTS-GGGS-HHHHHHHHHHHHHHHHHHHHHHTSTTTTHHHHHHHHHHHHHHHHHHHHHHHHHHHHHHHHHHHHHHHHHTSS-HHHHHHHHHHHHHHHHHHHHHHHHHHHHHHHHHHHHHHHHHHHHHHHHHHHHHHHHHHHGGG--

Radius of gyration: 40.04 Å; Cα contacts (8 Å, |Δi|>4): 882; chains: 2; bounding box: 86×118×74 Å

Solvent-accessible surface area: 32643 Å² total; per-residue (Å²): 144,12,24,5,71,80,25,138,98,13,9,47,15,96,63,25,79,137,104,22,58,8,55,11,88,60,123,110,51,1,48,0,45,2,96,86,25,114,41,52,4,117,20,128,37,136,48,0,47,40,0,29,75,48,0,78,99,18,4,60,12,4,4,4,0,77,25,17,136,74,115,193,35,53,55,99,67,20,67,53,50,0,56,49,0,0,63,6,0,15,42,2,18,1,0,0,22,14,122,5,0,48,32,0,0,66,9,120,89,103,187,82,21,113,113,11,37,158,164,14,71,128,47,141,88,32,11,78,42,0,24,140,50,9,127,55,16,128,98,146,43,86,41,83,86,5,19,73,32,0,49,55,0,78,45,1,9,124,118,0,50,83,6,0,101,71,0,19,64,12,0,36,64,10,24,152,67,16,79,26,20,14,72,109,14,16,36,55,5,0,58,4,0,65,39,2,1,103,2,0,82,62,2,99,104,41,18,39,109,78,18,3,38,0,0,12,33,0,0,127,8,1,56,40,0,0,91,46,6,13,94,3,2,102,58,3,2,37,74,3,26,4,15,0,35,19,0,55,7,1,2,58,29,0,79,107,12,4,128,115,5,62,29,20,6,54,102,16,112,75,1,56,135,34,14,106,96,65,141,51,86,74,113,108,2,32,35,51,72,158,77,2,35,25,24,2,1,0,1,19,0,4,0,4,10,7,3,82,38,0,38,78,24,0,64,88,9,2,22,86,8,0,99,56,9,11,85,1,11,89,104,0,7,100,54,0,36,124,0,30,136,78,8,98,128,152,207,87,68,116,17,23,0,47,84,22,124,91,10,9,38,12,98,72,22,92,148,105,20,56,8,54,10,76,120,168,140,58,52,2,51,0,54,2,104,87,29,115,49,49,3,121,20,18,19,141,45,0,28,22,0,29,49,35,0,72,90,15,16,73,7,4,1,2,0,63,26,17,134,133,178,96,72,88,94,77,17,57,49,50,0,60,49,0,0,58,6,0,18,43,0,18,2,0,0,59,6,117,1,0,43,18,0,0,54,15,121,71,91,154,92,18,105,112,2,21,117,114,8,67,144,53,6,142,68,38,50,27,14,71,42,67,33,161,71,43,133,67,28,92,84,23,84,79,10,22,64,28,0,54,66,0,93,49,0,8,124,75,0,48,84,5,0,95,104,0,18,59,10,0,40,56,10,28,155,52,14,64,32,21,9,69,118,12,14,49,59,4,0,49,0,0,42,22,2,0,106,4,1,92,71,2,101,88,19,30,40,148,63,18,6,54,1,0,12,26,0,0,129,11,1,58,43,0,0,76,35,10,13,94,2,4,108,54,4,2,50,77,3,24,4,19,0,34,15,0,50,5,0,5,57,22,0,84,108,10,4,134,82,1,67,39,22,5,59,117,17,120,76,0,62,115,24,20,100,93,65,156,53,108,74,115,88,2,21,39,29,58,134,181,4,30,45,29,1,4,0,1,17,0,2,0,3,12,5,2,79,48,0,44,73,28,0,55,85,9,2,19,76,6,0,117,54,8,14,86,1,14,81,88,0,9,116,59,1,81,128,0,4,107,80,5,86,112

CATH classification: 3.30.1520.10 (+1 more: 1.20.1270.60)